Protein AF-A0A7R9MHI5-F1 (afdb_monomer_lite)

Radius of gyration: 33.24 Å; chains: 1; bounding box: 99×50×79 Å

InterPro domains:
  IPR001128 Cytochrome P450 [PF00067] (2-263)
  IPR001128 Cytochrome P450 [PF00067] (288-417)
  IPR001128 Cytochrome P450 [PR00385] (79-96)
  IPR001128 Cytochrome P450 [PR00385] (132-143)
  IPR001128 Cytochrome P450 [PR00385] (209-218)
  IPR001128 Cytochrome P450 [PR00385] (218-229)
  IPR002401 Cytochrome P450, E-class, group I [PR00463] (68-85)
  IPR002401 Cytochrome P450, E-class, group I [PR00463] (88-114)
  IPR002401 Cytochrome P450, E-class, group I [PR00463] (131-149)
  IPR002401 Cytochrome P450, E-class, group I [PR00463] (173-197)
  IPR002401 Cytochrome P450, E-class, group I [PR00463] (208-218)
  IPR002401 Cytochrome P450, E-class, group I [PR00463] (218-241)
  IPR017972 Cytochrome P450, conserved site [PS00086] (211-220)
  IPR036396 Cytochrome P450 superfamily [G3DSA:1.10.630.10] (1-273)
  IPR036396 Cytochrome P450 superfamily [G3DSA:1.10.630.10] (274-423)
  IPR036396 Cytochrome P450 superfamily [SSF48264] (4-272)
  IPR036396 Cytochrome P450 superfamily [SSF48264] (278-422)
  IPR050476 Insect Cytochrome P450 Detoxification [PTHR24292] (1-268)

Secondary structure (DSSP, 8-state):
-HHHHH------SHHHHHHHHHHHTTS------------TT-SS--HHHHHHHHHHHTTS-----HHHHHHHHHHHHHHHHHHHHHHHHHHHHHHHH-HHHHHHHHHHHHHHS-TT----HHHHTT-HHHHHHHHHHHHHS-SB-EEEEE-SS-EE-TTS--EEPTT-EEEEEHHHHHT-TTTSTTTTS--GGGGSTTTGGGSPTTS--TT--GGGS-TTHHHHHHHHHHHHHHHHHHEEEE--TT--SSPPB---SSB--BS----EEEE--GGGTTTTHHHHTT---PPPBTTTBTTTHHHHS-HHHHHHHHHHHH-SEEEEEETTEEEEEE--HHHHHIIIIITTTTS----------TTGGGSTTT--HHHHHHHHHHHGGGGSHHHHHHHHHHHHHHHHHHHHHHHHHHTT-S------

Sequence (424 aa):
MKERKNSHKKYNDFIELLMNAQKDSTNNNTKEDDNDVNEAHHVNEGKEEKEVEKKILSNVDKYITEEEILAQSWVFFVAGYETTATTLTFASYELALNQDSQQRLYEEILTSVDSNGEIDYDLLSKLPYLDAVISETLRLDAPAVVLIRQASEDYKLGNTGITLYKGQQLEMPITAIHHNEEFYENAYQFIPERFLPENRHKIKPYTYLPFGAGPRNCIGMRFGLMEAKLALAQVVRRYRFFQTPNTDVPLQLNISMAIHTPKRVIIGIEKRLYLTRNFNFWSQNGVKGPSPIPMFGNILSYFITPRPHLAMQWQKLYGKIYGIYNGNRPVLIVAEPELIKQICVKDFHIFTDRNTNRRMHPILSRHLVAESGDDWKRIRSIVTPTFSSSKMKKMYPMIRQCLDDFIVELDVYAKDKGDVNVKI

Organism: NCBI:txid334625

pLDDT: mean 86.06, std 12.77, range [35.59, 98.44]

Structure (mmCIF, N/CA/C/O backbone):
data_AF-A0A7R9MHI5-F1
#
_entry.id   AF-A0A7R9MHI5-F1
#
loop_
_atom_site.group_PDB
_atom_site.id
_atom_site.type_symbol
_atom_site.label_atom_id
_atom_site.label_alt_id
_atom_site.label_comp_id
_atom_site.label_asym_id
_atom_site.label_entity_id
_atom_site.label_seq_id
_atom_site.pdbx_PDB_ins_code
_atom_site.Cartn_x
_atom_site.Cartn_y
_atom_site.Cartn_z
_atom_site.occupancy
_atom_site.B_iso_or_equiv
_atom_site.auth_seq_id
_atom_site.auth_comp_id
_atom_site.auth_asym_id
_atom_site.auth_atom_id
_atom_site.pdbx_PDB_model_num
ATOM 1 N N . MET A 1 1 ? 14.642 1.441 29.197 1.00 69.75 1 MET A N 1
ATOM 2 C CA . MET A 1 1 ? 14.598 2.832 29.711 1.00 69.75 1 MET A CA 1
ATOM 3 C C . MET A 1 1 ? 15.887 3.274 30.411 1.00 69.75 1 MET A C 1
ATOM 5 O O . MET A 1 1 ? 16.426 4.290 29.995 1.00 69.75 1 MET A O 1
ATOM 9 N N . LYS A 1 2 ? 16.427 2.539 31.401 1.00 72.19 2 LYS A N 1
ATOM 10 C CA . LYS A 1 2 ? 17.685 2.910 32.101 1.00 72.19 2 LYS A CA 1
ATOM 11 C C . LYS A 1 2 ? 18.876 3.161 31.160 1.00 72.19 2 LYS A C 1
ATOM 13 O O . LYS A 1 2 ? 19.526 4.191 31.269 1.00 72.19 2 LYS A O 1
ATOM 18 N N . GLU A 1 3 ? 19.103 2.283 30.183 1.00 75.00 3 GLU A N 1
ATOM 19 C CA . GLU A 1 3 ? 20.157 2.483 29.172 1.00 75.00 3 GLU A CA 1
ATOM 20 C C . GLU A 1 3 ? 19.915 3.710 28.288 1.00 75.00 3 GLU A C 1
ATOM 22 O O . GLU A 1 3 ? 20.853 4.437 27.989 1.00 75.00 3 GLU A O 1
ATOM 27 N N . ARG A 1 4 ? 18.657 3.987 27.914 1.00 76.00 4 ARG A N 1
ATOM 28 C CA . ARG A 1 4 ? 18.303 5.151 27.085 1.00 76.00 4 ARG A CA 1
ATOM 29 C C . ARG A 1 4 ? 18.573 6.462 27.812 1.00 76.00 4 ARG A C 1
ATOM 31 O O . ARG A 1 4 ? 19.213 7.330 27.236 1.00 76.00 4 ARG A O 1
ATOM 38 N N . LYS A 1 5 ? 18.177 6.554 29.091 1.00 71.44 5 LYS A N 1
ATOM 39 C CA . LYS A 1 5 ? 18.455 7.714 29.961 1.00 71.44 5 LYS A CA 1
ATOM 40 C C . LYS A 1 5 ? 19.957 7.993 30.099 1.00 71.44 5 LYS A C 1
ATOM 42 O O . LYS A 1 5 ? 20.345 9.148 30.219 1.00 71.44 5 LYS A O 1
ATOM 47 N N . ASN A 1 6 ? 20.781 6.948 30.039 1.00 70.56 6 ASN A N 1
ATOM 48 C CA . ASN A 1 6 ? 22.233 7.044 30.182 1.00 70.56 6 ASN A CA 1
ATOM 49 C C . ASN A 1 6 ? 22.980 7.146 28.837 1.00 70.56 6 ASN A C 1
ATOM 51 O O . ASN A 1 6 ? 24.192 7.359 28.826 1.00 70.56 6 ASN A O 1
ATOM 55 N N . SER A 1 7 ? 22.295 6.996 27.697 1.00 70.31 7 SER A N 1
ATOM 56 C CA . SER A 1 7 ? 22.907 7.043 26.364 1.00 70.31 7 SER A CA 1
ATOM 57 C C . SER A 1 7 ? 22.713 8.409 25.705 1.00 70.31 7 SER A C 1
ATOM 59 O O . SER A 1 7 ? 21.656 9.014 25.827 1.00 70.31 7 SER A O 1
ATOM 61 N N . HIS A 1 8 ? 23.692 8.870 24.923 1.00 69.75 8 HIS A N 1
ATOM 62 C CA . HIS A 1 8 ? 23.553 10.066 24.070 1.00 69.75 8 HIS A CA 1
ATOM 63 C C . HIS A 1 8 ? 22.888 9.755 22.712 1.00 69.75 8 HIS A C 1
ATOM 65 O O . HIS A 1 8 ? 22.925 10.564 21.785 1.00 69.75 8 HIS A O 1
ATOM 71 N N . LYS A 1 9 ? 22.327 8.550 22.552 1.00 72.44 9 LYS A N 1
ATOM 72 C CA . LYS A 1 9 ? 21.743 8.084 21.296 1.00 72.44 9 LYS A CA 1
ATOM 73 C C . LYS A 1 9 ? 20.301 8.580 21.200 1.00 72.44 9 LYS A C 1
ATOM 75 O O . LYS A 1 9 ? 19.513 8.333 22.105 1.00 72.44 9 LYS A O 1
ATOM 80 N N . LYS A 1 10 ? 19.962 9.263 20.104 1.00 70.69 10 LYS A N 1
ATOM 81 C CA . LYS A 1 10 ? 18.574 9.635 19.795 1.00 70.69 10 LYS A CA 1
ATOM 82 C C . LYS A 1 10 ? 17.829 8.427 19.229 1.00 70.69 10 LYS A C 1
ATOM 84 O O . LYS A 1 10 ? 18.356 7.744 18.349 1.00 70.69 10 LYS A O 1
ATOM 89 N N . TYR A 1 11 ? 16.621 8.192 19.725 1.00 77.88 11 TYR A N 1
ATOM 90 C CA . TYR A 1 11 ? 15.698 7.175 19.227 1.00 77.88 11 TYR A CA 1
ATOM 91 C C . TYR A 1 11 ? 14.493 7.871 18.583 1.00 77.88 11 TYR A C 1
ATOM 93 O O . TYR A 1 11 ? 14.077 8.926 19.044 1.00 77.88 11 TYR A O 1
ATOM 101 N N . ASN A 1 12 ? 13.943 7.290 17.517 1.00 78.81 12 ASN A N 1
ATOM 102 C CA . ASN A 1 12 ? 12.749 7.799 16.831 1.00 78.81 12 ASN A CA 1
ATOM 103 C C . ASN A 1 12 ? 11.659 6.722 16.887 1.00 78.81 12 ASN A C 1
ATOM 105 O O . ASN A 1 12 ? 11.264 6.171 15.863 1.00 78.81 12 ASN A O 1
ATOM 109 N N . ASP A 1 13 ? 11.258 6.345 18.100 1.00 80.88 13 ASP A N 1
ATOM 110 C CA . ASP A 1 13 ? 10.259 5.307 18.351 1.00 80.88 13 ASP A CA 1
ATOM 111 C C . ASP A 1 13 ? 9.248 5.748 19.415 1.00 80.88 13 ASP A C 1
ATOM 113 O O . ASP A 1 13 ? 9.420 6.767 20.085 1.00 80.88 13 ASP A O 1
ATOM 117 N N . PHE A 1 14 ? 8.174 4.971 19.560 1.00 79.75 14 PHE A N 1
ATOM 118 C CA . PHE A 1 14 ? 7.059 5.290 20.450 1.00 79.75 14 PHE A CA 1
ATOM 119 C C . PHE A 1 14 ? 7.477 5.454 21.920 1.00 79.75 14 PHE A C 1
ATOM 121 O O . PHE A 1 14 ? 6.962 6.322 22.622 1.00 79.75 14 PHE A O 1
ATOM 128 N N . ILE A 1 15 ? 8.455 4.668 22.383 1.00 81.19 15 ILE A N 1
ATOM 129 C CA . ILE A 1 15 ? 8.961 4.763 23.757 1.00 81.19 15 ILE A CA 1
ATOM 130 C C . ILE A 1 15 ? 9.675 6.100 23.962 1.00 81.19 15 ILE A C 1
ATOM 132 O O . ILE A 1 15 ? 9.472 6.741 24.991 1.00 81.19 15 ILE A O 1
ATOM 136 N N . GLU A 1 16 ? 10.476 6.548 22.992 1.00 81.81 16 GLU A N 1
ATOM 137 C CA . GLU A 1 16 ? 11.112 7.865 23.072 1.00 81.81 16 GLU A CA 1
ATOM 138 C C . GLU A 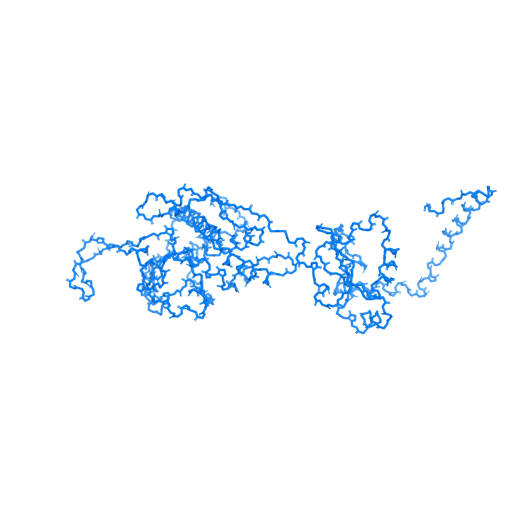1 16 ? 10.077 8.998 23.048 1.00 81.81 16 GLU A C 1
ATOM 140 O O . GLU A 1 16 ? 10.218 9.959 23.800 1.00 81.81 16 GLU A O 1
ATOM 145 N N . LEU A 1 17 ? 9.005 8.871 22.256 1.00 81.31 17 LEU A N 1
ATOM 146 C CA . LEU A 1 17 ? 7.910 9.848 22.238 1.00 81.31 17 LEU A CA 1
ATOM 147 C C . LEU A 1 17 ? 7.209 9.954 23.601 1.00 81.31 17 LEU A C 1
ATOM 149 O O . LEU A 1 17 ? 7.026 11.064 24.094 1.00 81.31 17 LEU A O 1
ATOM 153 N N . LEU A 1 18 ? 6.891 8.831 24.258 1.00 80.31 18 LEU A N 1
ATOM 154 C CA . LEU A 1 18 ? 6.306 8.838 25.609 1.00 80.31 18 LEU A CA 1
ATOM 155 C C . LEU A 1 18 ? 7.272 9.396 26.665 1.00 80.31 18 LEU A C 1
ATOM 157 O O . LEU A 1 18 ? 6.867 10.145 27.554 1.00 80.31 18 LEU A O 1
ATOM 161 N N . MET A 1 19 ? 8.561 9.062 26.562 1.00 77.31 19 MET A N 1
ATOM 162 C CA . MET A 1 19 ? 9.593 9.610 27.444 1.00 77.31 19 MET A CA 1
ATOM 163 C C . MET A 1 19 ? 9.784 11.121 27.246 1.00 77.31 19 MET A C 1
ATOM 165 O O . MET A 1 19 ? 10.088 11.823 28.210 1.00 77.31 19 MET A O 1
ATOM 169 N N . ASN A 1 20 ? 9.614 11.631 26.024 1.00 79.44 20 ASN A N 1
ATOM 170 C CA . ASN A 1 20 ? 9.630 13.065 25.744 1.00 79.44 20 ASN A CA 1
ATOM 171 C C . ASN A 1 20 ? 8.359 13.741 26.257 1.00 79.44 20 ASN A C 1
ATOM 173 O O . ASN A 1 20 ? 8.479 14.754 26.932 1.00 79.44 20 ASN A O 1
ATOM 177 N N . ALA A 1 21 ? 7.181 13.137 26.082 1.00 75.88 21 ALA A N 1
ATOM 178 C CA . ALA A 1 21 ? 5.934 13.646 26.654 1.00 75.88 21 ALA A CA 1
ATOM 179 C C . ALA A 1 21 ? 6.012 13.787 28.188 1.00 75.88 21 ALA A C 1
ATOM 181 O O . ALA A 1 21 ? 5.573 14.797 28.729 1.00 75.88 21 ALA A O 1
ATOM 182 N N . GLN A 1 22 ? 6.660 12.839 28.880 1.00 73.19 22 GLN A N 1
ATOM 183 C CA . GLN A 1 22 ? 6.945 12.921 30.322 1.00 73.19 22 GLN A CA 1
ATOM 184 C C . GLN A 1 22 ? 7.866 14.101 30.698 1.00 73.19 22 GLN A C 1
ATOM 186 O O . GLN A 1 22 ? 7.779 14.641 31.803 1.00 73.19 22 GLN A O 1
ATOM 191 N N . LYS A 1 23 ? 8.786 14.502 29.812 1.00 71.31 23 LYS A N 1
ATOM 192 C CA . LYS A 1 23 ? 9.651 15.676 30.021 1.00 71.31 23 LYS A CA 1
ATOM 193 C C . LYS A 1 23 ? 8.917 16.967 29.670 1.00 71.31 23 LYS A C 1
ATOM 195 O O . LYS A 1 23 ? 9.009 17.936 30.415 1.00 71.31 23 LYS A O 1
ATOM 200 N N . ASP A 1 24 ? 8.154 16.981 28.588 1.00 66.75 24 ASP A N 1
ATOM 201 C CA . ASP A 1 24 ? 7.406 18.151 28.130 1.00 66.75 24 ASP A CA 1
ATOM 202 C C . ASP A 1 24 ? 6.251 18.484 29.080 1.00 66.75 24 ASP A C 1
ATOM 204 O O . ASP A 1 24 ? 5.974 19.653 29.323 1.00 66.75 24 ASP A O 1
ATOM 208 N N . SER A 1 25 ? 5.668 17.496 29.766 1.00 57.06 25 SER A N 1
ATOM 209 C CA . SER A 1 25 ? 4.741 17.753 30.874 1.00 57.06 25 SER A CA 1
ATOM 210 C C . SER A 1 25 ? 5.349 18.526 32.047 1.00 57.06 25 SER A C 1
ATOM 212 O O . SER A 1 25 ? 4.614 19.054 32.877 1.00 57.06 25 SER A O 1
ATOM 214 N N . THR A 1 26 ? 6.682 18.605 32.129 1.00 52.53 26 THR A N 1
ATOM 215 C CA . THR A 1 26 ? 7.388 19.448 33.107 1.00 52.53 26 THR A CA 1
ATOM 216 C C . THR A 1 26 ? 7.766 20.831 32.556 1.00 52.53 26 THR A C 1
ATOM 218 O O . THR A 1 26 ? 8.113 21.713 33.337 1.00 52.53 26 THR A O 1
ATOM 221 N N . ASN A 1 27 ? 7.638 21.059 31.240 1.00 50.03 27 ASN A N 1
ATOM 222 C CA . ASN A 1 27 ? 7.950 22.313 30.548 1.00 50.03 27 ASN A CA 1
ATOM 223 C C . ASN A 1 27 ? 6.754 22.774 29.690 1.00 50.03 27 ASN A C 1
ATOM 225 O O . ASN A 1 27 ? 6.587 22.354 28.551 1.00 50.03 27 ASN A O 1
ATOM 229 N N . ASN A 1 28 ? 5.946 23.696 30.222 1.00 41.94 28 ASN A N 1
ATOM 230 C CA . ASN A 1 28 ? 4.753 24.269 29.576 1.00 41.94 28 ASN A CA 1
ATOM 231 C C . ASN A 1 28 ? 5.055 25.094 28.303 1.00 41.94 28 ASN A C 1
ATOM 233 O O . ASN A 1 28 ? 4.893 26.310 28.335 1.00 41.94 28 ASN A O 1
ATOM 237 N N . ASN A 1 29 ? 5.491 24.493 27.192 1.00 41.69 29 ASN A N 1
ATOM 238 C CA . ASN A 1 29 ? 5.536 25.161 25.884 1.00 41.69 29 ASN A CA 1
ATOM 239 C C . ASN A 1 29 ? 5.690 24.172 24.718 1.00 41.69 29 ASN A C 1
ATOM 241 O O . ASN A 1 29 ? 6.806 23.894 24.288 1.00 41.69 29 ASN A O 1
ATOM 245 N N . THR A 1 30 ? 4.580 23.756 24.112 1.00 40.47 30 THR A N 1
ATOM 246 C CA . THR A 1 30 ? 4.569 23.261 22.726 1.00 40.47 30 THR A CA 1
ATOM 247 C C . THR A 1 30 ? 3.288 23.705 22.020 1.00 40.47 30 THR A C 1
ATOM 249 O O . THR A 1 30 ? 2.190 23.616 22.564 1.00 40.47 30 THR A O 1
ATOM 252 N N . LYS A 1 31 ? 3.453 24.261 20.813 1.00 37.03 31 LYS A N 1
ATOM 253 C CA . LYS A 1 31 ? 2.376 24.511 19.848 1.00 37.03 31 LYS A CA 1
ATOM 254 C C . LYS A 1 31 ? 2.266 23.272 18.963 1.00 37.03 31 LYS A C 1
ATOM 256 O O . LYS A 1 31 ? 3.279 22.860 18.403 1.00 37.03 31 LYS A O 1
ATOM 261 N N . GLU A 1 32 ? 1.071 22.705 18.858 1.00 42.66 32 GLU A N 1
ATOM 262 C CA . GLU A 1 32 ? 0.756 21.627 17.918 1.00 42.66 32 GLU A CA 1
ATOM 263 C C . GLU A 1 32 ? 0.533 22.209 16.515 1.00 42.66 32 GLU A C 1
ATOM 265 O O . GLU A 1 32 ? -0.062 23.278 16.358 1.00 42.66 32 GLU A O 1
ATOM 270 N N . ASP A 1 33 ? 1.078 21.529 15.508 1.00 35.59 33 ASP A N 1
ATOM 271 C CA . ASP A 1 33 ? 0.978 21.901 14.097 1.00 35.59 33 ASP A CA 1
ATOM 272 C C . ASP A 1 33 ? -0.204 21.120 13.486 1.00 35.59 33 ASP A C 1
ATOM 274 O O . ASP A 1 33 ? -0.050 20.010 12.980 1.00 35.59 33 ASP A O 1
ATOM 278 N N . ASP A 1 34 ? -1.411 21.677 13.617 1.00 39.12 34 ASP A N 1
ATOM 279 C CA . ASP A 1 34 ? -2.699 21.080 13.211 1.00 39.12 34 ASP A CA 1
ATOM 280 C C . ASP A 1 34 ? -2.967 21.230 11.698 1.00 39.12 34 ASP A C 1
ATOM 282 O O . ASP A 1 34 ? -3.965 21.808 11.261 1.00 39.12 34 ASP A O 1
ATOM 286 N N . ASN A 1 35 ? -2.078 20.711 10.853 1.00 36.97 35 ASN A N 1
ATOM 287 C CA . ASN A 1 35 ? -2.389 20.548 9.429 1.00 36.97 35 ASN A CA 1
ATOM 288 C C . ASN A 1 35 ? -3.045 19.176 9.199 1.00 36.97 35 ASN A C 1
ATOM 290 O O . ASN A 1 35 ? -2.424 18.253 8.674 1.00 36.97 35 ASN A O 1
ATOM 294 N N . ASP A 1 36 ? -4.306 19.043 9.626 1.00 46.00 36 ASP A N 1
ATOM 295 C CA . ASP A 1 36 ? -5.110 17.826 9.462 1.00 46.00 36 ASP A CA 1
ATOM 296 C C . ASP A 1 36 ? -5.382 17.539 7.974 1.00 46.00 36 ASP A C 1
ATOM 298 O O . ASP A 1 36 ? -6.048 18.304 7.268 1.00 46.00 36 ASP A O 1
ATOM 302 N N . VAL A 1 37 ? -4.882 16.399 7.494 1.00 42.38 37 VAL A N 1
ATOM 303 C CA . VAL A 1 37 ? -5.249 15.839 6.190 1.00 42.38 37 VAL A CA 1
ATOM 304 C C . VAL A 1 37 ? -6.621 15.181 6.337 1.00 42.38 37 VAL A C 1
ATOM 306 O O . VAL A 1 37 ? -6.855 14.401 7.255 1.00 42.38 37 VAL A O 1
ATOM 309 N N . ASN A 1 38 ? -7.541 15.511 5.434 1.00 45.06 38 ASN A N 1
ATOM 310 C CA . ASN A 1 38 ? -8.922 15.030 5.426 1.00 45.06 38 ASN A CA 1
ATOM 311 C C . ASN A 1 38 ? -8.979 13.523 5.065 1.00 45.06 38 ASN A C 1
ATOM 313 O O . ASN A 1 38 ? -9.210 13.153 3.911 1.00 45.06 38 ASN A O 1
ATOM 317 N N . GLU A 1 39 ? -8.681 12.648 6.028 1.00 53.88 39 GLU A N 1
ATOM 318 C CA . GLU A 1 39 ? -8.628 11.193 5.842 1.00 53.88 39 GLU A CA 1
ATOM 319 C C . GLU A 1 39 ? -10.025 10.542 5.816 1.00 53.88 39 GLU A C 1
ATOM 321 O O . GLU A 1 39 ? -10.944 10.945 6.524 1.00 53.88 39 GLU A O 1
ATOM 326 N N . ALA A 1 40 ? -10.175 9.467 5.030 1.00 53.62 40 ALA A N 1
ATOM 327 C CA . ALA A 1 40 ? -11.424 8.703 4.854 1.00 53.62 40 ALA A CA 1
ATOM 328 C C . ALA A 1 40 ? -12.082 8.184 6.126 1.00 53.62 40 ALA A C 1
ATOM 330 O O . ALA A 1 40 ? -13.278 7.901 6.149 1.00 53.62 40 ALA A O 1
ATOM 331 N N . HIS A 1 41 ? -11.266 8.018 7.156 1.00 57.19 41 HIS A N 1
ATOM 332 C CA . HIS A 1 41 ? -11.587 7.249 8.343 1.00 57.19 41 HIS A CA 1
ATOM 333 C C . HIS A 1 41 ? -12.270 8.106 9.418 1.00 57.19 41 HIS A C 1
ATOM 335 O O . HIS A 1 41 ? -12.827 7.563 10.368 1.00 57.19 41 HIS A O 1
ATOM 341 N N . HIS A 1 42 ? -12.315 9.429 9.220 1.00 64.25 42 HIS A N 1
ATOM 342 C CA . HIS A 1 42 ? -13.001 10.396 10.074 1.00 64.25 42 HIS A CA 1
ATOM 343 C C . HIS A 1 42 ? -14.366 10.799 9.485 1.00 64.25 42 HIS A C 1
ATOM 345 O O . HIS A 1 42 ? -14.549 11.906 8.991 1.00 64.25 42 HIS A O 1
ATOM 351 N N . VAL A 1 43 ? -15.357 9.905 9.539 1.00 59.91 43 VAL A N 1
ATOM 352 C CA . VAL A 1 43 ? -16.747 10.217 9.116 1.00 59.91 43 VAL A CA 1
ATOM 353 C C . VAL A 1 43 ? -17.590 10.869 10.219 1.00 59.91 43 VAL A C 1
ATOM 355 O O . VAL A 1 43 ? -18.675 11.370 9.936 1.00 59.91 43 VAL A O 1
ATOM 358 N N . ASN A 1 44 ? -17.090 10.893 11.461 1.00 62.62 44 ASN A N 1
ATOM 359 C CA . ASN A 1 44 ? -17.822 11.399 12.629 1.00 62.62 44 ASN A CA 1
ATOM 360 C C . ASN A 1 44 ? -17.244 12.701 13.223 1.00 62.62 44 ASN A C 1
ATOM 362 O O . ASN A 1 44 ? -17.891 13.281 14.090 1.00 62.62 44 ASN A O 1
ATOM 366 N N . GLU A 1 45 ? -16.070 13.179 12.778 1.00 61.09 45 GLU A N 1
ATOM 367 C CA . GLU A 1 45 ? -15.414 14.344 13.400 1.00 61.09 45 GLU A CA 1
ATOM 368 C C . GLU A 1 45 ? -16.153 15.659 13.110 1.00 61.09 45 GLU A C 1
ATOM 370 O O . GLU A 1 45 ? -16.003 16.285 12.058 1.00 61.09 45 GLU A O 1
ATOM 375 N N . GLY A 1 46 ? -16.942 16.101 14.089 1.00 63.44 46 GLY A N 1
ATOM 376 C CA . GLY A 1 46 ? -17.573 17.418 14.127 1.00 63.44 46 GLY A CA 1
ATOM 377 C C . GLY A 1 46 ? -16.836 18.396 15.048 1.00 63.44 46 GLY A C 1
ATOM 378 O O . GLY A 1 46 ? -16.107 17.999 15.956 1.00 63.44 46 GLY A O 1
ATOM 379 N N . LYS A 1 47 ? -17.074 19.704 14.866 1.00 67.00 47 LYS A N 1
ATOM 380 C CA . LYS A 1 47 ? -16.531 20.763 15.749 1.00 67.00 47 LYS A CA 1
ATOM 381 C C . LYS A 1 47 ? -16.866 20.533 17.229 1.00 67.00 47 LYS A C 1
ATOM 383 O O . LYS A 1 47 ? -16.045 20.824 18.090 1.00 67.00 47 LYS A O 1
ATOM 388 N N . GLU A 1 48 ? -18.045 19.982 17.503 1.00 74.56 48 GLU A N 1
ATOM 389 C CA . GLU A 1 48 ? -18.530 19.700 18.855 1.00 74.56 48 GLU A CA 1
ATOM 390 C C . GLU A 1 48 ? -17.671 18.656 19.589 1.00 74.56 48 GLU A C 1
ATOM 392 O O . GLU A 1 48 ? -17.338 18.860 20.754 1.00 74.56 48 GLU A O 1
ATOM 397 N N . GLU A 1 49 ? -17.228 17.583 18.917 1.00 74.00 49 GLU A N 1
ATOM 398 C CA . GLU A 1 49 ? -16.361 16.569 19.542 1.00 74.00 49 GLU A CA 1
ATOM 399 C C . GLU A 1 49 ? -15.019 17.172 19.975 1.00 74.00 49 GLU A C 1
ATOM 401 O O . GLU A 1 49 ? -14.606 16.981 21.122 1.00 74.00 49 GLU A O 1
ATOM 406 N N . LYS A 1 50 ? -14.388 17.968 19.097 1.00 73.00 50 LYS A N 1
ATOM 407 C CA . LYS A 1 50 ? -13.108 18.636 19.389 1.00 73.00 50 LYS A CA 1
ATOM 408 C C . LYS A 1 50 ? -13.232 19.616 20.563 1.00 73.00 50 LYS A C 1
ATOM 410 O O . LYS A 1 50 ? -12.334 19.709 21.400 1.00 73.00 50 LYS A O 1
ATOM 415 N N . GLU A 1 51 ? -14.350 20.338 20.666 1.00 78.94 51 GLU A N 1
ATOM 416 C CA . GLU A 1 51 ? -14.609 21.247 21.790 1.00 78.94 51 GLU A CA 1
ATOM 417 C C . GLU A 1 51 ? -14.806 20.500 23.117 1.00 78.94 51 GLU A C 1
ATOM 419 O O . GLU A 1 51 ? -14.249 20.906 24.144 1.00 78.94 51 GLU A O 1
ATOM 424 N N . VAL A 1 52 ? -15.557 19.395 23.104 1.00 82.25 52 VAL A N 1
ATOM 425 C CA . VAL A 1 52 ? -15.786 18.557 24.290 1.00 82.25 52 VAL A CA 1
ATOM 426 C C . VAL A 1 52 ? -14.486 17.913 24.766 1.00 82.25 52 VAL A C 1
ATOM 428 O O . VAL A 1 52 ? -14.179 17.977 25.957 1.00 82.25 52 VAL A O 1
ATOM 431 N N . GLU A 1 53 ? -13.698 17.342 23.857 1.00 80.75 53 GLU A N 1
ATOM 432 C CA . GLU A 1 53 ? -12.401 16.741 24.175 1.00 80.75 53 GLU A CA 1
ATOM 433 C C . GLU A 1 53 ? -11.457 17.764 24.810 1.00 80.75 53 GLU A C 1
ATOM 435 O O . GLU A 1 53 ? -10.952 17.550 25.916 1.00 80.75 53 GLU A O 1
ATOM 440 N N . LYS A 1 54 ? -11.303 18.934 24.178 1.00 80.56 54 LYS A N 1
ATOM 441 C CA . LYS A 1 54 ? -10.469 20.016 24.706 1.00 80.56 54 LYS A CA 1
ATOM 442 C C . LYS A 1 54 ? -10.902 20.438 26.108 1.00 80.56 54 LYS A C 1
ATOM 444 O O . LYS A 1 54 ? -10.051 20.649 26.969 1.00 80.56 54 LYS A O 1
ATOM 449 N N . LYS A 1 55 ? -12.210 20.543 26.356 1.00 84.19 55 LYS A N 1
ATOM 450 C CA . LYS A 1 55 ? -12.758 20.917 27.667 1.00 84.19 55 LYS A CA 1
ATOM 451 C C . LYS A 1 55 ? -12.481 19.864 28.743 1.00 84.19 55 LYS A C 1
ATOM 453 O O . LYS A 1 55 ? -12.224 20.230 29.886 1.00 84.19 55 LYS A O 1
ATOM 458 N N . ILE A 1 56 ? -12.539 18.578 28.398 1.00 82.94 56 ILE A N 1
ATOM 459 C CA . ILE A 1 56 ? -12.252 17.479 29.333 1.00 82.94 56 ILE A CA 1
ATOM 460 C C . ILE A 1 56 ? -10.757 17.440 29.680 1.00 82.94 56 ILE A C 1
ATOM 462 O O . ILE A 1 56 ? -10.403 17.197 30.832 1.00 82.94 56 ILE A O 1
ATOM 466 N N . LEU A 1 57 ? -9.883 17.712 28.708 1.00 82.06 57 LEU A N 1
ATOM 467 C CA . LEU A 1 57 ? -8.432 17.565 28.856 1.00 82.06 57 LEU A CA 1
ATOM 468 C C . LEU A 1 57 ? -7.700 18.839 29.321 1.00 82.06 57 LEU A C 1
ATOM 470 O O . LEU A 1 57 ? -6.517 18.770 29.652 1.00 82.06 57 LEU A O 1
ATOM 474 N N . SER A 1 58 ? -8.345 20.012 29.354 1.00 75.56 58 SER A N 1
ATOM 475 C CA . SER A 1 58 ? -7.647 21.283 29.618 1.00 75.56 58 SER A CA 1
ATOM 476 C C . SER A 1 58 ? -7.205 21.493 31.071 1.00 75.56 58 SER A C 1
ATOM 478 O O . SER A 1 58 ? -6.315 22.306 31.304 1.00 75.56 58 SER A O 1
ATOM 480 N N . ASN A 1 59 ? -7.806 20.791 32.040 1.00 70.94 59 ASN A N 1
ATOM 481 C CA . ASN A 1 59 ? -7.646 21.062 33.478 1.00 70.94 59 ASN A CA 1
ATOM 482 C C . ASN A 1 59 ? -7.155 19.841 34.276 1.00 70.94 59 ASN A C 1
ATOM 484 O O . ASN A 1 59 ? -7.586 19.629 35.409 1.00 70.94 59 ASN A O 1
ATOM 488 N N . VAL A 1 60 ? -6.291 19.018 33.682 1.00 76.88 60 VAL A N 1
ATOM 489 C CA . VAL A 1 60 ? -5.713 17.836 34.341 1.00 76.88 60 VAL A CA 1
ATOM 490 C C . VAL A 1 60 ? -4.200 17.967 34.478 1.00 76.88 60 VAL A C 1
ATOM 492 O O . VAL A 1 60 ? -3.534 18.507 33.592 1.00 76.88 60 VAL A O 1
ATOM 495 N N . ASP A 1 61 ? -3.657 17.456 35.584 1.00 76.69 61 ASP A N 1
ATOM 496 C CA . ASP A 1 61 ? -2.211 17.353 35.774 1.00 76.69 61 ASP A CA 1
ATOM 497 C C . ASP A 1 61 ? -1.626 16.398 34.731 1.00 76.69 61 ASP A C 1
ATOM 499 O O . ASP A 1 61 ? -2.018 15.236 34.632 1.00 76.69 61 ASP A O 1
ATOM 503 N N . LYS A 1 62 ? -0.670 16.887 33.938 1.00 75.69 62 LYS A N 1
ATOM 504 C CA . LYS A 1 62 ? -0.098 16.141 32.807 1.00 75.69 62 LYS A CA 1
ATOM 505 C C . LYS A 1 62 ? 1.070 15.236 33.208 1.00 75.69 62 LYS A C 1
ATOM 507 O O . LYS A 1 62 ? 1.980 15.044 32.421 1.00 75.69 62 LYS A O 1
ATOM 512 N N . TYR A 1 63 ? 1.093 14.697 34.421 1.00 80.12 63 TYR A N 1
ATOM 513 C CA . TYR A 1 63 ? 2.208 13.871 34.893 1.00 80.12 63 TYR A CA 1
ATOM 514 C C . TYR A 1 63 ? 1.999 12.383 34.569 1.00 80.12 63 TYR A C 1
ATOM 516 O O . TYR A 1 63 ? 0.901 11.867 34.749 1.00 80.12 63 TYR A O 1
ATOM 524 N N . ILE A 1 64 ? 3.058 11.692 34.127 1.00 81.25 64 ILE A N 1
ATOM 525 C CA . ILE A 1 64 ? 3.062 10.238 33.894 1.00 81.25 64 ILE A CA 1
ATOM 526 C C . ILE A 1 64 ? 4.278 9.588 34.570 1.00 81.25 64 ILE A C 1
ATOM 528 O O . ILE A 1 64 ? 5.411 10.060 34.444 1.00 81.25 64 ILE A O 1
ATOM 532 N N . THR A 1 65 ? 4.060 8.503 35.303 1.00 86.12 65 THR A N 1
ATOM 533 C CA . THR A 1 65 ? 5.088 7.716 36.004 1.00 86.12 65 THR A CA 1
ATOM 534 C C . THR A 1 65 ? 5.798 6.727 35.072 1.00 86.12 65 THR A C 1
ATOM 536 O O . THR A 1 65 ? 5.337 6.430 33.971 1.00 86.12 65 THR A O 1
ATOM 539 N N . GLU A 1 66 ? 6.939 6.170 35.499 1.00 83.81 66 GLU A N 1
ATOM 540 C CA . GLU A 1 66 ? 7.613 5.108 34.727 1.00 83.81 66 GLU A CA 1
ATOM 541 C C . GLU A 1 66 ? 6.754 3.843 34.582 1.00 83.81 66 GLU A C 1
ATOM 543 O O . GLU A 1 66 ? 6.775 3.214 33.523 1.00 83.81 66 GLU A O 1
ATOM 548 N N . GLU A 1 67 ? 6.001 3.478 35.624 1.00 87.56 67 GLU A N 1
ATOM 549 C CA . GLU A 1 67 ? 5.083 2.334 35.596 1.00 87.56 67 GLU A CA 1
ATOM 550 C C . GLU A 1 67 ? 3.950 2.564 34.595 1.00 87.56 67 GLU A C 1
ATOM 552 O O . GLU A 1 67 ? 3.651 1.678 33.796 1.00 87.56 67 GLU A O 1
ATOM 557 N N . GLU A 1 68 ? 3.385 3.773 34.555 1.00 87.50 68 GLU A N 1
ATOM 558 C CA . GLU A 1 68 ? 2.372 4.139 33.565 1.00 87.50 68 GLU A CA 1
ATOM 559 C C . GLU A 1 68 ? 2.942 4.131 32.142 1.00 87.50 68 GLU A C 1
ATOM 561 O O . GLU A 1 68 ? 2.293 3.590 31.252 1.00 87.50 68 GLU A O 1
ATOM 566 N N . ILE A 1 69 ? 4.167 4.622 31.909 1.00 85.62 69 ILE A N 1
ATOM 567 C CA . ILE A 1 69 ? 4.826 4.523 30.591 1.00 85.62 69 ILE A CA 1
ATOM 568 C C . ILE A 1 69 ? 4.978 3.060 30.159 1.00 85.62 69 ILE A C 1
ATOM 570 O O . ILE A 1 69 ? 4.727 2.730 28.996 1.00 85.62 69 ILE A O 1
ATOM 574 N N . LEU A 1 70 ? 5.388 2.170 31.070 1.00 85.06 70 LEU A N 1
ATOM 575 C CA . LEU A 1 70 ? 5.500 0.737 30.781 1.00 85.06 70 LEU A CA 1
ATOM 576 C C . LEU A 1 70 ? 4.132 0.117 30.475 1.00 85.06 70 LEU A C 1
ATOM 578 O O . LEU A 1 70 ? 4.014 -0.630 29.503 1.00 85.06 70 LEU A O 1
ATOM 582 N N . ALA A 1 71 ? 3.105 0.459 31.256 1.00 87.81 71 ALA A N 1
ATOM 583 C CA . ALA A 1 71 ? 1.742 -0.010 31.040 1.00 87.81 71 ALA A CA 1
ATOM 584 C C . ALA A 1 71 ? 1.195 0.450 29.678 1.00 87.81 71 ALA A C 1
ATOM 586 O O . ALA A 1 71 ? 0.691 -0.377 28.917 1.00 87.81 71 ALA A O 1
ATOM 587 N N . GLN A 1 72 ? 1.370 1.730 29.322 1.00 87.50 72 GLN A N 1
ATOM 588 C CA . GLN A 1 72 ? 1.001 2.240 27.999 1.00 87.50 72 GLN A CA 1
ATOM 589 C C . GLN A 1 72 ? 1.776 1.510 26.898 1.00 87.50 72 GLN A C 1
ATOM 591 O O . GLN A 1 72 ? 1.177 1.025 25.946 1.00 87.50 72 GLN A O 1
ATOM 596 N N . SER A 1 73 ? 3.094 1.347 27.043 1.00 86.25 73 SER A N 1
ATOM 597 C CA . SER A 1 73 ? 3.919 0.650 26.044 1.00 86.25 73 SER A CA 1
ATOM 598 C C . SER A 1 73 ? 3.429 -0.779 25.778 1.00 86.25 73 SER A C 1
ATOM 600 O O . SER A 1 73 ? 3.388 -1.213 24.628 1.00 86.25 73 SER A O 1
ATOM 602 N N . TRP A 1 74 ? 3.026 -1.503 26.827 1.00 86.94 74 TRP A N 1
ATOM 603 C CA . TRP A 1 74 ? 2.477 -2.852 26.698 1.00 86.94 74 TRP A CA 1
ATOM 604 C C . TRP A 1 74 ? 1.117 -2.859 25.989 1.00 86.94 74 TRP A C 1
ATOM 606 O O . TRP A 1 74 ? 0.927 -3.628 25.046 1.00 86.94 74 TRP A O 1
ATOM 616 N N . VAL A 1 75 ? 0.194 -1.973 26.386 1.00 86.25 75 VAL A N 1
ATOM 617 C CA . VAL A 1 75 ? -1.134 -1.874 25.756 1.00 86.25 75 VAL A CA 1
ATOM 618 C C . VAL A 1 75 ? -1.018 -1.485 24.284 1.00 86.25 75 VAL A C 1
ATOM 620 O O . VAL A 1 75 ? -1.660 -2.117 23.453 1.00 86.25 75 VAL A O 1
ATOM 623 N N . PHE A 1 76 ? -0.181 -0.505 23.937 1.00 86.56 76 PHE A N 1
ATOM 624 C CA . PHE A 1 76 ? 0.020 -0.090 22.546 1.00 86.56 76 PHE A CA 1
ATOM 625 C C . PHE A 1 76 ? 0.611 -1.214 21.688 1.00 86.56 76 PHE A C 1
ATOM 627 O O . PHE A 1 76 ? 0.203 -1.372 20.540 1.00 86.56 76 PHE A O 1
ATOM 634 N N . PHE A 1 77 ? 1.515 -2.031 22.239 1.00 84.75 77 PHE A N 1
ATOM 635 C CA . PHE A 1 77 ? 2.053 -3.191 21.528 1.00 84.75 77 PHE A CA 1
ATOM 636 C C . PHE A 1 77 ? 0.968 -4.236 21.239 1.00 84.75 77 PHE A C 1
ATOM 638 O O . PHE A 1 77 ? 0.806 -4.649 20.094 1.00 84.75 77 PHE A O 1
ATOM 645 N N . VAL A 1 78 ? 0.201 -4.644 22.256 1.00 85.00 78 VAL A N 1
ATOM 646 C CA . VAL A 1 78 ? -0.835 -5.680 22.102 1.00 85.00 78 VAL A CA 1
ATOM 647 C C . VAL A 1 78 ? -1.988 -5.181 21.231 1.00 85.00 78 VAL A C 1
ATOM 649 O O . VAL A 1 78 ? -2.374 -5.852 20.276 1.00 85.00 78 VAL A O 1
ATOM 652 N N . ALA A 1 79 ? -2.516 -3.992 21.531 1.00 84.94 79 ALA A N 1
ATOM 653 C CA . ALA A 1 79 ? -3.632 -3.412 20.796 1.00 84.94 79 ALA A CA 1
ATOM 654 C C . ALA A 1 79 ? -3.246 -3.112 19.343 1.00 84.94 79 ALA A C 1
ATOM 656 O O . ALA A 1 79 ? -4.014 -3.432 18.438 1.00 84.94 79 ALA A O 1
ATOM 657 N N . GLY A 1 80 ? -2.054 -2.551 19.112 1.00 83.88 80 GLY A N 1
ATOM 658 C CA . GLY A 1 80 ? -1.556 -2.242 17.773 1.00 83.88 80 GLY A CA 1
ATOM 659 C C . GLY A 1 80 ? -1.285 -3.490 16.935 1.00 83.88 80 GLY A C 1
ATOM 660 O O . GLY A 1 80 ? -1.644 -3.515 15.760 1.00 83.88 80 GLY A O 1
ATOM 661 N N . TYR A 1 81 ? -0.721 -4.546 17.531 1.00 86.25 81 TYR A N 1
ATOM 662 C CA . TYR A 1 81 ? -0.409 -5.782 16.813 1.00 86.25 81 TYR A CA 1
ATOM 663 C C . TYR A 1 81 ? -1.667 -6.570 16.429 1.00 86.25 81 TYR A C 1
ATOM 665 O O . TYR A 1 81 ? -1.887 -6.842 15.248 1.00 86.25 81 TYR A O 1
ATOM 673 N N . GLU A 1 82 ? -2.507 -6.920 17.410 1.00 88.69 82 GLU A N 1
ATOM 674 C CA . GLU A 1 82 ? -3.619 -7.857 17.201 1.00 88.69 82 GLU A CA 1
ATOM 675 C C . GLU A 1 82 ? -4.690 -7.264 16.270 1.00 88.69 82 GLU A C 1
ATOM 677 O O . GLU A 1 82 ? -5.158 -7.932 15.344 1.00 88.69 82 GLU A O 1
ATOM 682 N N . THR A 1 83 ? -5.056 -5.990 16.469 1.00 92.12 83 THR A N 1
ATOM 683 C CA . THR A 1 83 ? -6.116 -5.335 15.678 1.00 92.12 83 THR A CA 1
ATOM 684 C C . THR A 1 83 ? -5.685 -5.078 14.236 1.00 92.12 83 THR A C 1
ATOM 686 O O . THR A 1 83 ? -6.455 -5.345 13.309 1.00 92.12 83 THR A O 1
ATOM 689 N N . THR A 1 84 ? -4.444 -4.636 14.019 1.00 93.25 84 THR A N 1
ATOM 690 C CA . THR A 1 84 ? -3.901 -4.387 12.677 1.00 93.25 84 THR A CA 1
ATOM 691 C C . THR A 1 84 ? -3.722 -5.693 11.908 1.00 93.25 84 THR A C 1
ATOM 693 O O . THR A 1 84 ? -4.156 -5.790 10.759 1.00 93.25 84 THR A O 1
ATOM 696 N N . ALA A 1 85 ? -3.156 -6.732 12.537 1.00 93.62 85 ALA A N 1
ATOM 697 C CA . ALA A 1 85 ? -3.002 -8.047 11.912 1.00 93.62 85 ALA A CA 1
ATOM 698 C C . ALA A 1 85 ? -4.358 -8.671 11.548 1.00 93.62 85 ALA A C 1
ATOM 700 O O . ALA A 1 85 ? -4.519 -9.218 10.454 1.00 93.62 85 ALA A O 1
ATOM 701 N N . THR A 1 86 ? -5.349 -8.537 12.432 1.00 95.00 86 THR A N 1
ATOM 702 C CA . THR A 1 86 ? -6.715 -9.013 12.191 1.00 95.00 86 THR A CA 1
ATOM 703 C C . THR A 1 86 ? -7.374 -8.260 11.035 1.00 95.00 86 THR A C 1
ATOM 705 O O . THR A 1 86 ? -7.887 -8.892 10.114 1.00 95.00 86 THR A O 1
ATOM 708 N N . THR A 1 87 ? -7.264 -6.929 11.002 1.00 96.38 87 THR A N 1
ATOM 709 C CA . THR A 1 87 ? -7.787 -6.100 9.900 1.00 96.38 87 THR A CA 1
ATOM 710 C C . THR A 1 87 ? -7.151 -6.474 8.561 1.00 96.38 87 THR A C 1
ATOM 712 O O . THR A 1 87 ? -7.848 -6.651 7.567 1.00 96.38 87 THR A O 1
ATOM 715 N N . LEU A 1 88 ? -5.826 -6.650 8.519 1.00 97.12 88 LEU A N 1
ATOM 716 C CA . LEU A 1 88 ? -5.118 -7.088 7.310 1.00 97.12 88 LEU A CA 1
ATOM 717 C C . LEU A 1 88 ? -5.537 -8.492 6.864 1.00 97.12 88 LEU A C 1
ATOM 719 O O . LEU A 1 88 ? -5.566 -8.779 5.665 1.00 97.12 88 LEU A O 1
ATOM 723 N N . THR A 1 89 ? -5.863 -9.364 7.817 1.00 96.75 89 THR A N 1
ATOM 724 C CA . THR A 1 89 ? -6.351 -10.715 7.541 1.00 96.75 89 THR A CA 1
ATOM 725 C C . THR A 1 89 ? -7.744 -10.675 6.914 1.00 96.75 89 THR A C 1
ATOM 727 O O . THR A 1 89 ? -7.943 -11.309 5.877 1.00 96.75 89 THR A O 1
ATOM 730 N N . PHE A 1 90 ? -8.670 -9.885 7.469 1.00 97.19 90 PHE A N 1
ATOM 731 C CA . PHE A 1 90 ? -9.989 -9.658 6.872 1.00 97.19 90 PHE A CA 1
ATOM 732 C C . PHE A 1 90 ? -9.879 -9.016 5.487 1.00 97.19 90 PHE A C 1
ATOM 734 O O . PHE A 1 90 ? -10.446 -9.539 4.534 1.00 97.19 90 PHE A O 1
ATOM 741 N N . ALA A 1 91 ? -9.048 -7.982 5.324 1.00 98.06 91 ALA A N 1
ATOM 742 C CA . ALA A 1 91 ? -8.824 -7.351 4.022 1.00 98.06 91 ALA A CA 1
ATOM 743 C C . ALA A 1 91 ? -8.299 -8.359 2.989 1.00 98.06 91 ALA A C 1
ATOM 745 O O . ALA A 1 91 ? -8.741 -8.378 1.844 1.00 98.06 91 ALA A O 1
ATOM 746 N N . SER A 1 92 ? -7.362 -9.227 3.382 1.00 98.06 92 SER A N 1
ATOM 747 C CA . SER A 1 92 ? -6.815 -10.253 2.486 1.00 98.06 92 SER A CA 1
ATOM 748 C C . SER A 1 92 ? -7.868 -11.293 2.092 1.00 98.06 92 SER A C 1
ATOM 750 O O . SER A 1 92 ? -7.892 -11.723 0.939 1.00 98.06 92 SER A O 1
ATOM 752 N N . TYR A 1 93 ? -8.736 -11.682 3.031 1.00 98.19 93 TYR A N 1
ATOM 753 C CA . TYR A 1 93 ? -9.861 -12.583 2.789 1.00 98.19 93 TYR A CA 1
ATOM 754 C C . TYR A 1 93 ? -10.887 -11.957 1.834 1.00 98.19 93 TYR A C 1
ATOM 756 O O . TYR A 1 93 ? -11.181 -12.545 0.792 1.00 98.19 93 TYR A O 1
ATOM 764 N N . GLU A 1 94 ? -11.336 -10.733 2.110 1.00 98.06 94 GLU A N 1
ATOM 765 C CA . GLU A 1 94 ? -12.302 -10.024 1.268 1.00 98.06 94 GLU A CA 1
ATOM 766 C C . GLU A 1 94 ? -11.759 -9.779 -0.140 1.00 98.06 94 GLU A C 1
ATOM 768 O O . GLU A 1 94 ? -12.432 -10.050 -1.133 1.00 98.06 94 GLU A O 1
ATOM 773 N N . LEU A 1 95 ? -10.497 -9.371 -0.272 1.00 98.38 95 LEU A N 1
ATOM 774 C CA . LEU A 1 95 ? -9.866 -9.215 -1.582 1.00 98.38 95 LEU A CA 1
ATOM 775 C C . LEU A 1 95 ? -9.708 -10.549 -2.326 1.00 98.38 95 LEU A C 1
ATOM 777 O O . LEU A 1 95 ? -9.710 -10.554 -3.558 1.00 98.38 95 LEU A O 1
ATOM 781 N N . ALA A 1 96 ? -9.554 -11.678 -1.625 1.00 98.12 96 ALA A N 1
ATOM 782 C CA . ALA A 1 96 ? -9.498 -12.996 -2.256 1.00 98.12 96 ALA A CA 1
ATOM 783 C C . ALA A 1 96 ? -10.847 -13.395 -2.874 1.00 98.12 96 ALA A C 1
ATOM 785 O O . ALA A 1 96 ? -10.855 -14.038 -3.928 1.00 98.12 96 ALA A O 1
ATOM 786 N N . LEU A 1 97 ? -11.958 -12.988 -2.253 1.00 97.56 97 LEU A N 1
ATOM 787 C CA . LEU A 1 97 ? -13.317 -13.209 -2.752 1.00 97.56 97 LEU A CA 1
ATOM 788 C C . LEU A 1 97 ? -13.747 -12.169 -3.802 1.00 97.56 97 LEU A C 1
ATOM 790 O O . LEU A 1 97 ? -14.508 -12.497 -4.708 1.00 97.56 97 LEU A O 1
ATOM 794 N N . ASN A 1 98 ? -13.199 -10.953 -3.746 1.00 97.81 98 ASN A N 1
ATOM 795 C CA . ASN A 1 98 ? -13.578 -9.825 -4.601 1.00 97.81 98 ASN A CA 1
ATOM 796 C C . ASN A 1 98 ? -12.428 -9.430 -5.549 1.00 97.81 98 ASN A C 1
ATOM 798 O O . ASN A 1 98 ? -11.710 -8.447 -5.337 1.00 97.81 98 ASN A O 1
ATOM 802 N N . GLN A 1 99 ? -12.237 -10.219 -6.617 1.00 95.94 99 GLN A N 1
ATOM 803 C CA . GLN A 1 99 ? -11.118 -10.046 -7.560 1.00 95.94 99 GLN A CA 1
ATOM 804 C C . GLN A 1 99 ? -11.141 -8.700 -8.296 1.00 95.94 99 GLN A C 1
ATOM 806 O O . GLN A 1 99 ? -10.072 -8.129 -8.518 1.00 95.94 99 GLN A O 1
ATOM 811 N N . ASP A 1 100 ? -12.322 -8.176 -8.630 1.00 93.81 100 ASP A N 1
ATOM 812 C CA . ASP A 1 100 ? -12.462 -6.882 -9.311 1.00 93.81 100 ASP A CA 1
ATOM 813 C C . ASP A 1 100 ? -11.974 -5.737 -8.417 1.00 93.81 100 ASP A C 1
ATOM 815 O O . ASP A 1 100 ? -11.159 -4.910 -8.838 1.00 93.81 100 ASP A O 1
ATOM 819 N N . SER A 1 101 ? -12.367 -5.748 -7.139 1.00 97.31 101 SER A N 1
ATOM 820 C CA . SER A 1 101 ? -11.879 -4.784 -6.153 1.00 97.31 101 SER A CA 1
ATOM 821 C C . SER A 1 101 ? -10.369 -4.900 -5.959 1.00 97.31 101 SER A C 1
ATOM 823 O O . SER A 1 101 ? -9.672 -3.887 -5.916 1.00 97.31 101 SER A O 1
ATOM 825 N N . GLN A 1 102 ? -9.830 -6.120 -5.901 1.00 97.44 102 GLN A N 1
ATOM 826 C CA . GLN A 1 102 ? -8.388 -6.327 -5.784 1.00 97.44 102 GLN A CA 1
ATOM 827 C C . GLN A 1 102 ? -7.617 -5.840 -7.014 1.00 97.44 102 GLN A C 1
ATOM 829 O O . GLN A 1 102 ? -6.524 -5.288 -6.877 1.00 97.44 102 GLN A O 1
ATOM 834 N N . GLN A 1 103 ? -8.165 -6.037 -8.213 1.00 88.19 103 GLN A N 1
ATOM 835 C CA . GLN A 1 103 ? -7.550 -5.581 -9.452 1.00 88.19 103 GLN A CA 1
ATOM 836 C C . GLN A 1 103 ? -7.554 -4.051 -9.542 1.00 88.19 103 GLN A C 1
ATOM 838 O O . GLN A 1 103 ? -6.515 -3.467 -9.844 1.00 88.19 103 GLN A O 1
ATOM 843 N N . ARG A 1 104 ? -8.661 -3.398 -9.173 1.00 92.44 104 ARG A N 1
ATOM 844 C CA . ARG A 1 104 ? -8.750 -1.933 -9.092 1.00 92.44 104 ARG A CA 1
ATOM 845 C C . ARG A 1 104 ? -7.764 -1.347 -8.078 1.00 92.44 104 ARG A C 1
ATOM 847 O O . ARG A 1 104 ? -7.062 -0.387 -8.389 1.00 92.44 104 ARG A O 1
ATOM 854 N N . LEU A 1 105 ? -7.651 -1.956 -6.894 1.00 95.56 105 LEU A N 1
ATOM 855 C CA . LEU A 1 105 ? -6.667 -1.557 -5.881 1.00 95.56 105 LEU A CA 1
ATOM 856 C C . LEU A 1 105 ? -5.233 -1.713 -6.395 1.00 95.56 105 LEU A C 1
ATOM 858 O O . LEU A 1 105 ? -4.397 -0.826 -6.226 1.00 95.56 105 LEU A O 1
ATOM 862 N N . TYR A 1 106 ? -4.945 -2.843 -7.039 1.00 91.69 106 TYR A N 1
ATOM 863 C CA . TYR A 1 106 ? -3.647 -3.090 -7.650 1.00 91.69 106 TYR A CA 1
ATOM 864 C C . TYR A 1 106 ? -3.295 -2.018 -8.688 1.00 91.69 106 TYR A C 1
ATOM 866 O O . TYR A 1 106 ? -2.173 -1.511 -8.673 1.00 91.69 106 TYR A O 1
ATOM 874 N N . GLU A 1 107 ? -4.236 -1.656 -9.558 1.00 85.38 107 GLU A N 1
ATOM 875 C CA . GLU A 1 107 ? -4.053 -0.624 -10.580 1.00 85.38 107 GLU A CA 1
ATOM 876 C C . GLU A 1 107 ? -3.776 0.751 -9.974 1.00 85.38 107 GLU A C 1
ATOM 878 O O . GLU A 1 107 ? -2.787 1.370 -10.365 1.00 85.38 107 GLU A O 1
ATOM 883 N N . GLU A 1 108 ? -4.553 1.178 -8.972 1.00 89.62 108 GLU A N 1
ATOM 884 C CA . GLU A 1 108 ? -4.324 2.443 -8.259 1.00 89.62 108 GLU A CA 1
ATOM 885 C C . GLU A 1 108 ? -2.907 2.508 -7.671 1.00 89.62 108 GLU A C 1
ATOM 887 O O . GLU A 1 108 ? -2.172 3.477 -7.885 1.00 89.62 108 GLU A O 1
ATOM 892 N N . ILE A 1 109 ? -2.476 1.456 -6.969 1.00 89.06 109 ILE A N 1
ATOM 893 C CA . ILE A 1 109 ? -1.127 1.397 -6.395 1.00 89.06 109 ILE A CA 1
ATOM 894 C C . ILE A 1 109 ? -0.081 1.438 -7.515 1.00 89.06 109 ILE A C 1
ATOM 896 O O . ILE A 1 109 ? 0.920 2.145 -7.415 1.00 89.06 109 ILE A O 1
ATOM 900 N N . LEU A 1 110 ? -0.282 0.683 -8.596 1.00 80.00 110 LEU A N 1
ATOM 901 C CA . LEU A 1 110 ? 0.680 0.608 -9.691 1.00 80.00 110 LEU A CA 1
ATOM 902 C C . LEU A 1 110 ? 0.886 1.926 -10.433 1.00 80.00 110 LEU A C 1
ATOM 904 O O . LEU A 1 110 ? 2.013 2.171 -10.869 1.00 80.00 110 LEU A O 1
ATOM 908 N N . THR A 1 111 ? -0.176 2.702 -10.649 1.00 77.94 111 THR A N 1
ATOM 909 C CA . THR A 1 111 ? -0.104 3.992 -11.352 1.00 77.94 111 THR A CA 1
ATOM 910 C C . THR A 1 111 ? 0.532 5.079 -10.501 1.00 77.94 111 THR A C 1
ATOM 912 O O . THR A 1 111 ? 1.035 6.059 -11.042 1.00 77.94 111 THR A O 1
ATOM 915 N N . SER A 1 112 ? 0.520 4.895 -9.183 1.00 77.31 112 SER A N 1
ATOM 916 C CA . SER A 1 112 ? 0.965 5.894 -8.212 1.00 77.31 112 SER A CA 1
ATOM 917 C C . SER A 1 112 ? 2.447 5.730 -7.845 1.00 77.31 112 SER A C 1
ATOM 919 O O . SER A 1 112 ? 3.118 6.694 -7.496 1.00 77.31 112 SER A O 1
ATOM 921 N N . VAL A 1 113 ? 2.988 4.515 -7.958 1.00 71.94 113 VAL A N 1
ATOM 922 C CA . VAL A 1 113 ? 4.388 4.216 -7.630 1.00 71.94 113 VAL A CA 1
ATOM 923 C C . VAL A 1 113 ? 5.337 4.687 -8.739 1.00 71.94 113 VAL A C 1
ATOM 925 O O . VAL A 1 113 ? 5.130 4.411 -9.922 1.00 71.94 113 VAL A O 1
ATOM 928 N N . ASP A 1 114 ? 6.426 5.342 -8.342 1.00 63.28 114 ASP A N 1
ATOM 929 C CA . ASP A 1 114 ? 7.456 5.859 -9.241 1.00 63.28 114 ASP A CA 1
ATOM 930 C C . ASP A 1 114 ? 8.329 4.758 -9.893 1.00 63.28 114 ASP A C 1
ATOM 932 O O . ASP A 1 114 ? 8.166 3.550 -9.693 1.00 63.28 114 ASP A O 1
ATOM 936 N N . SER A 1 115 ? 9.315 5.174 -10.695 1.00 55.25 115 SER A N 1
ATOM 937 C CA . SER A 1 115 ? 10.244 4.249 -11.362 1.00 55.25 115 SER A CA 1
ATOM 938 C C . SER A 1 115 ? 11.147 3.438 -10.413 1.00 55.25 115 SER A C 1
ATOM 940 O O . SER A 1 115 ? 11.724 2.432 -10.847 1.00 55.25 115 SER A O 1
ATOM 942 N N . ASN A 1 116 ? 11.263 3.853 -9.145 1.00 57.12 116 ASN A N 1
ATOM 943 C CA . ASN A 1 116 ? 12.063 3.191 -8.114 1.00 57.12 116 ASN A CA 1
ATOM 944 C C . ASN A 1 116 ? 11.262 2.140 -7.345 1.00 57.12 116 ASN A C 1
ATOM 946 O O . ASN A 1 116 ? 11.849 1.217 -6.780 1.00 57.12 116 ASN A O 1
ATOM 950 N N . GLY A 1 117 ? 9.931 2.204 -7.386 1.00 64.25 117 GLY A N 1
ATOM 951 C CA . GLY A 1 117 ? 9.108 1.196 -6.740 1.00 64.25 117 GLY A CA 1
ATOM 952 C C . GLY A 1 117 ? 8.911 1.442 -5.244 1.00 64.25 117 GLY A C 1
ATOM 953 O O . GLY A 1 117 ? 8.509 0.505 -4.545 1.00 64.25 117 GLY A O 1
ATOM 954 N N . GLU A 1 118 ? 9.204 2.635 -4.728 1.00 74.56 118 GLU A N 1
ATOM 955 C CA . GLU A 1 118 ? 9.022 2.962 -3.310 1.00 74.56 118 GLU A CA 1
ATOM 956 C C . GLU A 1 118 ? 7.613 3.516 -3.053 1.00 74.56 118 GLU A C 1
ATOM 958 O O . GLU A 1 118 ? 7.005 4.140 -3.917 1.00 74.56 118 GLU A O 1
ATOM 963 N N . ILE A 1 119 ? 7.051 3.182 -1.889 1.00 80.12 119 ILE A N 1
ATOM 964 C CA . ILE A 1 119 ? 5.789 3.751 -1.400 1.00 80.12 119 ILE A CA 1
ATOM 965 C C . ILE A 1 119 ? 6.174 4.522 -0.149 1.00 80.12 119 ILE A C 1
ATOM 967 O O . ILE A 1 119 ? 6.466 3.900 0.874 1.00 80.12 119 ILE A O 1
ATOM 971 N N . ASP A 1 120 ? 6.246 5.842 -0.265 1.00 81.44 120 ASP A N 1
ATOM 972 C CA . ASP A 1 120 ? 6.470 6.736 0.865 1.00 81.44 120 ASP A CA 1
ATOM 973 C C . ASP A 1 120 ? 5.139 7.159 1.512 1.00 81.44 120 ASP A C 1
ATOM 975 O O . ASP A 1 120 ? 4.050 6.766 1.081 1.00 81.44 120 ASP A O 1
ATOM 979 N N . TYR A 1 121 ? 5.234 7.924 2.599 1.00 80.44 121 TYR A N 1
ATOM 980 C CA . TYR A 1 121 ? 4.080 8.383 3.373 1.00 80.44 121 TYR A CA 1
ATOM 981 C C . TYR A 1 121 ? 3.163 9.324 2.569 1.00 80.44 121 TYR A C 1
ATOM 983 O O . TYR A 1 121 ? 1.935 9.196 2.607 1.00 80.44 121 TYR A O 1
ATOM 991 N N . ASP A 1 122 ? 3.752 10.235 1.793 1.00 81.38 122 ASP A N 1
ATOM 992 C CA . ASP A 1 122 ? 3.014 11.217 0.994 1.00 81.38 122 ASP A CA 1
ATOM 993 C C . ASP A 1 122 ? 2.224 10.555 -0.134 1.00 81.38 122 ASP A C 1
ATOM 995 O O . ASP A 1 122 ? 1.130 11.009 -0.471 1.00 81.38 122 ASP A O 1
ATOM 999 N N . LEU A 1 123 ? 2.756 9.481 -0.717 1.00 83.44 123 LEU A N 1
ATOM 1000 C CA . LEU A 1 123 ? 2.032 8.669 -1.679 1.00 83.44 123 LEU A CA 1
ATOM 1001 C C . LEU A 1 123 ? 0.895 7.905 -1.005 1.00 83.44 123 LEU A C 1
ATOM 1003 O O . LEU A 1 123 ? -0.227 7.911 -1.505 1.00 83.44 123 LEU A O 1
ATOM 1007 N N . LEU A 1 124 ? 1.178 7.264 0.133 1.00 85.25 124 LEU A N 1
ATOM 1008 C CA . LEU A 1 124 ? 0.225 6.416 0.848 1.00 85.25 124 LEU A CA 1
ATOM 1009 C C . LEU A 1 124 ? -1.038 7.178 1.276 1.00 85.25 124 LEU A C 1
ATOM 1011 O O . LEU A 1 124 ? -2.137 6.632 1.209 1.00 85.25 124 LEU A O 1
ATOM 1015 N N . SER A 1 125 ? -0.887 8.445 1.669 1.00 83.06 125 SER A N 1
ATOM 1016 C CA . SER A 1 125 ? -1.994 9.338 2.046 1.00 83.06 125 SER A CA 1
ATOM 1017 C C . SER A 1 125 ? -2.876 9.795 0.871 1.00 83.06 125 SER A C 1
ATOM 1019 O O . SER A 1 125 ? -3.926 10.392 1.096 1.00 83.06 125 SER A O 1
ATOM 1021 N N . LYS A 1 126 ? -2.488 9.508 -0.380 1.00 86.56 126 LYS A N 1
ATOM 1022 C CA . LYS A 1 126 ? -3.177 9.957 -1.606 1.00 86.56 126 LYS A CA 1
ATOM 1023 C C . LYS A 1 126 ? -3.821 8.816 -2.403 1.00 86.56 126 LYS A C 1
ATOM 1025 O O . LYS A 1 126 ? -4.125 9.005 -3.578 1.00 86.56 126 LYS A O 1
ATOM 1030 N N . LEU A 1 127 ? -4.024 7.648 -1.789 1.00 91.38 127 LEU A N 1
ATOM 1031 C CA . LEU A 1 127 ? -4.619 6.461 -2.420 1.00 91.38 127 LEU A CA 1
ATOM 1032 C C . LEU A 1 127 ? -6.082 6.278 -1.958 1.00 91.38 127 LEU A C 1
ATOM 1034 O O . LEU A 1 127 ? -6.332 5.568 -0.978 1.00 91.38 127 LEU A O 1
ATOM 1038 N N . PRO A 1 128 ? -7.063 6.942 -2.602 1.00 94.75 128 PRO A N 1
ATOM 1039 C CA . PRO A 1 128 ? -8.449 6.960 -2.133 1.00 94.75 128 PRO A CA 1
ATOM 1040 C C . PRO A 1 128 ? -9.135 5.591 -2.167 1.00 94.75 128 PRO A C 1
ATOM 1042 O O . PRO A 1 128 ? -10.018 5.343 -1.347 1.00 94.75 128 PRO A O 1
ATOM 1045 N N . TYR A 1 129 ? -8.768 4.703 -3.090 1.00 96.50 129 TYR A N 1
ATOM 1046 C CA . TYR A 1 129 ? -9.355 3.372 -3.175 1.00 96.50 129 TYR A CA 1
ATOM 1047 C C . TYR A 1 129 ? -8.716 2.399 -2.176 1.00 96.50 129 TYR A C 1
ATOM 1049 O O . TYR A 1 129 ? -9.429 1.587 -1.593 1.00 96.50 129 TYR A O 1
ATOM 1057 N N . LEU A 1 130 ? -7.415 2.520 -1.886 1.00 97.12 130 LEU A N 1
ATOM 1058 C CA . LEU A 1 130 ? -6.788 1.849 -0.737 1.00 97.12 130 LEU A CA 1
ATOM 1059 C C . LEU A 1 130 ? -7.475 2.222 0.581 1.00 97.12 130 LEU A C 1
ATOM 1061 O O . LEU A 1 130 ? -7.794 1.337 1.376 1.00 97.12 130 LEU A O 1
ATOM 1065 N N . ASP A 1 131 ? -7.729 3.516 0.791 1.00 95.88 131 ASP A N 1
ATOM 1066 C CA . ASP A 1 131 ? -8.515 4.000 1.927 1.00 95.88 131 ASP A CA 1
ATOM 1067 C C . ASP A 1 131 ? -9.880 3.319 1.982 1.00 95.88 131 ASP A C 1
ATOM 1069 O O . ASP A 1 131 ? -10.262 2.772 3.013 1.00 95.88 131 ASP A O 1
ATOM 1073 N N . ALA A 1 132 ? -10.581 3.312 0.852 1.00 97.50 132 ALA A N 1
ATOM 1074 C CA . ALA A 1 132 ? -11.921 2.774 0.744 1.00 97.50 132 ALA A CA 1
ATOM 1075 C C . ALA A 1 132 ? -11.988 1.256 1.001 1.00 97.50 132 ALA A C 1
ATOM 1077 O O . ALA A 1 132 ? -12.896 0.788 1.684 1.00 97.50 132 ALA A O 1
ATOM 1078 N N . VAL A 1 133 ? -11.000 0.493 0.519 1.00 98.44 133 VAL A N 1
ATOM 1079 C CA . VAL A 1 133 ? -10.864 -0.952 0.775 1.00 98.44 133 VAL A CA 1
ATOM 1080 C C . VAL A 1 133 ? -10.678 -1.229 2.263 1.00 98.44 133 VAL A C 1
ATOM 1082 O O . VAL A 1 133 ? -11.325 -2.126 2.803 1.00 98.44 133 VAL A O 1
ATOM 1085 N N . ILE A 1 134 ? -9.819 -0.466 2.942 1.00 97.81 134 ILE A N 1
ATOM 1086 C CA . ILE A 1 134 ? -9.600 -0.632 4.384 1.00 97.81 134 ILE A CA 1
ATOM 1087 C C . ILE A 1 134 ? -10.849 -0.230 5.163 1.00 97.81 134 ILE A C 1
ATOM 1089 O O . ILE A 1 134 ? -11.237 -0.946 6.083 1.00 97.81 134 ILE A O 1
ATOM 1093 N N . SER A 1 135 ? -11.508 0.869 4.787 1.00 97.31 135 SER A N 1
ATOM 1094 C CA . SER A 1 135 ? -12.725 1.301 5.470 1.00 97.31 135 SER A CA 1
ATOM 1095 C C . SER A 1 135 ? -13.869 0.299 5.315 1.00 97.31 135 SER A C 1
ATOM 1097 O O . SER A 1 135 ? -14.531 -0.025 6.295 1.00 97.31 135 SER A O 1
ATOM 1099 N N . GLU A 1 136 ? -14.076 -0.252 4.118 1.00 98.12 136 GLU A N 1
ATOM 1100 C CA . GLU A 1 136 ? -15.109 -1.271 3.909 1.00 98.12 136 GLU A CA 1
ATOM 1101 C C . GLU A 1 136 ? -14.760 -2.591 4.605 1.00 98.12 136 GLU A C 1
ATOM 1103 O O . GLU A 1 136 ? -15.647 -3.225 5.173 1.00 98.12 136 GLU A O 1
ATOM 1108 N N . THR A 1 137 ? -13.473 -2.959 4.663 1.00 97.88 137 THR A N 1
ATOM 1109 C CA . THR A 1 137 ? -13.013 -4.093 5.487 1.00 97.88 137 THR A CA 1
ATOM 1110 C C . THR A 1 137 ? -13.394 -3.879 6.951 1.00 97.88 137 THR A C 1
ATOM 1112 O O . THR A 1 137 ? -13.968 -4.761 7.574 1.00 97.88 137 THR A O 1
ATOM 1115 N N . LEU A 1 138 ? -13.112 -2.695 7.499 1.00 97.06 138 LEU A N 1
ATOM 1116 C CA . LEU A 1 138 ? -13.433 -2.347 8.884 1.00 97.06 138 LEU A CA 1
ATOM 1117 C C . LEU A 1 138 ? -14.938 -2.192 9.140 1.00 97.06 138 LEU A C 1
ATOM 1119 O O . LEU A 1 138 ? -15.355 -2.284 10.290 1.00 97.06 138 LEU A O 1
ATOM 1123 N N . ARG A 1 139 ? -15.751 -1.926 8.111 1.00 97.31 139 ARG A N 1
ATOM 1124 C CA . ARG A 1 139 ? -17.214 -1.922 8.226 1.00 97.31 13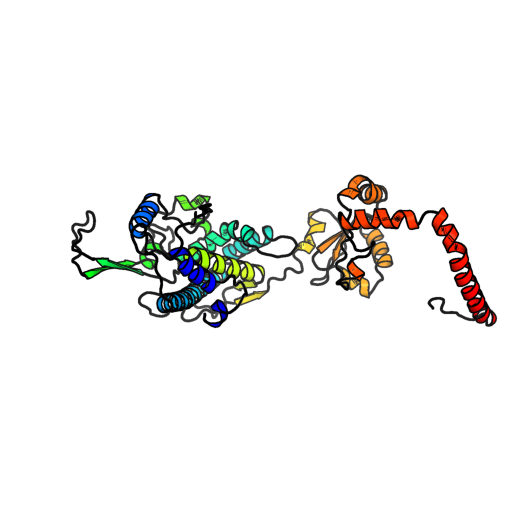9 ARG A CA 1
ATOM 1125 C C . ARG A 1 139 ? -17.757 -3.350 8.297 1.00 97.31 139 ARG A C 1
ATOM 1127 O O . ARG A 1 139 ? -18.601 -3.631 9.135 1.00 97.31 139 ARG A O 1
ATOM 1134 N N . LEU A 1 140 ? -17.303 -4.239 7.416 1.00 95.50 140 LEU A N 1
ATOM 1135 C CA . LEU A 1 140 ? -17.774 -5.626 7.397 1.00 95.50 140 LEU A CA 1
ATOM 1136 C C . LEU A 1 140 ? -17.244 -6.427 8.585 1.00 95.50 140 LEU A C 1
ATOM 1138 O O . LEU A 1 140 ? -18.016 -7.062 9.291 1.00 95.50 140 LEU A O 1
ATOM 1142 N N . ASP A 1 141 ? -15.951 -6.332 8.871 1.00 92.50 141 ASP A N 1
ATOM 1143 C CA . ASP A 1 141 ? -15.303 -7.115 9.919 1.00 92.50 141 ASP A CA 1
ATOM 1144 C C . ASP A 1 141 ? -14.398 -6.225 10.781 1.00 92.50 141 ASP A C 1
ATOM 1146 O O . ASP A 1 141 ? -13.166 -6.267 10.729 1.00 92.50 141 ASP A O 1
ATOM 1150 N N . ALA A 1 142 ? -15.022 -5.389 11.615 1.00 90.62 142 ALA A N 1
ATOM 1151 C CA . ALA A 1 142 ? -14.312 -4.628 12.638 1.00 90.62 142 ALA A CA 1
ATOM 1152 C C . ALA A 1 142 ? -13.716 -5.576 13.701 1.00 90.62 142 ALA A C 1
ATOM 1154 O O . ALA A 1 142 ? -14.461 -6.373 14.280 1.00 90.62 142 ALA A O 1
ATOM 1155 N N . PRO A 1 143 ? -12.419 -5.457 14.058 1.00 92.06 143 PRO A N 1
ATOM 1156 C CA . PRO A 1 143 ? -11.869 -6.214 15.178 1.00 92.06 143 PRO A CA 1
ATOM 1157 C C . PRO A 1 143 ? -12.615 -5.931 16.486 1.00 92.06 143 PRO A C 1
ATOM 1159 O O . PRO A 1 143 ? -12.931 -6.863 17.214 1.00 92.06 143 PRO A O 1
ATOM 1162 N N . ALA A 1 144 ? -12.935 -4.665 16.779 1.00 91.38 144 ALA A N 1
ATOM 1163 C CA . ALA A 1 144 ? -13.761 -4.283 17.923 1.00 91.38 144 ALA A CA 1
ATOM 1164 C C . ALA A 1 144 ? -15.247 -4.271 17.530 1.00 91.38 144 ALA A C 1
ATOM 1166 O O . ALA A 1 144 ? -15.637 -3.537 16.624 1.00 91.38 144 ALA A O 1
ATOM 1167 N N . VAL A 1 145 ? -16.077 -5.052 18.227 1.00 92.06 145 VAL A N 1
ATOM 1168 C CA . VAL A 1 145 ? -17.471 -5.317 17.802 1.00 92.06 145 VAL A CA 1
ATOM 1169 C C . VAL A 1 145 ? -18.545 -4.613 18.622 1.00 92.06 145 VAL A C 1
ATOM 1171 O O . VAL A 1 145 ? -19.708 -4.551 18.220 1.00 92.06 145 VAL A O 1
ATOM 1174 N N . VAL A 1 146 ? -18.169 -4.049 19.766 1.00 93.31 146 VAL A N 1
ATOM 1175 C CA . VAL A 1 146 ? -19.081 -3.355 20.675 1.00 93.31 146 VAL A CA 1
ATOM 1176 C C . VAL A 1 146 ? -18.361 -2.200 21.362 1.00 93.31 146 VAL A C 1
ATOM 1178 O O . VAL A 1 146 ? -17.197 -2.313 21.747 1.00 93.31 146 VAL A O 1
ATOM 1181 N N . LEU A 1 147 ? -19.056 -1.076 21.535 1.00 93.38 147 LEU A N 1
ATOM 1182 C CA . LEU A 1 147 ? -18.617 -0.005 22.429 1.00 93.38 147 LEU A CA 1
ATOM 1183 C C . LEU A 1 147 ? -19.384 -0.115 23.742 1.00 93.38 147 LEU A C 1
ATOM 1185 O O . LEU A 1 147 ? -20.610 -0.096 23.736 1.00 93.38 147 LEU A O 1
ATOM 1189 N N . ILE A 1 148 ? -18.668 -0.155 24.862 1.00 93.50 148 ILE A N 1
ATOM 1190 C CA . ILE A 1 148 ? -19.260 -0.261 26.200 1.00 93.50 148 ILE A CA 1
ATOM 1191 C C . ILE A 1 148 ? -19.028 1.050 26.958 1.00 93.50 148 ILE A C 1
ATOM 1193 O O . ILE A 1 148 ? -17.931 1.624 26.918 1.00 93.50 148 ILE A O 1
ATOM 1197 N N . ARG A 1 149 ? -20.057 1.550 27.646 1.00 94.69 149 ARG A N 1
ATOM 1198 C CA . ARG A 1 149 ? -19.975 2.677 28.591 1.00 94.69 149 ARG A CA 1
ATOM 1199 C C . ARG A 1 149 ? -20.725 2.330 29.874 1.00 94.69 149 ARG A C 1
ATOM 1201 O O . ARG A 1 149 ? -21.596 1.471 29.870 1.00 94.69 149 ARG A O 1
ATOM 1208 N N . GLN A 1 150 ? -20.391 3.009 30.967 1.00 96.06 150 GLN A N 1
ATOM 1209 C CA . GLN A 1 150 ? -21.060 2.858 32.258 1.00 96.06 150 GLN A CA 1
ATOM 1210 C C . GLN A 1 150 ? -21.538 4.224 32.746 1.00 96.06 150 GLN A C 1
ATOM 1212 O O . GLN A 1 150 ? -20.775 5.190 32.719 1.00 96.06 150 GLN A O 1
ATOM 1217 N N . ALA A 1 151 ? -22.789 4.298 33.194 1.00 96.62 151 ALA A N 1
ATOM 1218 C CA . ALA A 1 151 ? -23.368 5.517 33.735 1.00 96.62 151 ALA A CA 1
ATOM 1219 C C . ALA A 1 151 ? -22.695 5.885 35.070 1.00 96.62 151 ALA A C 1
ATOM 1221 O O . ALA A 1 151 ? -22.674 5.087 36.013 1.00 96.62 151 ALA A O 1
ATOM 1222 N N . SER A 1 152 ? -22.137 7.093 35.165 1.00 95.62 152 SER A N 1
ATOM 1223 C CA . SER A 1 152 ? -21.527 7.623 36.397 1.00 95.62 152 SER A CA 1
ATOM 1224 C C . SER A 1 152 ? -22.556 8.167 37.394 1.00 95.62 152 SER A C 1
ATOM 1226 O O . SER A 1 152 ? -22.264 8.291 38.586 1.00 95.62 152 SER A O 1
ATOM 1228 N N . GLU A 1 153 ? -23.760 8.456 36.909 1.00 96.81 153 GLU A N 1
ATOM 1229 C CA . GLU A 1 153 ? -24.916 8.974 37.637 1.00 96.81 153 GLU A CA 1
ATOM 1230 C C . GLU A 1 153 ? -26.211 8.539 36.938 1.00 96.81 153 GLU A C 1
ATOM 1232 O O . GLU A 1 153 ? -26.163 7.991 35.835 1.00 96.81 153 GLU A O 1
ATOM 1237 N N . ASP A 1 154 ? -27.356 8.767 37.580 1.00 97.44 154 ASP A N 1
ATOM 1238 C CA . ASP A 1 154 ? -28.655 8.488 36.972 1.00 97.44 154 ASP A CA 1
ATOM 1239 C C . ASP A 1 154 ? -28.889 9.420 35.771 1.00 97.44 154 ASP A C 1
ATOM 1241 O O . ASP A 1 154 ? -28.806 10.643 35.888 1.00 97.44 154 ASP A O 1
ATOM 1245 N N . TYR A 1 155 ? -29.201 8.848 34.610 1.00 96.38 155 TYR A N 1
ATOM 1246 C CA . TYR A 1 155 ? -29.249 9.555 33.334 1.00 96.38 155 TYR A CA 1
ATOM 1247 C C . TYR A 1 155 ? -30.494 9.187 32.524 1.00 96.38 155 TYR A C 1
ATOM 1249 O O . TYR A 1 155 ? -30.779 8.013 32.292 1.00 96.38 155 TYR A O 1
ATOM 1257 N N . LYS A 1 156 ? -31.229 10.193 32.037 1.00 96.19 156 LYS A N 1
ATOM 1258 C CA . LYS A 1 156 ? -32.351 9.988 31.108 1.00 96.19 156 LYS A CA 1
ATOM 1259 C C . LYS A 1 156 ? -31.838 9.941 29.672 1.00 96.19 156 LYS A C 1
ATOM 1261 O O . LYS A 1 156 ? -31.290 10.924 29.178 1.00 96.19 156 LYS A O 1
ATOM 1266 N N . LEU A 1 157 ? -32.041 8.811 28.999 1.00 94.25 157 LEU A N 1
ATOM 1267 C CA . LEU A 1 157 ? -31.511 8.560 27.663 1.00 94.25 157 LEU A CA 1
ATOM 1268 C C . LEU A 1 157 ? -32.341 9.269 26.584 1.00 94.25 157 LEU A C 1
ATOM 1270 O O . LEU A 1 157 ? -33.300 8.713 26.040 1.00 94.25 157 LEU A O 1
ATOM 1274 N N . GLY A 1 158 ? -31.957 10.506 26.267 1.00 91.19 158 GLY A N 1
ATOM 1275 C CA . GLY A 1 158 ? -32.607 11.323 25.240 1.00 91.19 158 GLY A CA 1
ATOM 1276 C C . GLY A 1 158 ? -34.129 11.383 25.417 1.00 91.19 158 GLY A C 1
ATOM 1277 O O . GLY A 1 158 ? -34.637 11.524 26.528 1.00 91.19 158 GLY A O 1
ATOM 1278 N N . ASN A 1 159 ? -34.863 11.214 24.315 1.00 93.25 159 ASN A N 1
ATOM 1279 C CA . ASN A 1 159 ? -36.331 11.243 24.302 1.00 93.25 159 ASN A CA 1
ATOM 1280 C C . ASN A 1 159 ? -36.973 9.848 24.434 1.00 93.25 159 ASN A C 1
ATOM 1282 O O . ASN A 1 159 ? -38.164 9.696 24.179 1.00 93.25 159 ASN A O 1
ATOM 1286 N N . THR A 1 160 ? -36.205 8.819 24.805 1.00 95.12 160 THR A N 1
ATOM 1287 C CA . THR A 1 160 ? -36.695 7.425 24.847 1.00 95.12 160 THR A CA 1
ATOM 1288 C C . THR A 1 160 ? -37.579 7.123 26.059 1.00 95.12 160 THR A C 1
ATOM 1290 O O . THR A 1 160 ? -38.269 6.109 26.084 1.00 95.12 160 THR A O 1
ATOM 1293 N N . GLY A 1 161 ? -37.535 7.975 27.089 1.00 94.56 161 GLY A N 1
ATOM 1294 C CA . GLY A 1 161 ? -38.172 7.720 28.384 1.00 94.56 161 GLY A CA 1
ATOM 1295 C C . GLY A 1 161 ? -37.419 6.720 29.275 1.00 94.56 161 GLY A C 1
ATOM 1296 O O . GLY A 1 161 ? -37.857 6.473 30.397 1.00 94.56 161 GLY A O 1
ATOM 1297 N N . ILE A 1 162 ? -36.287 6.174 28.816 1.00 96.75 162 ILE A N 1
ATOM 1298 C CA . ILE A 1 162 ? -35.457 5.229 29.574 1.00 96.75 162 ILE A CA 1
ATOM 1299 C C . ILE A 1 162 ? -34.547 5.996 30.542 1.00 96.75 162 ILE A C 1
ATOM 1301 O O . ILE A 1 162 ? -33.885 6.960 30.152 1.00 96.75 162 ILE A O 1
ATOM 1305 N N . THR A 1 163 ? -34.478 5.538 31.794 1.00 96.69 163 THR A N 1
ATOM 1306 C CA . THR A 1 163 ? -33.503 6.008 32.789 1.00 96.69 163 THR A CA 1
ATOM 1307 C C . THR A 1 163 ? -32.439 4.934 32.990 1.00 96.69 163 THR A C 1
ATOM 1309 O O . THR A 1 163 ? -32.767 3.807 33.352 1.00 96.69 163 THR A O 1
ATOM 1312 N N . LEU A 1 164 ? -31.178 5.293 32.762 1.00 96.81 164 LEU A N 1
ATOM 1313 C CA . LEU A 1 164 ? -30.011 4.511 33.148 1.00 96.81 164 LEU A CA 1
ATOM 1314 C C . LEU A 1 164 ? -29.625 4.905 34.568 1.00 96.81 164 LEU A C 1
ATOM 1316 O O . LEU A 1 164 ? -29.373 6.075 34.832 1.00 96.81 164 LEU A O 1
ATOM 1320 N N . TYR A 1 165 ? -29.581 3.945 35.479 1.00 97.56 165 TYR A N 1
ATOM 1321 C CA . TYR A 1 165 ? -29.155 4.182 36.852 1.00 97.56 165 TYR A CA 1
ATOM 1322 C C . TYR A 1 165 ? -27.635 4.141 36.968 1.00 97.56 165 TYR A C 1
ATOM 1324 O O . TYR A 1 165 ? -26.954 3.427 36.225 1.00 97.56 165 TYR A O 1
ATOM 1332 N N . LYS A 1 166 ? -27.096 4.872 37.942 1.00 97.44 166 LYS A N 1
ATOM 1333 C CA . LYS A 1 166 ? -25.669 4.870 38.260 1.00 97.44 166 LYS A CA 1
ATOM 1334 C C . LYS A 1 166 ? -25.123 3.443 38.355 1.00 97.44 166 LYS A C 1
ATOM 1336 O O . LYS A 1 166 ? -25.636 2.605 39.093 1.00 97.44 166 LYS A O 1
ATOM 1341 N N . GLY A 1 167 ? -24.035 3.187 37.635 1.00 95.75 167 GLY A N 1
ATOM 1342 C CA . GLY A 1 167 ? -23.378 1.885 37.578 1.00 95.75 167 GLY A CA 1
ATOM 1343 C C . GLY A 1 167 ? -23.895 0.950 36.484 1.00 95.75 167 GLY A C 1
ATOM 1344 O O . GLY A 1 167 ? -23.215 -0.030 36.189 1.00 95.75 167 GLY A O 1
ATOM 1345 N N . GLN A 1 168 ? -25.030 1.246 35.844 1.00 97.19 168 GLN A N 1
ATOM 1346 C CA . GLN A 1 168 ? -25.511 0.453 34.712 1.00 97.19 168 GLN A CA 1
ATOM 1347 C C . GLN A 1 168 ? -24.635 0.659 33.473 1.00 97.19 168 GLN A C 1
ATOM 1349 O O . GLN A 1 168 ? -24.174 1.770 33.193 1.00 97.19 168 GLN A O 1
ATOM 1354 N N . GLN A 1 169 ? -24.414 -0.428 32.733 1.00 94.75 169 GLN A N 1
ATOM 1355 C CA . GLN A 1 169 ? -23.713 -0.408 31.455 1.00 94.75 169 GLN A CA 1
ATOM 1356 C C . GLN A 1 169 ? -24.684 -0.178 30.298 1.00 94.75 169 GLN A C 1
ATOM 1358 O O . GLN A 1 169 ? -25.843 -0.588 30.345 1.00 94.75 169 GLN A O 1
ATOM 1363 N N . LEU A 1 170 ? -24.180 0.467 29.254 1.00 94.00 170 LEU A N 1
ATOM 1364 C CA . LEU A 1 170 ? -24.821 0.569 27.954 1.00 94.00 170 LEU A CA 1
ATOM 1365 C C . LEU A 1 170 ? -23.830 0.106 26.890 1.00 94.00 170 LEU A C 1
ATOM 1367 O O . LEU A 1 170 ? -22.632 0.398 26.966 1.00 94.00 170 LEU A O 1
ATOM 1371 N N . GLU A 1 171 ? -24.351 -0.594 25.895 1.00 94.12 171 GLU A N 1
ATOM 1372 C CA . GLU A 1 171 ? -23.575 -1.141 24.793 1.00 94.12 171 GLU A CA 1
ATOM 1373 C C . GLU A 1 171 ? -24.104 -0.605 23.468 1.00 94.12 171 GLU A C 1
ATOM 1375 O O . GLU A 1 171 ? -25.313 -0.492 23.261 1.00 94.12 171 GLU A O 1
ATOM 1380 N N . MET A 1 172 ? -23.191 -0.273 22.562 1.00 95.00 172 MET A N 1
ATOM 1381 C CA . MET A 1 172 ? -23.502 0.093 21.185 1.00 95.00 172 MET A CA 1
ATOM 1382 C C . MET A 1 172 ? -22.901 -0.987 20.277 1.00 95.00 172 MET A C 1
ATOM 1384 O O . MET A 1 172 ? -21.671 -1.049 20.155 1.00 95.00 172 MET A O 1
ATOM 1388 N N . PRO A 1 173 ? -23.727 -1.868 19.685 1.00 94.44 173 PRO A N 1
ATOM 1389 C CA . PRO A 1 173 ? -23.243 -3.002 18.906 1.00 94.44 173 PRO A CA 1
ATOM 1390 C C . PRO A 1 173 ? -22.746 -2.535 17.533 1.00 94.44 173 PRO A C 1
ATOM 1392 O O . PRO A 1 173 ? -23.542 -2.334 16.615 1.00 94.44 173 PRO A O 1
ATOM 1395 N N . ILE A 1 174 ? -21.427 -2.379 17.384 1.00 94.94 174 ILE A N 1
ATOM 1396 C CA . ILE A 1 174 ? -20.783 -1.897 16.152 1.00 94.94 174 ILE A CA 1
ATOM 1397 C C . ILE A 1 174 ? -21.168 -2.802 14.981 1.00 94.94 174 ILE A C 1
ATOM 1399 O O . ILE A 1 174 ? -21.686 -2.311 13.983 1.00 94.94 174 ILE A O 1
ATOM 1403 N N . THR A 1 175 ? -21.016 -4.122 15.135 1.00 92.62 175 THR A N 1
ATOM 1404 C CA . THR A 1 175 ? -21.327 -5.088 14.070 1.00 92.62 175 THR A CA 1
ATOM 1405 C C . THR A 1 175 ? -22.785 -5.000 13.618 1.00 92.62 175 THR A C 1
ATOM 1407 O O . THR A 1 175 ? -23.050 -5.057 12.422 1.00 92.62 175 THR A O 1
ATOM 1410 N N . ALA A 1 176 ? -23.737 -4.817 14.539 1.00 95.56 176 ALA A N 1
ATOM 1411 C CA . ALA A 1 176 ? -25.149 -4.700 14.175 1.00 95.56 176 ALA A CA 1
ATOM 1412 C C . ALA A 1 176 ? -25.448 -3.382 13.443 1.00 95.56 176 ALA A C 1
ATOM 1414 O O . ALA A 1 176 ? -26.211 -3.379 12.483 1.00 95.56 176 ALA A O 1
ATOM 1415 N N . ILE A 1 177 ? -24.829 -2.273 13.863 1.00 97.19 177 ILE A N 1
ATOM 1416 C CA . ILE A 1 177 ? -24.971 -0.971 13.196 1.00 97.19 177 ILE A CA 1
ATOM 1417 C C . ILE A 1 177 ? -24.356 -1.022 11.790 1.00 97.19 177 ILE A C 1
ATOM 1419 O O . ILE A 1 177 ? -24.978 -0.574 10.829 1.00 97.19 177 ILE A O 1
ATOM 1423 N N . HIS A 1 178 ? -23.163 -1.606 11.656 1.00 97.00 178 HIS A N 1
ATOM 1424 C CA . HIS A 1 178 ? -22.449 -1.738 10.388 1.00 97.00 178 HIS A CA 1
ATOM 1425 C C . HIS A 1 178 ? -23.158 -2.630 9.367 1.00 97.00 178 HIS A C 1
ATOM 1427 O O . HIS A 1 178 ? -23.018 -2.382 8.172 1.00 97.00 178 HIS A O 1
ATOM 1433 N N . HIS A 1 179 ? -23.929 -3.625 9.814 1.00 96.62 179 HIS A N 1
ATOM 1434 C CA . HIS A 1 179 ? -24.705 -4.525 8.949 1.00 96.62 179 HIS A CA 1
ATOM 1435 C C . HIS A 1 179 ? -26.185 -4.138 8.816 1.00 96.62 179 HIS A C 1
ATOM 1437 O O . HIS A 1 179 ? -26.973 -4.893 8.249 1.00 96.62 179 HIS A O 1
ATOM 1443 N N . ASN A 1 180 ? -26.591 -2.978 9.336 1.00 97.56 180 ASN A N 1
ATOM 1444 C CA . ASN A 1 180 ? -27.971 -2.528 9.220 1.00 97.56 180 ASN A CA 1
ATOM 1445 C C . ASN A 1 180 ? -28.241 -1.974 7.810 1.00 97.56 180 ASN A C 1
ATOM 1447 O O . ASN A 1 180 ? -27.667 -0.955 7.418 1.00 97.56 180 ASN A O 1
ATOM 1451 N N . GLU A 1 181 ? -29.153 -2.611 7.072 1.00 97.19 181 GLU A N 1
ATOM 1452 C CA . GLU A 1 181 ? -29.538 -2.202 5.714 1.00 97.19 181 GLU A CA 1
ATOM 1453 C C . GLU A 1 181 ? -30.218 -0.825 5.642 1.00 97.19 181 GLU A C 1
ATOM 1455 O O . GLU A 1 181 ? -30.213 -0.205 4.582 1.00 97.19 181 GLU A O 1
ATOM 1460 N N . GLU A 1 182 ? -30.731 -0.295 6.760 1.00 96.56 182 GLU A N 1
ATOM 1461 C CA . GLU A 1 182 ? -31.207 1.094 6.839 1.00 96.56 182 GLU A CA 1
ATOM 1462 C C . GLU A 1 182 ? -30.063 2.102 6.630 1.00 96.56 182 GLU A C 1
ATOM 1464 O O . GLU A 1 182 ? -30.274 3.197 6.107 1.00 96.56 182 GLU A O 1
ATOM 1469 N N . PHE A 1 183 ? -28.841 1.747 7.041 1.00 95.88 183 PHE A N 1
ATOM 1470 C CA . PHE A 1 183 ? -27.665 2.617 6.947 1.00 95.88 183 PHE A CA 1
ATOM 1471 C C . PHE A 1 183 ? -26.750 2.241 5.779 1.00 95.88 183 PHE A C 1
ATOM 1473 O O . PHE A 1 183 ? -26.107 3.118 5.201 1.00 95.88 183 PHE A O 1
ATOM 1480 N N . TYR A 1 184 ? -26.708 0.958 5.413 1.00 96.56 184 TYR A N 1
ATOM 1481 C CA . TYR A 1 184 ? -25.844 0.427 4.364 1.00 96.56 184 TYR A CA 1
ATOM 1482 C C . TYR A 1 184 ? -26.633 -0.493 3.423 1.00 96.56 184 TYR A C 1
ATOM 1484 O O . TYR A 1 184 ? -26.801 -1.674 3.694 1.00 96.56 184 TYR A O 1
ATOM 1492 N N . GLU A 1 185 ? -27.083 0.017 2.277 1.00 95.56 185 GLU A N 1
ATOM 1493 C CA . GLU A 1 185 ? -27.750 -0.801 1.247 1.00 95.56 185 GLU A CA 1
ATOM 1494 C C . GLU A 1 185 ? -26.863 -1.984 0.823 1.00 95.56 185 GLU A C 1
ATOM 1496 O O . GLU A 1 185 ? -25.719 -1.742 0.458 1.00 95.56 185 GLU A O 1
ATOM 1501 N N . ASN A 1 186 ? -27.349 -3.233 0.824 1.00 97.00 186 ASN A N 1
ATOM 1502 C CA . ASN A 1 186 ? -26.528 -4.447 0.641 1.00 97.00 186 ASN A CA 1
ATOM 1503 C C . ASN A 1 186 ? -25.418 -4.578 1.706 1.00 97.00 186 ASN A C 1
ATOM 1505 O O . ASN A 1 186 ? -24.243 -4.760 1.380 1.00 97.00 186 ASN A O 1
ATOM 1509 N N . ALA A 1 187 ? -25.779 -4.453 2.987 1.00 97.12 187 ALA A N 1
ATOM 1510 C CA . ALA A 1 187 ? -24.837 -4.304 4.100 1.00 97.12 187 ALA A CA 1
ATOM 1511 C C . ALA A 1 187 ? -23.836 -5.465 4.265 1.00 97.12 187 ALA A C 1
ATOM 1513 O O . ALA A 1 187 ? -22.777 -5.279 4.856 1.00 97.12 187 ALA A O 1
ATOM 1514 N N . TYR A 1 188 ? -24.143 -6.651 3.742 1.00 96.44 188 TYR A N 1
ATOM 1515 C CA . TYR A 1 188 ? -23.281 -7.838 3.821 1.00 96.44 188 TYR A CA 1
ATOM 1516 C C . TYR A 1 188 ? -22.330 -8.001 2.625 1.00 96.44 188 TYR A C 1
ATOM 1518 O O . TYR A 1 188 ? -21.560 -8.954 2.583 1.00 96.44 188 TYR A O 1
ATOM 1526 N N . GLN A 1 189 ? -22.390 -7.108 1.632 1.00 97.12 189 GLN A N 1
ATOM 1527 C CA . GLN A 1 189 ? -21.500 -7.141 0.471 1.00 97.12 189 GLN A CA 1
ATOM 1528 C C . GLN A 1 189 ? -20.300 -6.216 0.673 1.00 97.12 189 GLN A C 1
ATOM 1530 O O . GLN A 1 189 ? -20.448 -5.115 1.205 1.00 97.12 189 GLN A O 1
ATOM 1535 N N . PHE A 1 190 ? -19.134 -6.650 0.190 1.00 98.19 190 PHE A N 1
ATOM 1536 C CA . PHE A 1 190 ? -17.900 -5.868 0.185 1.00 98.19 190 PHE A CA 1
ATOM 1537 C C . PHE A 1 190 ? -17.927 -4.834 -0.943 1.00 98.19 190 PHE A C 1
ATOM 1539 O O . PHE A 1 190 ? -17.654 -5.151 -2.099 1.00 98.19 190 PHE A O 1
ATOM 1546 N N . ILE A 1 191 ? -18.285 -3.591 -0.606 1.00 98.06 191 ILE A N 1
ATOM 1547 C CA . ILE A 1 191 ? -18.421 -2.480 -1.560 1.00 98.06 191 ILE A CA 1
ATOM 1548 C C . ILE A 1 191 ? -17.529 -1.302 -1.118 1.00 98.06 191 ILE A C 1
ATOM 1550 O O . ILE A 1 191 ? -18.008 -0.370 -0.461 1.00 98.06 191 ILE A O 1
ATOM 1554 N N . PRO A 1 192 ? -16.225 -1.304 -1.475 1.00 98.19 192 PRO A N 1
ATOM 1555 C CA . PRO A 1 192 ? -15.306 -0.206 -1.168 1.00 98.19 192 PRO A CA 1
ATOM 1556 C C . PRO A 1 192 ? -15.823 1.159 -1.620 1.00 98.19 192 PRO A C 1
ATOM 1558 O O . PRO A 1 192 ? -15.625 2.162 -0.941 1.00 98.19 192 PRO A O 1
ATOM 1561 N N . GLU A 1 193 ? -16.550 1.220 -2.737 1.00 97.12 193 GLU A N 1
ATOM 1562 C CA . GLU A 1 193 ? -17.052 2.450 -3.349 1.00 97.12 193 GLU A CA 1
ATOM 1563 C C . GLU A 1 193 ? -17.846 3.351 -2.390 1.00 97.12 193 GLU A C 1
ATOM 1565 O O . GLU A 1 193 ? -17.886 4.564 -2.612 1.00 97.12 193 GLU A O 1
ATOM 1570 N N . ARG A 1 194 ? -18.425 2.815 -1.303 1.00 96.31 194 ARG A N 1
ATOM 1571 C CA . ARG A 1 194 ? -19.090 3.608 -0.249 1.00 96.31 194 ARG A CA 1
ATOM 1572 C C . ARG A 1 194 ? -18.179 4.671 0.362 1.00 96.31 194 ARG A C 1
ATOM 1574 O O . ARG A 1 194 ? -18.638 5.766 0.678 1.00 96.31 194 ARG A O 1
ATOM 1581 N N . PHE A 1 195 ? -16.898 4.346 0.514 1.00 96.12 195 PHE A N 1
ATOM 1582 C CA . PHE A 1 195 ? -15.905 5.160 1.214 1.00 96.12 195 PHE A CA 1
ATOM 1583 C C . PHE A 1 195 ? -15.030 6.001 0.276 1.00 96.12 195 PHE A C 1
ATOM 1585 O O . PHE A 1 195 ? -14.108 6.689 0.729 1.00 96.12 195 PHE A O 1
ATOM 1592 N N . LEU A 1 196 ? -15.331 6.010 -1.026 1.00 94.81 196 LEU A N 1
ATOM 1593 C CA . LEU A 1 196 ? -14.710 6.944 -1.962 1.00 94.81 196 LEU A CA 1
ATOM 1594 C C . LEU A 1 196 ? -15.115 8.395 -1.645 1.00 94.81 196 LEU A C 1
ATOM 1596 O O . LEU A 1 196 ? -16.249 8.617 -1.207 1.00 94.81 196 LEU A O 1
ATOM 1600 N N . PRO A 1 197 ? -14.230 9.392 -1.852 1.00 91.19 197 PRO A N 1
ATOM 1601 C CA . PRO A 1 197 ? -14.487 10.792 -1.496 1.00 91.19 197 PRO A CA 1
ATOM 1602 C C . PRO A 1 197 ? -15.849 11.330 -1.966 1.00 91.19 197 PRO A C 1
ATOM 1604 O O . PRO A 1 197 ? -16.547 12.008 -1.215 1.00 91.19 197 PRO A O 1
ATOM 1607 N N . GLU A 1 198 ? -16.263 10.969 -3.177 1.00 92.31 198 GLU A N 1
ATOM 1608 C CA . GLU A 1 198 ? -17.536 11.344 -3.788 1.00 92.31 198 GLU A CA 1
ATOM 1609 C C . GLU A 1 198 ? -18.771 10.698 -3.139 1.00 92.31 198 GLU A C 1
ATOM 1611 O O . GLU A 1 198 ? -19.875 11.196 -3.332 1.00 92.31 198 GLU A O 1
ATOM 1616 N N . ASN A 1 199 ? -18.621 9.626 -2.357 1.00 93.38 199 ASN A N 1
ATOM 1617 C CA . ASN A 1 199 ? -19.723 8.914 -1.701 1.00 93.38 199 ASN A CA 1
ATOM 1618 C C . ASN A 1 199 ? -19.744 9.083 -0.176 1.00 93.38 199 ASN A C 1
ATOM 1620 O O . ASN A 1 199 ? -20.799 8.885 0.422 1.00 93.38 199 ASN A O 1
ATOM 1624 N N . ARG A 1 200 ? -18.641 9.516 0.454 1.00 86.38 200 ARG A N 1
ATOM 1625 C CA . ARG A 1 200 ? -18.526 9.631 1.925 1.00 86.38 200 ARG A CA 1
ATOM 1626 C C . ARG A 1 200 ? -19.638 10.447 2.578 1.00 86.38 200 ARG A C 1
ATOM 1628 O O . ARG A 1 200 ? -20.118 10.076 3.640 1.00 86.38 200 ARG A O 1
ATOM 1635 N N . HIS A 1 201 ? -20.089 11.520 1.929 1.00 88.19 201 HIS A N 1
ATOM 1636 C CA . HIS A 1 201 ? -21.166 12.376 2.440 1.00 88.19 201 HIS A CA 1
ATOM 1637 C C . HIS A 1 201 ? -22.526 11.661 2.574 1.00 88.19 201 HIS A C 1
ATOM 1639 O O . HIS A 1 201 ? -23.433 12.194 3.207 1.00 88.19 201 HIS A O 1
ATOM 1645 N N . LYS A 1 202 ? -22.685 10.478 1.966 1.00 90.94 202 LYS A N 1
ATOM 1646 C CA . LYS A 1 202 ? -23.886 9.637 2.073 1.00 90.94 202 LYS A CA 1
ATOM 1647 C C . LYS A 1 202 ? -23.868 8.749 3.318 1.00 90.94 202 LYS A C 1
ATOM 1649 O O . LYS A 1 202 ? -24.911 8.220 3.692 1.00 90.94 202 LYS A O 1
ATOM 1654 N N . ILE A 1 203 ? -22.707 8.565 3.952 1.00 92.56 203 ILE A N 1
ATOM 1655 C CA . ILE A 1 203 ? -22.582 7.769 5.173 1.00 92.56 203 ILE A CA 1
ATOM 1656 C C . ILE A 1 203 ? -23.166 8.583 6.322 1.00 92.56 203 ILE A C 1
ATOM 1658 O O . ILE A 1 203 ? -22.699 9.679 6.633 1.00 92.56 203 ILE A O 1
ATOM 1662 N N . LYS A 1 204 ? -24.201 8.040 6.962 1.00 93.50 204 LYS A N 1
ATOM 1663 C CA . LYS A 1 204 ? -24.849 8.691 8.098 1.00 93.50 204 LYS A CA 1
ATOM 1664 C C . LYS A 1 204 ? -23.858 8.781 9.271 1.00 93.50 204 LYS A C 1
ATOM 1666 O O . LYS A 1 204 ? -23.309 7.747 9.663 1.00 93.50 204 LYS A O 1
ATOM 1671 N N . PRO A 1 205 ? -23.635 9.964 9.867 1.00 91.12 205 PRO A N 1
ATOM 1672 C CA . PRO A 1 205 ? -22.778 10.090 11.042 1.00 91.12 205 PRO A CA 1
ATOM 1673 C C . PRO A 1 205 ? -23.187 9.123 12.156 1.00 91.12 205 PRO A C 1
ATOM 1675 O O . PRO A 1 205 ? -24.370 8.816 12.323 1.00 91.12 205 PRO A O 1
ATOM 1678 N N . TYR A 1 206 ? -22.200 8.639 12.906 1.00 91.56 206 TYR A N 1
ATOM 1679 C CA . TYR A 1 206 ? -22.339 7.662 13.991 1.00 91.56 206 TYR A CA 1
ATOM 1680 C C . TYR A 1 206 ? -22.849 6.276 13.571 1.00 91.56 206 TYR A C 1
ATOM 1682 O O . TYR A 1 206 ? -23.220 5.476 14.427 1.00 91.56 206 TYR A O 1
ATOM 1690 N N . THR A 1 207 ? -22.827 5.959 12.272 1.00 95.00 207 THR A N 1
ATOM 1691 C CA . THR A 1 207 ? -23.080 4.590 11.786 1.00 95.00 207 THR A CA 1
ATOM 1692 C C . THR A 1 207 ? -21.800 3.830 11.454 1.00 95.00 207 THR A C 1
ATOM 1694 O O . THR A 1 207 ? -21.785 2.611 11.550 1.00 95.00 207 THR A O 1
ATOM 1697 N N . TYR A 1 208 ? -20.690 4.523 11.178 1.00 95.56 208 TYR A N 1
ATOM 1698 C CA . TYR A 1 208 ? -19.374 3.910 10.993 1.00 95.56 208 TYR A CA 1
ATOM 1699 C C . TYR A 1 208 ? -18.497 4.125 12.234 1.00 95.56 208 TYR A C 1
ATOM 1701 O O . TYR A 1 208 ? -17.997 5.227 12.458 1.00 95.56 208 TYR A O 1
ATOM 1709 N N . LEU A 1 209 ? -18.327 3.084 13.060 1.00 94.69 209 LEU A N 1
ATOM 1710 C CA . LEU A 1 209 ? -17.659 3.165 14.368 1.00 94.69 209 LEU A CA 1
ATOM 1711 C C . LEU A 1 209 ? -16.499 2.162 14.603 1.00 94.69 209 LEU A C 1
ATOM 1713 O O . LEU A 1 209 ? -16.315 1.753 15.750 1.00 94.69 209 LEU A O 1
ATOM 1717 N N . PRO A 1 210 ? -15.670 1.767 13.613 1.00 94.25 210 PRO A N 1
ATOM 1718 C CA . PRO A 1 210 ? -14.612 0.770 13.857 1.00 94.25 210 PRO A CA 1
ATOM 1719 C C . PRO A 1 210 ? -13.523 1.250 14.829 1.00 94.25 210 PRO A C 1
ATOM 1721 O O . PRO A 1 210 ? -12.854 0.443 15.467 1.00 94.25 210 PRO A O 1
ATOM 1724 N N . PHE A 1 211 ? -13.369 2.568 14.974 1.00 93.38 211 PHE A N 1
ATOM 1725 C CA . PHE A 1 211 ? -12.464 3.208 15.930 1.00 93.38 211 PHE A CA 1
ATOM 1726 C C . PHE A 1 211 ? -13.215 3.904 17.079 1.00 93.38 211 PHE A C 1
ATOM 1728 O O . PHE A 1 211 ? -12.609 4.627 17.868 1.00 93.38 211 PHE A O 1
ATOM 1735 N N . GLY A 1 212 ? -14.530 3.695 17.200 1.00 91.62 212 GLY A N 1
ATOM 1736 C CA . GLY A 1 212 ? -15.387 4.419 18.138 1.00 91.62 212 GLY A CA 1
ATOM 1737 C C . GLY A 1 212 ? -15.629 5.886 17.756 1.00 91.62 212 GLY A C 1
ATOM 1738 O O . GLY A 1 212 ? -15.412 6.292 16.617 1.00 91.62 212 GLY A O 1
ATOM 1739 N N . ALA A 1 213 ? -16.121 6.668 18.718 1.00 89.12 213 ALA A N 1
ATOM 1740 C CA . ALA A 1 213 ? -16.413 8.097 18.574 1.00 89.12 213 ALA A CA 1
ATOM 1741 C C . ALA A 1 213 ? -16.223 8.844 19.909 1.00 89.12 213 ALA A C 1
ATOM 1743 O O . ALA A 1 213 ? -16.212 8.222 20.984 1.00 89.12 213 ALA A O 1
ATOM 1744 N N . GLY A 1 214 ? -16.089 10.172 19.829 1.00 87.12 214 GLY A N 1
ATOM 1745 C CA . GLY A 1 214 ? -15.851 11.064 20.964 1.00 87.12 214 GLY A CA 1
ATOM 1746 C C . GLY A 1 214 ? -14.498 10.870 21.679 1.00 87.12 214 GLY A C 1
ATOM 1747 O O . GLY A 1 214 ? -13.644 10.124 21.203 1.00 87.12 214 GLY A O 1
ATOM 1748 N N . PRO A 1 215 ? -14.314 11.455 22.883 1.00 85.31 215 PRO A N 1
ATOM 1749 C CA . PRO A 1 215 ? -13.029 11.495 23.614 1.00 85.31 215 PRO A CA 1
ATOM 1750 C C . PRO A 1 215 ? -12.459 10.140 24.081 1.00 85.31 215 PRO A C 1
ATOM 1752 O O . PRO A 1 215 ? -11.443 10.072 24.767 1.00 85.31 215 PRO A O 1
ATOM 1755 N N . ARG A 1 216 ? -13.166 9.042 23.804 1.00 88.62 216 ARG A N 1
ATOM 1756 C CA . ARG A 1 216 ? -12.762 7.656 24.099 1.00 88.62 216 ARG A CA 1
ATOM 1757 C C . ARG A 1 216 ? -12.712 6.818 22.816 1.00 88.62 216 ARG A C 1
ATOM 1759 O O . ARG A 1 216 ? -12.900 5.601 22.879 1.00 88.62 216 ARG A O 1
ATOM 1766 N N . ASN A 1 217 ? -12.537 7.464 21.665 1.00 90.31 217 ASN A N 1
ATOM 1767 C CA . ASN A 1 217 ? -12.216 6.800 20.408 1.00 90.31 217 ASN A CA 1
ATOM 1768 C C . ASN A 1 217 ? -10.794 6.201 20.457 1.00 90.31 217 ASN A C 1
ATOM 1770 O O . ASN A 1 217 ? -10.058 6.321 21.440 1.00 90.31 217 ASN A O 1
ATOM 1774 N N . CYS A 1 218 ? -10.426 5.473 19.408 1.00 91.25 218 CYS A N 1
ATOM 1775 C CA . CYS A 1 218 ? -9.128 4.827 19.312 1.00 91.25 218 CYS A CA 1
ATOM 1776 C C . CYS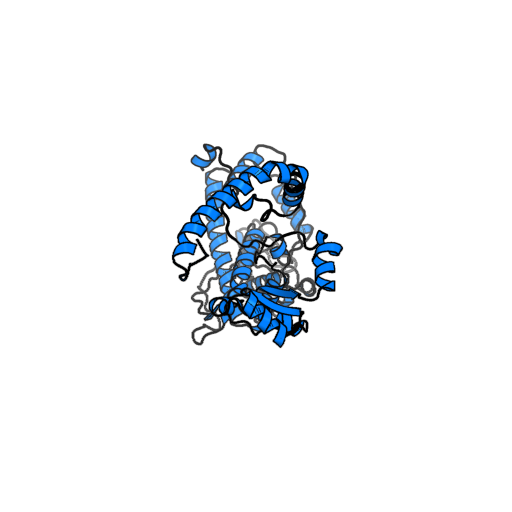 A 1 218 ? -8.005 5.858 19.127 1.00 91.25 218 CYS A C 1
ATOM 1778 O O . CYS A 1 218 ? -7.828 6.408 18.041 1.00 91.25 218 CYS A O 1
ATOM 1780 N N . ILE A 1 219 ? -7.171 6.023 20.155 1.00 89.25 219 ILE A N 1
ATOM 1781 C CA . ILE A 1 219 ? -5.966 6.868 20.102 1.00 89.25 219 ILE A CA 1
ATOM 1782 C C . ILE A 1 219 ? -4.950 6.400 19.042 1.00 89.25 219 ILE A C 1
ATOM 1784 O O . ILE A 1 219 ? -4.179 7.192 18.509 1.00 89.25 219 ILE A O 1
ATOM 1788 N N . GLY A 1 220 ? -4.948 5.101 18.721 1.00 87.81 220 GLY A N 1
ATOM 1789 C CA . GLY A 1 220 ? -4.029 4.482 17.766 1.00 87.81 220 GLY A CA 1
ATOM 1790 C C . GLY A 1 220 ? -4.498 4.519 16.311 1.00 87.81 220 GLY A C 1
ATOM 1791 O O . GLY A 1 220 ? -3.813 3.957 15.462 1.00 87.81 220 GLY A O 1
ATOM 1792 N N . MET A 1 221 ? -5.641 5.145 16.004 1.00 89.62 221 MET A N 1
ATOM 1793 C CA . MET A 1 221 ? -6.275 5.058 14.683 1.00 89.62 221 MET A CA 1
ATOM 1794 C C . MET A 1 221 ? -5.331 5.447 13.536 1.00 89.62 221 MET A C 1
ATOM 1796 O O . MET A 1 221 ? -5.141 4.659 12.615 1.00 89.62 221 MET A O 1
ATOM 1800 N N . ARG A 1 222 ? -4.689 6.622 13.605 1.00 87.06 222 ARG A N 1
ATOM 1801 C CA . ARG A 1 222 ? -3.778 7.100 12.544 1.00 87.06 222 ARG A CA 1
ATOM 1802 C C . ARG A 1 222 ? -2.589 6.162 12.340 1.00 87.06 222 ARG A C 1
ATOM 1804 O O . ARG A 1 222 ? -2.228 5.843 11.211 1.00 87.06 222 ARG A O 1
ATOM 1811 N N . PHE A 1 223 ? -2.014 5.677 13.440 1.00 87.62 223 PHE A N 1
ATOM 1812 C CA . PHE A 1 223 ? -0.896 4.740 13.405 1.00 87.62 223 PHE A CA 1
ATOM 1813 C C . PHE A 1 223 ? -1.303 3.395 12.786 1.00 87.62 223 PHE A C 1
ATOM 1815 O O . PHE A 1 223 ? -0.667 2.943 11.836 1.00 87.62 223 PHE A O 1
ATOM 1822 N N . GLY A 1 224 ? -2.402 2.797 13.257 1.00 90.38 224 GLY A N 1
ATOM 1823 C CA . GLY A 1 224 ? -2.900 1.517 12.745 1.00 90.38 224 GLY A CA 1
ATOM 1824 C C . GLY A 1 224 ? -3.307 1.590 11.272 1.00 90.38 224 GLY A C 1
ATOM 1825 O O . GLY A 1 224 ? -2.997 0.691 10.494 1.00 90.38 224 GLY A O 1
ATOM 1826 N N . LEU A 1 225 ? -3.929 2.694 10.850 1.00 92.06 225 LEU A N 1
ATOM 1827 C CA . LEU A 1 225 ? -4.262 2.929 9.446 1.00 92.06 225 LEU A CA 1
ATOM 1828 C C . LEU A 1 225 ? -3.014 3.088 8.578 1.00 92.06 225 LEU A C 1
ATOM 1830 O O . LEU A 1 225 ? -2.972 2.526 7.487 1.00 92.06 225 LEU A O 1
ATOM 1834 N N . MET A 1 226 ? -1.990 3.808 9.041 1.00 91.38 226 MET A N 1
ATOM 1835 C CA . MET A 1 226 ? -0.718 3.925 8.323 1.00 91.38 226 MET A CA 1
ATOM 1836 C C . MET A 1 226 ? -0.063 2.550 8.127 1.00 91.38 226 MET A C 1
ATOM 1838 O O . MET A 1 226 ? 0.332 2.215 7.007 1.00 91.38 226 MET A O 1
ATOM 1842 N N . GLU A 1 227 ? 0.016 1.735 9.184 1.00 92.19 227 GLU A N 1
ATOM 1843 C CA . GLU A 1 227 ? 0.576 0.382 9.106 1.00 92.19 227 GLU A CA 1
ATOM 1844 C C . GLU A 1 227 ? -0.237 -0.522 8.171 1.00 92.19 227 GLU A C 1
ATOM 1846 O O . GLU A 1 227 ? 0.335 -1.160 7.281 1.00 92.19 227 GLU A O 1
ATOM 1851 N N . ALA A 1 228 ? -1.567 -0.536 8.314 1.00 94.88 228 ALA A N 1
ATOM 1852 C CA . ALA A 1 228 ? -2.457 -1.342 7.483 1.00 94.88 228 ALA A CA 1
ATOM 1853 C C . ALA A 1 228 ? -2.376 -0.943 6.001 1.00 94.88 228 ALA A C 1
ATOM 1855 O O . ALA A 1 228 ? -2.213 -1.808 5.137 1.00 94.88 228 ALA A O 1
ATOM 1856 N N . LYS A 1 229 ? -2.415 0.362 5.696 1.00 95.12 229 LYS A N 1
ATOM 1857 C CA . LYS A 1 229 ? -2.264 0.891 4.332 1.00 95.12 229 LYS A CA 1
ATOM 1858 C C . LYS A 1 229 ? -0.935 0.462 3.727 1.00 95.12 229 LYS A C 1
ATOM 1860 O O . LYS A 1 229 ? -0.916 -0.079 2.621 1.00 95.12 229 LYS A O 1
ATOM 1865 N N . LEU A 1 230 ? 0.173 0.671 4.441 1.00 94.44 230 LEU A N 1
ATOM 1866 C CA . LEU A 1 230 ? 1.503 0.343 3.934 1.00 94.44 230 LEU A CA 1
ATOM 1867 C C . LEU A 1 230 ? 1.639 -1.161 3.676 1.00 94.44 230 LEU A C 1
ATOM 1869 O O . LEU A 1 230 ? 2.090 -1.565 2.601 1.00 94.44 230 LEU A O 1
ATOM 1873 N N . ALA A 1 231 ? 1.231 -1.991 4.638 1.00 95.56 231 ALA A N 1
ATOM 1874 C CA . ALA A 1 231 ? 1.308 -3.440 4.522 1.00 95.56 231 ALA A CA 1
ATOM 1875 C C . ALA A 1 231 ? 0.455 -3.951 3.353 1.00 95.56 231 ALA A C 1
ATOM 1877 O O . ALA A 1 231 ? 0.973 -4.642 2.469 1.00 95.56 231 ALA A O 1
ATOM 1878 N N . LEU A 1 232 ? -0.822 -3.561 3.295 1.00 96.88 232 LEU A N 1
ATOM 1879 C CA . LEU A 1 232 ? -1.740 -4.002 2.250 1.00 96.88 232 LEU A CA 1
ATOM 1880 C C . LEU A 1 232 ? -1.264 -3.551 0.866 1.00 96.88 232 LEU A C 1
ATOM 1882 O O . LEU A 1 232 ? -1.198 -4.370 -0.053 1.00 96.88 232 LEU A O 1
ATOM 1886 N N . ALA A 1 233 ? -0.836 -2.291 0.727 1.00 94.12 233 ALA A N 1
ATOM 1887 C CA . ALA A 1 233 ? -0.329 -1.769 -0.534 1.00 94.12 233 ALA A CA 1
ATOM 1888 C C . ALA A 1 233 ? 0.909 -2.541 -1.013 1.00 94.12 233 ALA A C 1
ATOM 1890 O O . ALA A 1 233 ? 0.979 -2.951 -2.172 1.00 94.12 233 ALA A O 1
ATOM 1891 N N . GLN A 1 234 ? 1.881 -2.807 -0.133 1.00 91.75 234 GLN A N 1
ATOM 1892 C CA . GLN A 1 234 ? 3.093 -3.551 -0.494 1.00 91.75 234 GLN A CA 1
ATOM 1893 C C . GLN A 1 234 ? 2.790 -5.004 -0.894 1.00 91.75 234 GLN A C 1
ATOM 1895 O O . GLN A 1 234 ? 3.439 -5.534 -1.810 1.00 91.75 234 GLN A O 1
ATOM 1900 N N . VAL A 1 235 ? 1.827 -5.644 -0.227 1.00 94.31 235 VAL A N 1
ATOM 1901 C CA . VAL A 1 235 ? 1.448 -7.035 -0.489 1.00 94.31 235 VAL A CA 1
ATOM 1902 C C . VAL A 1 235 ? 0.630 -7.154 -1.775 1.00 94.31 235 VAL A C 1
ATOM 1904 O O . VAL A 1 235 ? 1.062 -7.882 -2.667 1.00 94.31 235 VAL A O 1
ATOM 1907 N N . VAL A 1 236 ? -0.458 -6.390 -1.939 1.00 93.81 236 VAL A N 1
ATOM 1908 C CA . VAL A 1 236 ? -1.320 -6.411 -3.144 1.00 93.81 236 VAL A CA 1
ATOM 1909 C C . VAL A 1 236 ? -0.544 -6.034 -4.400 1.00 93.81 236 VAL A C 1
ATOM 1911 O O . VAL A 1 236 ? -0.774 -6.581 -5.479 1.00 93.81 236 VAL A O 1
ATOM 1914 N N . ARG A 1 237 ? 0.455 -5.150 -4.277 1.00 87.62 237 ARG A N 1
ATOM 1915 C CA . ARG A 1 237 ? 1.353 -4.863 -5.396 1.00 87.62 237 ARG A CA 1
ATOM 1916 C C . ARG A 1 237 ? 2.021 -6.149 -5.884 1.00 87.62 237 ARG A C 1
ATOM 1918 O O . ARG A 1 237 ? 2.110 -6.360 -7.089 1.00 87.62 237 ARG A O 1
ATOM 1925 N N . ARG A 1 238 ? 2.560 -6.969 -4.979 1.00 86.94 238 ARG A N 1
ATOM 1926 C CA . ARG A 1 238 ? 3.442 -8.107 -5.310 1.00 86.94 238 ARG A CA 1
ATOM 1927 C C . ARG A 1 238 ? 2.704 -9.421 -5.483 1.00 86.94 238 ARG A C 1
ATOM 1929 O O . ARG A 1 238 ? 3.241 -10.321 -6.128 1.00 86.94 238 ARG A O 1
ATOM 1936 N N . TYR A 1 239 ? 1.519 -9.538 -4.908 1.00 93.75 239 TYR A N 1
ATOM 1937 C CA . TYR A 1 239 ? 0.776 -10.778 -4.826 1.00 93.75 239 TYR A CA 1
ATOM 1938 C C . TYR A 1 239 ? -0.685 -10.559 -5.204 1.00 93.75 239 TYR A C 1
ATOM 1940 O O . TYR A 1 239 ? -1.244 -9.478 -5.035 1.00 93.75 239 TYR A O 1
ATOM 1948 N N . ARG A 1 240 ? -1.289 -11.600 -5.763 1.00 95.06 240 ARG A N 1
ATOM 1949 C CA . ARG A 1 240 ? -2.718 -11.715 -5.988 1.00 95.06 240 ARG A CA 1
ATOM 1950 C C . ARG A 1 240 ? -3.270 -12.730 -5.002 1.00 95.06 240 ARG A C 1
ATOM 1952 O O . ARG A 1 240 ? -2.745 -13.839 -4.923 1.00 95.06 240 ARG A O 1
ATOM 1959 N N . PHE A 1 241 ? -4.309 -12.353 -4.273 1.00 97.81 241 PHE A N 1
ATOM 1960 C CA . PHE A 1 241 ? -5.065 -13.271 -3.425 1.00 97.81 241 PHE A CA 1
ATOM 1961 C C . PHE A 1 241 ? -6.232 -13.861 -4.204 1.00 97.81 241 PHE A C 1
ATOM 1963 O O . PHE A 1 241 ? -6.812 -13.153 -5.023 1.00 97.81 241 PHE A O 1
ATOM 1970 N N . PHE A 1 242 ? -6.595 -15.118 -3.971 1.00 97.19 242 PHE A N 1
ATOM 1971 C CA . PHE A 1 242 ? -7.746 -15.743 -4.627 1.00 97.19 242 PHE A CA 1
ATOM 1972 C C . PHE A 1 242 ? -8.376 -16.836 -3.762 1.00 97.19 242 PHE A C 1
ATOM 1974 O O . PHE A 1 242 ? -7.705 -17.466 -2.944 1.00 97.19 242 PHE A O 1
ATOM 1981 N N . GLN A 1 243 ? -9.673 -17.071 -3.950 1.00 97.19 243 GLN A N 1
ATOM 1982 C CA . GLN A 1 243 ? -10.393 -18.158 -3.291 1.00 97.19 243 GLN A CA 1
ATOM 1983 C C . GLN A 1 243 ? -9.879 -19.532 -3.750 1.00 97.19 243 GLN A C 1
ATOM 1985 O O . GLN A 1 243 ? -9.643 -19.763 -4.935 1.00 97.19 243 GLN A O 1
ATOM 1990 N N . THR A 1 244 ? -9.745 -20.470 -2.814 1.00 96.56 244 THR A N 1
ATOM 1991 C CA . THR A 1 244 ? -9.432 -21.882 -3.094 1.00 96.56 244 THR A CA 1
ATOM 1992 C C . THR A 1 244 ? -10.590 -22.777 -2.646 1.00 96.56 244 THR A C 1
ATOM 1994 O O . THR A 1 244 ? -11.415 -22.328 -1.851 1.00 96.56 244 THR A O 1
ATOM 1997 N N . PRO A 1 245 ? -10.641 -24.062 -3.048 1.00 96.75 245 PRO A N 1
ATOM 1998 C CA . PRO A 1 245 ? -11.646 -24.998 -2.532 1.00 96.75 245 PRO A CA 1
ATOM 1999 C C . PRO A 1 245 ? -11.639 -25.177 -1.002 1.00 96.75 245 PRO A C 1
ATOM 2001 O O . PRO A 1 245 ? -12.616 -25.663 -0.447 1.00 96.75 245 PRO A O 1
ATOM 2004 N N . ASN A 1 246 ? -10.549 -24.791 -0.327 1.00 96.19 246 ASN A N 1
ATOM 2005 C CA . ASN A 1 246 ? -10.392 -24.883 1.128 1.00 96.19 246 ASN A CA 1
ATOM 2006 C C . ASN A 1 246 ? -10.676 -23.555 1.852 1.00 96.19 246 ASN A C 1
ATOM 2008 O O . ASN A 1 246 ? -10.468 -23.468 3.061 1.00 96.19 246 ASN A O 1
ATOM 2012 N N . THR A 1 247 ? -11.070 -22.508 1.125 1.00 97.00 247 THR A N 1
ATOM 2013 C CA . THR A 1 247 ? -11.421 -21.214 1.714 1.00 97.00 247 THR A CA 1
ATOM 2014 C C . THR A 1 247 ? -12.796 -21.321 2.367 1.00 97.00 247 THR A C 1
ATOM 2016 O O . THR A 1 247 ? -13.780 -21.601 1.686 1.00 97.00 247 THR A O 1
ATOM 2019 N N . ASP A 1 248 ? -12.855 -21.103 3.681 1.00 96.19 248 ASP A N 1
ATOM 2020 C CA . ASP A 1 248 ? -14.104 -21.104 4.444 1.00 96.19 248 ASP A CA 1
ATOM 2021 C C . ASP A 1 248 ? -14.964 -19.896 4.017 1.00 96.19 248 ASP A C 1
ATOM 2023 O O . ASP A 1 248 ? -14.527 -18.760 4.168 1.00 96.19 248 ASP A O 1
ATOM 2027 N N . VAL A 1 249 ? -16.162 -20.138 3.468 1.00 94.00 249 VAL A N 1
ATOM 2028 C CA . VAL A 1 249 ? -17.135 -19.097 3.085 1.00 94.00 249 VAL A CA 1
ATOM 2029 C C . VAL A 1 249 ? -18.516 -19.495 3.634 1.00 94.00 249 VAL A C 1
ATOM 2031 O O . VAL A 1 249 ? -19.074 -20.489 3.162 1.00 94.00 249 VAL A O 1
ATOM 2034 N N . PRO A 1 250 ? -19.086 -18.772 4.621 1.00 91.69 250 PRO A N 1
ATOM 2035 C CA . PRO A 1 250 ? -18.557 -17.562 5.260 1.00 91.69 250 PRO A CA 1
ATOM 2036 C C . PRO A 1 250 ? -17.368 -17.837 6.197 1.00 91.69 250 PRO A C 1
ATOM 2038 O O . PRO A 1 250 ? -17.146 -18.968 6.640 1.00 91.69 250 PRO A O 1
ATOM 2041 N N . LEU A 1 251 ? -16.627 -16.775 6.522 1.00 92.12 251 LEU A N 1
ATOM 2042 C CA . LEU A 1 251 ? -15.486 -16.827 7.429 1.00 92.12 251 LEU A CA 1
ATOM 2043 C C . LEU A 1 251 ? -15.914 -17.237 8.846 1.00 92.12 251 LEU A C 1
ATOM 2045 O O . LEU A 1 251 ? -16.911 -16.754 9.381 1.00 92.12 251 LEU A O 1
ATOM 2049 N N . GLN A 1 252 ? -15.140 -18.117 9.482 1.00 91.81 252 GLN A N 1
ATOM 2050 C CA . GLN A 1 252 ? -15.381 -18.534 10.865 1.00 91.81 252 GLN A CA 1
ATOM 2051 C C . GLN A 1 252 ? -14.584 -17.667 11.844 1.00 91.81 252 GLN A C 1
ATOM 2053 O O . GLN A 1 252 ? -13.366 -17.534 11.709 1.00 91.81 252 GLN A O 1
ATOM 2058 N N . LEU A 1 253 ? -15.252 -17.144 12.874 1.00 90.38 253 LEU A N 1
ATOM 2059 C CA . LEU A 1 253 ? -14.658 -16.283 13.901 1.00 90.38 253 LEU A CA 1
ATOM 2060 C C . LEU A 1 253 ? -14.460 -17.027 15.232 1.00 90.38 253 LEU A C 1
ATOM 2062 O O . LEU A 1 253 ? -15.164 -17.994 15.537 1.00 90.38 253 LEU A O 1
ATOM 2066 N N . ASN A 1 254 ? -13.499 -16.572 16.034 1.00 87.56 254 ASN A N 1
ATOM 2067 C CA . ASN A 1 254 ? -13.362 -16.981 17.430 1.00 87.56 254 ASN A CA 1
ATOM 2068 C C . ASN A 1 254 ? -14.426 -16.292 18.294 1.00 87.56 254 ASN A C 1
ATOM 2070 O O . ASN A 1 254 ? -14.722 -15.113 18.111 1.00 87.56 254 ASN A O 1
ATOM 2074 N N . ILE A 1 255 ? -14.975 -17.024 19.267 1.00 79.44 255 ILE A N 1
ATOM 2075 C CA . ILE A 1 255 ? -15.972 -16.488 20.200 1.00 79.44 255 ILE A CA 1
ATOM 2076 C C . ILE A 1 255 ? -15.265 -15.577 21.207 1.00 79.44 255 ILE A C 1
ATOM 2078 O O . ILE A 1 255 ? -14.373 -16.020 21.930 1.00 79.44 255 ILE A O 1
ATOM 2082 N N . SER A 1 256 ? -15.679 -14.315 21.264 1.00 81.62 256 SER A N 1
ATOM 2083 C CA . SER A 1 256 ? -15.139 -13.298 22.166 1.00 81.62 256 SER A CA 1
ATOM 2084 C C . SER A 1 256 ? -16.189 -12.220 22.418 1.00 81.62 256 SER A C 1
ATOM 2086 O O . SER A 1 256 ? -17.056 -11.988 21.584 1.00 81.62 256 SER A O 1
ATOM 2088 N N . MET A 1 257 ? -16.126 -11.574 23.583 1.00 72.94 257 MET A N 1
ATOM 2089 C CA . MET A 1 257 ? -17.116 -10.576 24.004 1.00 72.94 257 MET A CA 1
ATOM 2090 C C . MET A 1 257 ? -16.887 -9.194 23.372 1.00 72.94 257 MET A C 1
ATOM 2092 O O . MET A 1 257 ? -17.830 -8.426 23.238 1.00 72.94 257 MET A O 1
ATOM 2096 N N . ALA A 1 258 ? -15.645 -8.861 23.004 1.00 77.50 258 ALA A N 1
ATOM 2097 C CA . ALA A 1 258 ? -15.289 -7.499 22.585 1.00 77.50 258 ALA A CA 1
ATOM 2098 C C . ALA A 1 258 ? -14.419 -7.424 21.326 1.00 77.50 258 ALA A C 1
ATOM 2100 O O . ALA A 1 258 ? -14.513 -6.442 20.589 1.00 77.50 258 ALA A O 1
ATOM 2101 N N . ILE A 1 259 ? -13.581 -8.438 21.081 1.00 84.06 259 ILE A N 1
ATOM 2102 C CA . ILE A 1 259 ? -12.656 -8.466 19.942 1.00 84.06 259 ILE A CA 1
ATOM 2103 C C . ILE A 1 259 ? -12.878 -9.735 19.132 1.00 84.06 259 ILE A C 1
ATOM 2105 O O . ILE A 1 259 ? -12.638 -10.823 19.652 1.00 84.06 259 ILE A O 1
ATOM 2109 N N . HIS A 1 260 ? -13.294 -9.611 17.876 1.00 86.19 260 HIS A N 1
ATOM 2110 C CA . HIS A 1 260 ? -13.380 -10.740 16.956 1.00 86.19 260 HIS A CA 1
ATOM 2111 C C . HIS A 1 260 ? -12.054 -10.947 16.230 1.00 86.19 260 HIS A C 1
ATOM 2113 O O . HIS A 1 260 ? -11.441 -10.004 15.737 1.00 86.19 260 HIS A O 1
ATOM 2119 N N . THR A 1 261 ? -11.640 -12.208 16.135 1.00 89.56 261 THR A N 1
ATOM 2120 C CA . THR A 1 261 ? -10.512 -12.638 15.307 1.00 89.56 261 THR A CA 1
ATOM 2121 C C . THR A 1 261 ? -10.934 -13.835 14.464 1.00 89.56 261 THR A C 1
ATOM 2123 O O . THR A 1 261 ? -11.776 -14.632 14.900 1.00 89.56 261 THR A O 1
ATOM 2126 N N . PRO A 1 262 ? -10.386 -13.999 13.252 1.00 90.25 262 PRO A N 1
ATOM 2127 C CA . PRO A 1 262 ? -10.678 -15.166 12.440 1.00 90.25 262 PRO A CA 1
ATOM 2128 C C . PRO A 1 262 ? -10.121 -16.428 13.103 1.00 90.25 262 PRO A C 1
ATOM 2130 O O . PRO A 1 262 ? -8.981 -16.465 13.563 1.00 90.25 262 PRO A O 1
ATOM 2133 N N . LYS A 1 263 ? -10.914 -17.501 13.112 1.00 90.81 263 LYS A N 1
ATOM 2134 C CA . LYS A 1 263 ? -10.487 -18.811 13.619 1.00 90.81 263 LYS A CA 1
ATOM 2135 C C . LYS A 1 263 ? -9.428 -19.436 12.713 1.00 90.81 263 LYS A C 1
ATOM 2137 O O . LYS A 1 263 ? -8.464 -20.032 13.189 1.00 90.81 263 LYS A O 1
ATOM 2142 N N . ARG A 1 264 ? -9.635 -19.328 11.399 1.00 91.75 264 ARG A N 1
ATOM 2143 C CA . ARG A 1 264 ? -8.734 -19.827 10.357 1.00 91.75 264 ARG A CA 1
ATOM 2144 C C . ARG A 1 264 ? -9.031 -19.111 9.043 1.00 91.75 264 ARG A C 1
ATOM 2146 O O . ARG A 1 264 ? -10.185 -19.055 8.638 1.00 91.75 264 ARG A O 1
ATOM 2153 N N . VAL A 1 265 ? -7.993 -18.628 8.359 1.00 94.25 265 VAL A N 1
ATOM 2154 C CA . VAL A 1 265 ? -8.107 -18.038 7.015 1.00 94.25 265 VAL A CA 1
ATOM 2155 C C . VAL A 1 265 ? -7.222 -18.811 6.051 1.00 94.25 265 VAL A C 1
ATOM 2157 O O . VAL A 1 265 ? -6.004 -18.845 6.211 1.00 94.25 265 VAL A O 1
ATOM 2160 N N . ILE A 1 266 ? -7.837 -19.445 5.053 1.00 96.50 266 ILE A N 1
ATOM 2161 C CA . ILE A 1 266 ? -7.135 -20.134 3.967 1.00 96.50 266 ILE A CA 1
ATOM 2162 C C . ILE A 1 266 ? -7.482 -19.420 2.667 1.00 96.50 266 ILE A C 1
ATOM 2164 O O . ILE A 1 266 ? -8.624 -19.461 2.220 1.00 96.50 266 ILE A O 1
ATOM 2168 N N . ILE A 1 267 ? -6.490 -18.792 2.044 1.00 97.81 267 ILE A N 1
ATOM 2169 C CA . ILE A 1 267 ? -6.604 -18.152 0.730 1.00 97.81 267 ILE A CA 1
ATOM 2170 C C . ILE A 1 267 ? -5.415 -18.558 -0.142 1.00 97.81 267 ILE A C 1
ATOM 2172 O O . ILE A 1 267 ? -4.338 -18.888 0.356 1.00 97.81 267 ILE A O 1
ATOM 2176 N N . GLY A 1 268 ? -5.615 -18.545 -1.454 1.00 97.25 268 GLY A N 1
ATOM 2177 C CA . GLY A 1 268 ? -4.562 -18.744 -2.438 1.00 97.25 268 GLY A CA 1
ATOM 2178 C C . GLY A 1 268 ? -3.755 -17.465 -2.621 1.00 97.25 268 GLY A C 1
ATOM 2179 O O . GLY A 1 268 ? -4.309 -16.367 -2.584 1.00 97.25 268 GLY A O 1
ATOM 2180 N N . ILE A 1 269 ? -2.444 -17.603 -2.830 1.00 96.50 269 ILE A N 1
ATOM 2181 C CA . ILE A 1 269 ? -1.536 -16.480 -3.078 1.00 96.50 269 ILE A CA 1
ATOM 2182 C C . ILE A 1 269 ? -0.726 -16.772 -4.339 1.00 96.50 269 ILE A C 1
ATOM 2184 O O . ILE A 1 269 ? -0.042 -17.789 -4.435 1.00 96.50 269 ILE A O 1
ATOM 2188 N N . GLU A 1 270 ? -0.776 -15.859 -5.302 1.00 91.31 270 GLU A N 1
ATOM 2189 C CA . GLU A 1 270 ? -0.004 -15.909 -6.540 1.00 91.31 270 GLU A CA 1
ATOM 2190 C C . GLU A 1 270 ? 0.918 -14.692 -6.623 1.00 91.31 270 GLU A C 1
ATOM 2192 O O . GLU A 1 270 ? 0.501 -13.564 -6.385 1.00 91.31 270 GLU A O 1
ATOM 2197 N N . LYS A 1 271 ? 2.190 -14.880 -6.980 1.00 89.00 271 LYS A N 1
ATOM 2198 C CA . LYS A 1 271 ? 3.105 -13.751 -7.184 1.00 89.00 271 LYS A CA 1
ATOM 2199 C C . LYS A 1 271 ? 2.770 -13.036 -8.494 1.00 89.00 271 LYS A C 1
ATOM 2201 O O . LYS A 1 271 ? 2.853 -13.635 -9.563 1.00 89.00 271 LYS A O 1
ATOM 2206 N N . ARG A 1 272 ? 2.488 -11.732 -8.433 1.00 82.31 272 ARG A N 1
ATOM 2207 C CA . ARG A 1 272 ? 2.296 -10.898 -9.627 1.00 82.31 272 ARG A CA 1
ATOM 2208 C C . ARG A 1 272 ? 3.637 -10.740 -10.351 1.00 82.31 272 ARG A C 1
ATOM 2210 O O . ARG A 1 272 ? 4.600 -10.176 -9.825 1.00 82.31 272 ARG A O 1
ATOM 2217 N N . LEU A 1 273 ? 3.722 -11.270 -11.570 1.00 66.94 273 LEU A N 1
ATOM 2218 C CA . LEU A 1 273 ? 4.904 -11.157 -12.424 1.00 66.94 273 LEU A CA 1
ATOM 2219 C C . LEU A 1 273 ? 4.933 -9.776 -13.094 1.00 66.94 273 LEU A C 1
ATOM 2221 O O . LEU A 1 273 ? 4.409 -9.584 -14.182 1.00 66.94 273 LEU A O 1
ATOM 2225 N N . TYR A 1 274 ? 5.622 -8.811 -12.483 1.00 63.62 274 TYR A N 1
ATOM 2226 C CA . TYR A 1 274 ? 5.855 -7.485 -13.088 1.00 63.62 274 TYR A CA 1
ATOM 2227 C C . TYR A 1 274 ? 6.728 -7.510 -14.345 1.00 63.62 274 TYR A C 1
ATOM 2229 O O . TYR A 1 274 ? 6.888 -6.487 -15.008 1.00 63.62 274 TYR A O 1
ATOM 2237 N N . LEU A 1 275 ? 7.356 -8.651 -14.632 1.00 58.91 275 LEU A N 1
ATOM 2238 C CA . LEU A 1 275 ? 8.471 -8.773 -15.566 1.00 58.91 275 LEU A CA 1
ATOM 2239 C C . LEU A 1 275 ? 8.097 -8.480 -17.019 1.00 58.91 275 LEU A C 1
ATOM 2241 O O . LEU A 1 275 ? 9.004 -8.243 -17.807 1.00 58.91 275 LEU A O 1
ATOM 2245 N N . THR A 1 276 ? 6.806 -8.492 -17.356 1.00 61.88 276 THR A N 1
ATOM 2246 C CA . THR A 1 276 ? 6.300 -8.226 -18.708 1.00 61.88 276 THR A CA 1
ATOM 2247 C C . THR A 1 276 ? 5.424 -6.974 -18.795 1.00 61.88 276 THR A C 1
ATOM 2249 O O . THR A 1 276 ? 4.981 -6.636 -19.889 1.00 61.88 276 THR A O 1
ATOM 2252 N N . ARG A 1 277 ? 5.189 -6.249 -17.683 1.00 67.69 277 ARG A N 1
ATOM 2253 C CA . ARG A 1 277 ? 4.234 -5.117 -17.626 1.00 67.69 277 ARG A CA 1
ATOM 2254 C C . ARG A 1 277 ? 4.503 -4.070 -18.701 1.00 67.69 277 ARG A C 1
ATOM 2256 O O . ARG A 1 277 ? 3.575 -3.561 -19.316 1.00 67.69 277 ARG A O 1
ATOM 2263 N N . ASN A 1 278 ? 5.776 -3.759 -18.933 1.00 73.06 278 ASN A N 1
ATOM 2264 C CA . ASN A 1 278 ? 6.147 -2.726 -19.889 1.00 73.06 278 ASN A CA 1
ATOM 2265 C C . ASN A 1 278 ? 6.421 -3.296 -21.285 1.00 73.06 278 ASN A C 1
ATOM 2267 O O . ASN A 1 278 ? 6.737 -2.523 -22.175 1.00 73.06 278 ASN A O 1
ATOM 2271 N N . PHE A 1 279 ? 6.309 -4.607 -21.523 1.00 80.38 279 PHE A N 1
ATOM 2272 C CA . PHE A 1 279 ? 6.705 -5.222 -22.800 1.00 80.38 279 PHE A CA 1
ATOM 2273 C C . PHE A 1 279 ? 5.839 -4.798 -23.991 1.00 80.38 279 PHE A C 1
ATOM 2275 O O . PHE A 1 279 ? 6.287 -4.895 -25.136 1.00 80.38 279 PHE A O 1
ATOM 2282 N N . ASN A 1 280 ? 4.664 -4.228 -23.718 1.00 80.81 280 ASN A N 1
ATOM 2283 C CA . ASN A 1 280 ? 3.787 -3.644 -24.728 1.00 80.81 280 ASN A CA 1
ATOM 2284 C C . ASN A 1 280 ? 3.986 -2.128 -24.899 1.00 80.81 280 ASN A C 1
ATOM 2286 O O . ASN A 1 280 ? 3.357 -1.542 -25.777 1.00 80.81 280 ASN A O 1
ATOM 2290 N N . PHE A 1 281 ? 4.853 -1.487 -24.104 1.00 85.62 281 PHE A N 1
ATOM 2291 C CA . PHE A 1 281 ? 5.049 -0.033 -24.102 1.00 85.62 281 PHE A CA 1
ATOM 2292 C C . PHE A 1 281 ? 5.398 0.489 -25.497 1.00 85.62 281 PHE A C 1
ATOM 2294 O O . PHE A 1 281 ? 4.735 1.389 -26.006 1.00 85.62 281 PHE A O 1
ATOM 2301 N N . TRP A 1 282 ? 6.396 -0.104 -26.158 1.00 90.88 282 TRP A N 1
ATOM 2302 C CA . TRP A 1 282 ? 6.805 0.355 -27.486 1.00 90.88 282 TRP A CA 1
ATOM 2303 C C . TRP A 1 282 ? 5.739 0.115 -28.551 1.00 90.88 282 TRP A C 1
ATOM 2305 O O . TRP A 1 282 ? 5.428 1.038 -29.299 1.00 90.88 282 TRP A O 1
ATOM 2315 N N . SER A 1 283 ? 5.115 -1.065 -28.573 1.00 87.25 283 SER A N 1
ATOM 2316 C CA . SER A 1 283 ? 4.045 -1.366 -29.531 1.00 87.25 283 SER A CA 1
ATOM 2317 C C . SER A 1 283 ? 2.821 -0.465 -29.350 1.00 87.25 283 SER A C 1
ATOM 2319 O O . SER A 1 283 ? 2.252 -0.024 -30.344 1.00 87.25 283 SER A O 1
ATOM 2321 N N . GLN A 1 284 ? 2.446 -0.139 -28.107 1.00 85.06 284 GLN A N 1
ATOM 2322 C CA . GLN A 1 284 ? 1.351 0.795 -27.805 1.00 85.06 284 GLN A CA 1
ATOM 2323 C C . GLN A 1 284 ? 1.672 2.226 -28.253 1.00 85.06 284 GLN A C 1
ATOM 2325 O O . GLN A 1 284 ? 0.774 2.957 -28.653 1.00 85.06 284 GLN A O 1
ATOM 2330 N N . ASN A 1 285 ? 2.951 2.607 -28.241 1.00 90.00 285 ASN A N 1
ATOM 2331 C CA . ASN A 1 285 ? 3.428 3.912 -28.704 1.00 90.00 285 ASN A CA 1
ATOM 2332 C C . ASN A 1 285 ? 3.880 3.903 -30.179 1.00 90.00 285 ASN A C 1
ATOM 2334 O O . ASN A 1 285 ? 4.576 4.814 -30.620 1.00 90.00 285 ASN A O 1
ATOM 2338 N N . GLY A 1 286 ? 3.524 2.870 -30.953 1.00 91.50 286 GLY A N 1
ATOM 2339 C CA . GLY A 1 286 ? 3.825 2.793 -32.388 1.00 91.50 286 GLY A CA 1
ATOM 2340 C C . GLY A 1 286 ? 5.304 2.575 -32.740 1.00 91.50 286 GLY A C 1
ATOM 2341 O O . GLY A 1 286 ? 5.689 2.717 -33.901 1.00 91.50 286 GLY A O 1
ATOM 2342 N N . VAL A 1 287 ? 6.145 2.211 -31.771 1.00 95.31 287 VAL A N 1
ATOM 2343 C CA . VAL A 1 287 ? 7.576 1.952 -31.964 1.00 95.31 287 VAL A CA 1
ATOM 2344 C C . VAL A 1 287 ? 7.810 0.454 -32.162 1.00 95.31 287 VAL A C 1
ATOM 2346 O O . VAL A 1 287 ? 7.456 -0.374 -31.322 1.00 95.31 287 VAL A O 1
ATOM 2349 N N . LYS A 1 288 ? 8.440 0.092 -33.282 1.00 95.50 288 LYS A N 1
ATOM 2350 C CA . LYS A 1 288 ? 8.804 -1.298 -33.598 1.00 95.50 288 LYS A CA 1
ATOM 2351 C C . LYS A 1 288 ? 10.016 -1.744 -32.780 1.00 95.50 288 LYS A C 1
ATOM 2353 O O . LYS A 1 288 ? 10.837 -0.920 -32.386 1.00 95.50 288 LYS A O 1
ATOM 2358 N N . GLY A 1 289 ? 10.161 -3.046 -32.563 1.00 93.50 289 GLY A N 1
ATOM 2359 C CA . GLY A 1 289 ? 11.301 -3.598 -31.841 1.00 93.50 289 GLY A CA 1
ATOM 2360 C C . GLY A 1 289 ? 11.234 -5.116 -31.681 1.00 93.50 289 GLY A C 1
ATOM 2361 O O . GLY A 1 289 ? 10.188 -5.713 -31.941 1.00 93.50 289 GLY A O 1
ATOM 2362 N N . PRO A 1 290 ? 12.339 -5.754 -31.261 1.00 92.25 290 PRO A N 1
ATOM 2363 C CA . PRO A 1 290 ? 12.365 -7.179 -30.964 1.00 92.25 290 PRO A CA 1
ATOM 2364 C C . PRO A 1 290 ? 11.514 -7.515 -29.735 1.00 92.25 290 PRO A C 1
ATOM 2366 O O . PRO A 1 290 ? 11.571 -6.822 -28.717 1.00 92.25 290 PRO A O 1
ATOM 2369 N N . SER A 1 291 ? 10.797 -8.638 -29.791 1.00 86.62 291 SER A N 1
ATOM 2370 C CA . SER A 1 291 ? 10.039 -9.140 -28.645 1.00 86.62 291 SER A CA 1
ATOM 2371 C C . SER A 1 291 ? 10.965 -9.428 -27.451 1.00 86.62 291 SER A C 1
ATOM 2373 O O . SER A 1 291 ? 11.986 -10.105 -27.612 1.00 86.62 291 SER A O 1
ATOM 2375 N N . PRO A 1 292 ? 10.655 -8.906 -26.255 1.00 84.56 292 PRO A N 1
ATOM 2376 C CA . PRO A 1 292 ? 11.430 -9.170 -25.047 1.00 84.56 292 PRO A CA 1
ATOM 2377 C C . PRO A 1 292 ? 11.135 -10.549 -24.443 1.00 84.56 292 PRO A C 1
ATOM 2379 O O . PRO A 1 292 ? 10.019 -11.058 -24.522 1.00 84.56 292 PRO A O 1
ATOM 2382 N N . ILE A 1 293 ? 12.135 -11.128 -23.778 1.00 79.94 293 ILE A N 1
ATOM 2383 C CA . ILE A 1 293 ? 12.003 -12.363 -22.997 1.00 79.94 293 ILE A CA 1
ATOM 2384 C C . ILE A 1 293 ? 11.655 -11.988 -21.546 1.00 79.94 293 ILE A C 1
ATOM 2386 O O . ILE A 1 293 ? 12.310 -11.099 -20.985 1.00 79.94 293 ILE A O 1
ATOM 2390 N N . PRO A 1 294 ? 10.667 -12.646 -20.901 1.00 74.19 294 PRO A N 1
ATOM 2391 C CA . PRO A 1 294 ? 10.368 -12.432 -19.486 1.00 74.19 294 PRO A CA 1
ATOM 2392 C C . PRO A 1 294 ? 11.633 -12.487 -18.622 1.00 74.19 294 PRO A C 1
ATOM 2394 O O . PRO A 1 294 ? 12.531 -13.283 -18.875 1.00 74.19 294 PRO A O 1
ATOM 2397 N N . MET A 1 295 ? 11.709 -11.622 -17.608 1.00 63.16 295 MET A N 1
ATOM 2398 C CA . MET A 1 295 ? 12.863 -11.428 -16.710 1.00 63.16 295 MET A CA 1
ATOM 2399 C C . MET A 1 295 ? 14.054 -10.666 -17.303 1.00 63.16 295 MET A C 1
ATOM 2401 O O . MET A 1 295 ? 14.636 -9.834 -16.608 1.00 63.16 295 MET A O 1
ATOM 2405 N N . PHE A 1 296 ? 14.399 -10.887 -18.570 1.00 72.81 296 PHE A N 1
ATOM 2406 C CA . PHE A 1 296 ? 15.665 -10.397 -19.128 1.00 72.81 296 PHE A CA 1
ATOM 2407 C C . PHE A 1 296 ? 15.517 -9.310 -20.200 1.00 72.81 296 PHE A C 1
ATOM 2409 O O . PHE A 1 296 ? 16.508 -8.679 -20.582 1.00 72.81 296 PHE A O 1
ATOM 2416 N N . GLY A 1 297 ? 14.302 -9.056 -20.684 1.00 83.50 297 GLY A N 1
ATOM 2417 C CA . GLY A 1 297 ? 14.086 -8.159 -21.814 1.00 83.50 297 GLY A CA 1
ATOM 2418 C C . GLY A 1 297 ? 14.803 -8.695 -23.053 1.00 83.50 297 GLY A C 1
ATOM 2419 O O . GLY A 1 297 ? 14.707 -9.877 -23.373 1.00 83.50 297 GLY A O 1
ATOM 2420 N N . ASN A 1 298 ? 15.578 -7.849 -23.726 1.00 87.12 298 ASN A N 1
ATOM 2421 C CA . ASN A 1 298 ? 16.426 -8.245 -24.851 1.00 87.12 298 ASN A CA 1
ATOM 2422 C C . ASN A 1 298 ? 17.898 -8.484 -24.452 1.00 87.12 298 ASN A C 1
ATOM 2424 O O . ASN A 1 298 ? 18.739 -8.677 -25.328 1.00 87.12 298 ASN A O 1
ATOM 2428 N N . ILE A 1 299 ? 18.239 -8.476 -23.153 1.00 80.88 299 ILE A N 1
ATOM 2429 C CA . ILE A 1 299 ? 19.636 -8.600 -22.693 1.00 80.88 299 ILE A CA 1
ATOM 2430 C C . ILE A 1 299 ? 20.233 -9.968 -23.037 1.00 80.88 299 ILE A C 1
ATOM 2432 O O . ILE A 1 299 ? 21.412 -10.036 -23.380 1.00 80.88 299 ILE A O 1
ATOM 2436 N N . LEU A 1 300 ? 19.442 -11.049 -22.992 1.00 82.44 300 LEU A N 1
ATOM 2437 C CA . LEU A 1 300 ? 19.954 -12.395 -23.284 1.00 82.44 300 LEU A CA 1
ATOM 2438 C C . LEU A 1 300 ? 20.543 -12.515 -24.691 1.00 82.44 300 LEU A C 1
ATOM 2440 O O . LEU A 1 300 ? 21.533 -13.218 -24.888 1.00 82.44 300 LEU A O 1
ATOM 2444 N N . SER A 1 301 ? 19.999 -11.768 -25.651 1.00 84.88 301 SER A N 1
ATOM 2445 C CA . SER A 1 301 ? 20.502 -11.740 -27.021 1.00 84.88 301 SER A CA 1
ATOM 2446 C C . SER A 1 301 ? 21.958 -11.256 -27.105 1.00 84.88 301 SER A C 1
ATOM 2448 O O . SER A 1 301 ? 22.676 -11.653 -28.022 1.00 84.88 301 SER A O 1
ATOM 2450 N N . TYR A 1 302 ? 22.427 -10.462 -26.130 1.00 82.75 302 TYR A N 1
ATOM 2451 C CA . TYR A 1 302 ? 23.811 -9.980 -26.072 1.00 82.75 302 TYR A CA 1
ATOM 2452 C C . TYR A 1 302 ? 24.834 -11.042 -25.648 1.00 82.75 302 TYR A C 1
ATOM 2454 O O . TYR A 1 302 ? 26.020 -10.853 -25.910 1.00 82.75 302 TYR A O 1
ATOM 2462 N N . PHE A 1 303 ? 24.412 -12.144 -25.016 1.00 85.56 303 PHE A N 1
ATOM 2463 C CA . PHE A 1 303 ? 25.314 -13.264 -24.709 1.00 85.56 303 PHE A CA 1
ATOM 2464 C C . PHE A 1 303 ? 25.613 -14.125 -25.938 1.00 85.56 303 PHE A C 1
ATOM 2466 O O . PHE A 1 303 ? 26.644 -14.787 -25.982 1.00 85.56 303 PHE A O 1
ATOM 2473 N N . ILE A 1 304 ? 24.725 -14.101 -26.935 1.00 88.00 304 ILE A N 1
ATOM 2474 C CA . ILE A 1 304 ? 24.877 -14.856 -28.183 1.00 88.00 304 ILE A CA 1
ATOM 2475 C C . ILE A 1 304 ? 25.555 -13.990 -29.245 1.00 88.00 304 ILE A C 1
ATOM 2477 O O . ILE A 1 304 ? 26.471 -14.432 -29.928 1.00 88.00 304 ILE A O 1
ATOM 2481 N N . THR A 1 305 ? 25.093 -12.748 -29.406 1.00 88.75 305 THR A N 1
ATOM 2482 C CA . THR A 1 305 ? 25.589 -11.827 -30.434 1.00 88.75 305 THR A CA 1
ATOM 2483 C C . THR A 1 305 ? 26.072 -10.532 -29.786 1.00 88.75 305 THR A C 1
ATOM 2485 O O . THR A 1 305 ? 25.293 -9.880 -29.086 1.00 88.75 305 THR A O 1
ATOM 2488 N N . PRO A 1 306 ? 27.319 -10.087 -30.038 1.00 90.94 306 PRO A N 1
ATOM 2489 C CA . PRO A 1 306 ? 27.815 -8.833 -29.486 1.00 90.94 306 PRO A CA 1
ATOM 2490 C C . PRO A 1 306 ? 26.901 -7.654 -29.832 1.00 90.94 306 PRO A C 1
ATOM 2492 O O . PRO A 1 306 ? 26.451 -7.512 -30.972 1.00 90.94 306 PRO A O 1
ATOM 2495 N N . ARG A 1 307 ? 26.677 -6.766 -28.856 1.00 86.62 307 ARG A N 1
ATOM 2496 C CA . ARG A 1 307 ? 25.731 -5.642 -28.964 1.00 86.62 307 ARG A CA 1
ATOM 2497 C C . ARG A 1 307 ? 25.841 -4.821 -30.264 1.00 86.62 307 ARG A C 1
ATOM 2499 O O . ARG A 1 307 ? 24.784 -4.529 -30.816 1.00 86.62 307 ARG A O 1
ATOM 2506 N N . PRO A 1 308 ? 27.033 -4.468 -30.793 1.00 91.62 308 PRO A N 1
ATOM 2507 C CA . PRO A 1 308 ? 27.127 -3.728 -32.055 1.00 91.62 308 PRO A CA 1
ATOM 2508 C C . PRO A 1 308 ? 26.549 -4.493 -33.254 1.00 91.62 308 PRO A C 1
ATOM 2510 O O . PRO A 1 308 ? 25.768 -3.935 -34.019 1.00 91.62 308 PRO A O 1
ATOM 2513 N N . HIS A 1 309 ? 26.865 -5.785 -33.382 1.00 93.12 309 HIS A N 1
ATOM 2514 C CA . HIS A 1 309 ? 26.358 -6.630 -34.467 1.00 93.12 309 HIS A CA 1
ATOM 2515 C C . HIS A 1 309 ? 24.843 -6.812 -34.370 1.00 93.12 309 HIS A C 1
ATOM 2517 O O . HIS A 1 309 ? 24.137 -6.720 -35.374 1.00 93.12 309 HIS A O 1
ATOM 2523 N N . LEU A 1 310 ? 24.331 -7.005 -33.154 1.00 91.56 310 LEU A N 1
ATOM 2524 C CA . LEU A 1 310 ? 22.897 -7.132 -32.922 1.00 91.56 310 LEU A CA 1
ATOM 2525 C C . LEU A 1 310 ? 22.153 -5.823 -33.228 1.00 91.56 310 LEU A C 1
ATOM 2527 O O . LEU A 1 310 ? 21.092 -5.848 -33.846 1.00 91.56 310 LEU A O 1
ATOM 2531 N N . ALA A 1 311 ? 22.741 -4.674 -32.880 1.00 91.81 311 ALA A N 1
ATOM 2532 C CA . ALA A 1 311 ? 22.187 -3.370 -33.226 1.00 91.81 311 ALA A CA 1
ATOM 2533 C C . ALA A 1 311 ? 22.105 -3.168 -34.747 1.00 91.81 311 ALA A C 1
ATOM 2535 O O . ALA A 1 311 ? 21.092 -2.670 -35.231 1.00 91.81 311 ALA A O 1
ATOM 2536 N N . MET A 1 312 ? 23.115 -3.613 -35.507 1.00 93.75 312 MET A N 1
ATOM 2537 C CA . MET A 1 312 ? 23.074 -3.590 -36.976 1.00 93.75 312 MET A CA 1
ATOM 2538 C C . MET A 1 312 ? 21.955 -4.479 -37.536 1.00 93.75 312 MET A C 1
ATOM 2540 O O . MET A 1 312 ? 21.272 -4.083 -38.480 1.00 93.75 312 MET A O 1
ATOM 2544 N N . GLN A 1 313 ? 21.750 -5.671 -36.968 1.00 94.31 313 GLN A N 1
ATOM 2545 C CA . GLN A 1 313 ? 20.672 -6.577 -37.380 1.00 94.31 313 GLN A CA 1
ATOM 2546 C C . GLN A 1 313 ? 19.291 -5.978 -37.087 1.00 94.31 313 GLN A C 1
ATOM 2548 O O . GLN A 1 313 ? 18.445 -5.908 -37.975 1.00 94.31 313 GLN A O 1
ATOM 2553 N N . TRP A 1 314 ? 19.068 -5.487 -35.868 1.00 95.31 314 TRP A N 1
ATOM 2554 C CA . TRP A 1 314 ? 17.806 -4.859 -35.482 1.00 95.31 314 TRP A CA 1
ATOM 2555 C C . TRP A 1 314 ? 17.526 -3.576 -36.252 1.00 95.31 314 TRP A C 1
ATOM 2557 O O . TRP A 1 314 ? 16.385 -3.352 -36.638 1.00 95.31 314 TRP A O 1
ATOM 2567 N N . GLN A 1 315 ? 18.546 -2.780 -36.564 1.00 95.50 315 GLN A N 1
ATOM 2568 C CA . GLN A 1 315 ? 18.372 -1.598 -37.399 1.00 95.50 315 GLN A CA 1
ATOM 2569 C C . GLN A 1 315 ? 17.914 -1.957 -38.821 1.00 95.50 315 GLN A C 1
ATOM 2571 O O . GLN A 1 315 ? 17.077 -1.254 -39.385 1.00 95.50 315 GLN A O 1
ATOM 2576 N N . LYS A 1 316 ? 18.408 -3.064 -39.396 1.00 95.50 316 LYS A N 1
ATOM 2577 C CA . LYS A 1 316 ? 17.922 -3.570 -40.693 1.00 95.50 316 LYS A CA 1
ATOM 2578 C C . LYS A 1 316 ? 16.462 -4.036 -40.631 1.00 95.50 316 LYS A C 1
ATOM 2580 O O . LYS A 1 316 ? 15.747 -3.877 -41.612 1.00 95.50 316 LYS A O 1
ATOM 2585 N N . LEU A 1 317 ? 16.030 -4.602 -39.503 1.00 95.88 317 LEU A N 1
ATOM 2586 C CA . LEU A 1 317 ? 14.685 -5.168 -39.329 1.00 95.88 317 LEU A CA 1
ATOM 2587 C C . LEU A 1 317 ? 13.625 -4.128 -38.936 1.00 95.88 317 LEU A C 1
ATOM 2589 O O . LEU A 1 317 ? 12.501 -4.169 -39.430 1.00 95.88 317 LEU A O 1
ATOM 2593 N N . TYR A 1 318 ? 13.969 -3.205 -38.039 1.00 96.44 318 TYR A N 1
ATOM 2594 C CA . TYR A 1 318 ? 13.024 -2.280 -37.404 1.00 96.44 318 TYR A CA 1
ATOM 2595 C C . TYR A 1 318 ? 13.235 -0.820 -37.817 1.00 96.44 318 TYR A C 1
ATOM 2597 O O . TYR A 1 318 ? 12.385 0.021 -37.533 1.00 96.44 318 TYR A O 1
ATOM 2605 N N . GLY A 1 319 ? 14.324 -0.523 -38.529 1.00 95.75 319 GLY A N 1
ATOM 2606 C CA . GLY A 1 319 ? 14.691 0.820 -38.963 1.00 95.75 319 GLY A CA 1
ATOM 2607 C C . GLY A 1 319 ? 15.645 1.525 -37.998 1.00 95.75 319 GLY A C 1
ATOM 2608 O O . GLY A 1 319 ? 16.162 0.950 -37.043 1.00 95.75 319 GLY A O 1
ATOM 2609 N N . LYS A 1 320 ? 15.906 2.809 -38.263 1.00 96.25 320 LYS A N 1
ATOM 2610 C CA . LYS A 1 320 ? 16.854 3.629 -37.485 1.00 96.25 320 LYS A CA 1
ATOM 2611 C C . LYS A 1 320 ? 16.342 4.022 -36.096 1.00 96.25 320 LYS A C 1
ATOM 2613 O O . LYS A 1 320 ? 17.133 4.489 -35.282 1.00 96.25 320 LYS A O 1
ATOM 2618 N N . ILE A 1 321 ? 15.046 3.869 -35.839 1.00 96.75 321 ILE A N 1
ATOM 2619 C CA . ILE A 1 321 ? 14.420 4.144 -34.547 1.00 96.75 321 ILE A CA 1
ATOM 2620 C C . ILE A 1 321 ? 13.632 2.904 -34.153 1.00 96.75 321 ILE A C 1
ATOM 2622 O O . ILE A 1 321 ? 12.721 2.501 -34.873 1.00 96.75 321 ILE A O 1
ATOM 2626 N N . TYR A 1 322 ? 14.000 2.292 -33.034 1.00 96.69 322 TYR A N 1
ATOM 2627 C CA . TYR A 1 322 ? 13.331 1.096 -32.536 1.00 96.69 322 TYR A CA 1
ATOM 2628 C C . TYR A 1 322 ? 13.461 0.985 -31.021 1.00 96.69 322 TYR A C 1
ATOM 2630 O O . TYR A 1 322 ? 14.379 1.532 -30.411 1.00 96.69 322 TYR A O 1
ATOM 2638 N N . GLY A 1 323 ? 12.522 0.280 -30.408 1.00 95.25 323 GLY A N 1
ATOM 2639 C CA . GLY A 1 323 ? 12.469 0.063 -28.972 1.00 95.25 323 GLY A CA 1
ATOM 2640 C C . GLY A 1 323 ? 13.075 -1.279 -28.587 1.00 95.25 323 GLY A C 1
ATOM 2641 O O . GLY A 1 323 ? 12.853 -2.279 -29.259 1.00 95.25 323 GLY A O 1
ATOM 2642 N N . ILE A 1 324 ? 13.819 -1.317 -27.489 1.00 93.44 324 ILE A N 1
ATOM 2643 C CA . ILE A 1 324 ? 14.247 -2.550 -26.821 1.00 93.44 324 ILE A CA 1
ATOM 2644 C C . ILE A 1 324 ? 13.869 -2.488 -25.340 1.00 93.44 324 ILE A C 1
ATOM 2646 O O . ILE A 1 324 ? 13.397 -1.464 -24.840 1.00 93.44 324 ILE A O 1
ATOM 2650 N N . TYR A 1 325 ? 14.138 -3.570 -24.622 1.00 87.62 325 TYR A N 1
ATOM 2651 C CA . TYR A 1 325 ? 13.951 -3.687 -23.187 1.00 87.62 325 TYR A CA 1
ATOM 2652 C C . TYR A 1 325 ? 15.245 -4.145 -22.515 1.00 87.62 325 TYR A C 1
ATOM 2654 O O . TYR A 1 325 ? 15.786 -5.203 -22.834 1.00 87.62 325 TYR A O 1
ATOM 2662 N N . ASN A 1 326 ? 15.730 -3.371 -21.546 1.00 81.38 326 ASN A N 1
ATOM 2663 C CA . ASN A 1 326 ? 16.765 -3.822 -20.616 1.00 81.38 326 ASN A CA 1
ATOM 2664 C C . ASN A 1 326 ? 16.072 -4.314 -19.339 1.00 81.38 326 ASN A C 1
ATOM 2666 O O . ASN A 1 326 ? 15.618 -3.502 -18.528 1.00 81.38 326 ASN A O 1
ATOM 2670 N N . GLY A 1 327 ? 15.932 -5.634 -19.171 1.00 79.19 327 GLY A N 1
ATOM 2671 C CA . GLY A 1 327 ? 14.995 -6.179 -18.183 1.00 79.19 327 GLY A CA 1
ATOM 2672 C C . GLY A 1 327 ? 13.566 -5.748 -18.531 1.00 79.19 327 GLY A C 1
ATOM 2673 O O . GLY A 1 327 ? 13.135 -5.946 -19.660 1.00 79.19 327 GLY A O 1
ATOM 2674 N N . ASN A 1 328 ? 12.861 -5.097 -17.601 1.00 73.00 328 ASN A N 1
ATOM 2675 C CA . ASN A 1 328 ? 11.525 -4.515 -17.825 1.00 73.00 328 ASN A CA 1
ATOM 2676 C C . ASN A 1 328 ? 11.555 -3.005 -18.162 1.00 73.00 328 ASN A C 1
ATOM 2678 O O . ASN A 1 328 ? 10.513 -2.352 -18.183 1.00 73.00 328 ASN A O 1
ATOM 2682 N N . ARG A 1 329 ? 12.736 -2.403 -18.378 1.00 80.25 329 ARG A N 1
ATOM 2683 C CA . ARG A 1 329 ? 12.852 -0.971 -18.705 1.00 80.25 329 ARG A CA 1
ATOM 2684 C C . ARG A 1 329 ? 12.833 -0.763 -20.225 1.00 80.25 329 ARG A C 1
ATOM 2686 O O . ARG A 1 329 ? 13.737 -1.288 -20.882 1.00 80.25 329 ARG A O 1
ATOM 2693 N N . PRO A 1 330 ? 11.865 -0.013 -20.785 1.00 88.06 330 PRO A N 1
ATOM 2694 C CA . PRO A 1 330 ? 11.882 0.349 -22.198 1.00 88.06 330 PRO A CA 1
ATOM 2695 C C . PRO A 1 330 ? 13.072 1.273 -22.492 1.00 88.06 330 PRO A C 1
ATOM 2697 O O . PRO A 1 330 ? 13.335 2.224 -21.760 1.00 88.06 330 PRO A O 1
ATOM 2700 N N . VAL A 1 331 ? 13.812 0.984 -23.560 1.00 90.44 331 VAL A N 1
ATOM 2701 C CA . VAL A 1 331 ? 14.951 1.776 -24.042 1.00 90.44 331 VAL A CA 1
ATOM 2702 C C . VAL A 1 331 ? 14.765 2.051 -25.527 1.00 90.44 331 VAL A C 1
ATOM 2704 O O . VAL A 1 331 ? 14.612 1.119 -26.313 1.00 90.44 331 VAL A O 1
ATOM 2707 N N . LEU A 1 332 ? 14.793 3.325 -25.908 1.00 94.69 332 LEU A N 1
ATOM 2708 C CA . LEU A 1 332 ? 14.722 3.725 -27.307 1.00 94.69 332 LEU A CA 1
ATOM 2709 C C . LEU A 1 332 ? 16.123 3.724 -27.915 1.00 94.69 332 LEU A C 1
ATOM 2711 O O . LEU A 1 332 ? 17.066 4.262 -27.333 1.00 94.69 332 LEU A O 1
ATOM 2715 N N . ILE A 1 333 ? 16.252 3.138 -29.097 1.00 95.31 333 ILE A N 1
ATOM 2716 C CA . ILE A 1 333 ? 17.452 3.215 -29.919 1.00 95.31 333 ILE A CA 1
ATOM 2717 C C . ILE A 1 333 ? 17.212 4.240 -31.020 1.00 95.31 333 ILE A C 1
ATOM 2719 O O . ILE A 1 333 ? 16.203 4.177 -31.720 1.00 95.31 333 ILE A O 1
ATOM 2723 N N . VAL A 1 334 ? 18.151 5.174 -31.171 1.00 96.19 334 VAL A N 1
ATOM 2724 C CA . VAL A 1 334 ? 18.101 6.253 -32.162 1.00 96.19 334 VAL A CA 1
ATOM 2725 C C . VAL A 1 334 ? 19.390 6.233 -32.979 1.00 96.19 334 VAL A C 1
ATOM 2727 O O . VAL A 1 334 ? 20.478 6.418 -32.441 1.00 96.19 334 VAL A O 1
ATOM 2730 N N . ALA A 1 335 ? 19.255 6.008 -34.283 1.00 95.62 335 ALA A N 1
ATOM 2731 C CA . ALA A 1 335 ? 20.340 5.984 -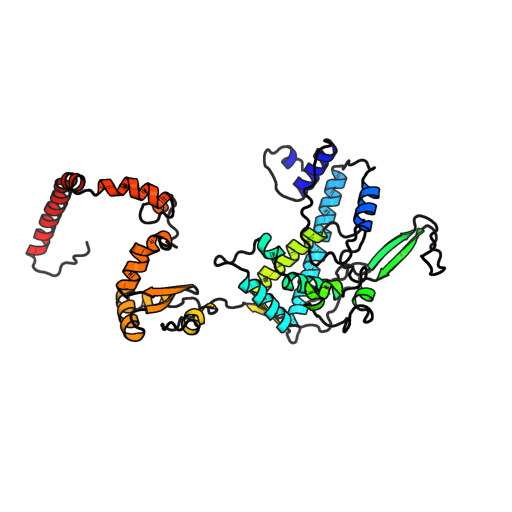35.263 1.00 95.62 335 ALA A CA 1
ATOM 2732 C C . ALA A 1 335 ? 20.101 6.976 -36.424 1.00 95.62 335 ALA A C 1
ATOM 2734 O O . ALA A 1 335 ? 20.651 6.809 -37.511 1.00 95.62 335 ALA A O 1
ATOM 2735 N N . GLU A 1 336 ? 19.251 7.989 -36.217 1.00 96.50 336 GLU A N 1
ATOM 2736 C CA . GLU A 1 336 ? 18.977 9.059 -37.187 1.00 96.50 336 GLU A CA 1
ATOM 2737 C C . GLU A 1 336 ? 19.835 10.301 -36.867 1.00 96.50 336 GLU A C 1
ATOM 2739 O O . GLU A 1 336 ? 19.654 10.881 -35.792 1.00 96.50 336 GLU A O 1
ATOM 2744 N N . PRO A 1 337 ? 20.767 10.721 -37.752 1.00 96.75 337 PRO A N 1
ATOM 2745 C CA . PRO A 1 337 ? 21.702 11.819 -37.490 1.00 96.75 337 PRO A CA 1
ATOM 2746 C C . PRO A 1 337 ? 21.077 13.122 -36.985 1.00 96.75 337 PRO A C 1
ATOM 2748 O O . PRO A 1 337 ? 21.602 13.713 -36.040 1.00 96.75 337 PRO A O 1
ATOM 2751 N N . GLU A 1 338 ? 19.951 13.556 -37.555 1.00 97.19 338 GLU A N 1
ATOM 2752 C CA . GLU A 1 338 ? 19.308 14.809 -37.136 1.00 97.19 338 GLU A CA 1
ATOM 2753 C C . GLU A 1 338 ? 18.759 14.728 -35.705 1.00 97.19 338 GLU A C 1
ATOM 2755 O O . GLU A 1 338 ? 18.931 15.666 -34.923 1.00 97.19 338 GLU A O 1
ATOM 2760 N N . LEU A 1 339 ? 18.194 13.579 -35.317 1.00 97.06 339 LEU A N 1
ATOM 2761 C CA . LEU A 1 339 ? 17.738 13.345 -33.944 1.00 97.06 339 LEU A CA 1
ATOM 2762 C C . LEU A 1 339 ? 18.912 13.214 -32.973 1.00 97.06 339 LEU A C 1
ATOM 2764 O O . LEU A 1 339 ? 18.850 13.739 -31.866 1.00 97.06 339 LEU A O 1
ATOM 2768 N N . ILE A 1 340 ? 20.007 12.568 -33.386 1.00 96.94 340 ILE A N 1
ATOM 2769 C CA . ILE A 1 340 ? 21.229 12.488 -32.572 1.00 96.94 340 ILE A CA 1
ATOM 2770 C C . ILE A 1 340 ? 21.773 13.895 -32.307 1.00 96.94 340 ILE A C 1
ATOM 2772 O O . ILE A 1 340 ? 22.091 14.227 -31.167 1.00 96.94 340 ILE A O 1
ATOM 2776 N N . LYS A 1 341 ? 21.839 14.754 -33.331 1.00 97.25 341 LYS A N 1
ATOM 2777 C CA . LYS A 1 341 ? 22.260 16.152 -33.175 1.00 97.25 341 LYS A CA 1
ATOM 2778 C C . LYS A 1 341 ? 21.308 16.928 -32.268 1.00 97.25 341 LYS A C 1
ATOM 2780 O O . LYS A 1 341 ? 21.766 17.714 -31.441 1.00 97.25 341 LYS A O 1
ATOM 2785 N N . GLN A 1 342 ? 20.003 16.721 -32.412 1.00 97.00 342 GLN A N 1
ATOM 2786 C CA . GLN A 1 342 ? 19.015 17.340 -31.538 1.00 97.00 342 GLN A CA 1
ATOM 2787 C C . GLN A 1 342 ? 19.247 16.941 -30.072 1.00 97.00 342 GLN A C 1
ATOM 2789 O O . GLN A 1 342 ? 19.478 17.821 -29.250 1.00 97.00 342 GLN A O 1
ATOM 2794 N N . ILE A 1 343 ? 19.305 15.644 -29.769 1.00 95.69 343 ILE A N 1
ATOM 2795 C CA . ILE A 1 343 ? 19.473 15.106 -28.409 1.00 95.69 343 ILE A CA 1
ATOM 2796 C C . ILE A 1 343 ? 20.821 15.515 -27.799 1.00 95.69 343 ILE A C 1
ATOM 2798 O O . ILE A 1 343 ? 20.880 15.990 -26.668 1.00 95.69 343 ILE A O 1
ATOM 2802 N N . CYS A 1 344 ? 21.920 15.340 -28.536 1.00 95.00 344 CYS A N 1
ATOM 2803 C CA . CYS A 1 344 ? 23.267 15.537 -27.997 1.00 95.00 344 CYS A CA 1
ATOM 2804 C C . CYS A 1 344 ? 23.726 17.000 -27.969 1.00 95.00 344 CYS A C 1
ATOM 2806 O O . CYS A 1 344 ? 24.719 17.290 -27.304 1.00 95.00 344 CYS A O 1
ATOM 2808 N N . VAL A 1 345 ? 23.068 17.905 -28.705 1.00 95.44 345 VAL A N 1
ATOM 2809 C CA . VAL A 1 345 ? 23.491 19.313 -28.817 1.00 95.44 345 VAL A CA 1
ATOM 2810 C C . VAL A 1 345 ? 22.383 20.273 -28.408 1.00 95.44 345 VAL A C 1
ATOM 2812 O O . VAL A 1 345 ? 22.574 21.036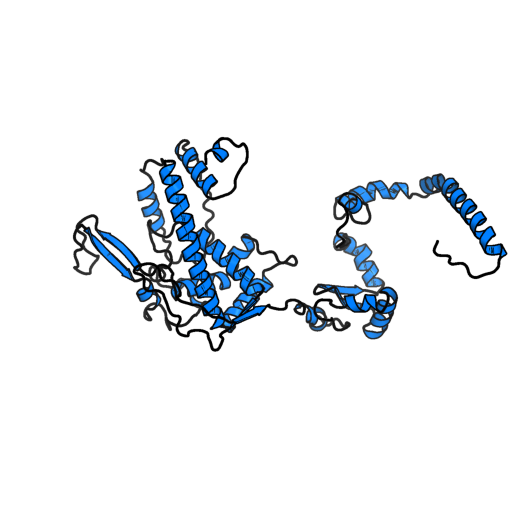 -27.467 1.00 95.44 345 VAL A O 1
ATOM 2815 N N . LYS A 1 346 ? 21.240 20.262 -29.105 1.00 95.81 346 LYS A N 1
ATOM 2816 C CA . LYS A 1 346 ? 20.161 21.242 -28.872 1.00 95.81 346 LYS A CA 1
ATOM 2817 C C . LYS A 1 346 ? 19.492 21.019 -27.513 1.00 95.81 346 LYS A C 1
ATOM 2819 O O . LYS A 1 346 ? 19.372 21.945 -26.716 1.00 95.81 346 LYS A O 1
ATOM 2824 N N . ASP A 1 347 ? 19.174 19.763 -27.223 1.00 96.31 347 ASP A N 1
ATOM 2825 C CA . ASP A 1 347 ? 18.423 19.340 -26.042 1.00 96.31 347 ASP A CA 1
ATOM 2826 C C . ASP A 1 347 ? 19.348 18.743 -24.966 1.00 96.31 347 ASP A C 1
ATOM 2828 O O . ASP A 1 347 ? 18.905 18.039 -24.063 1.00 96.31 347 ASP A O 1
ATOM 2832 N N . PHE A 1 348 ? 20.653 19.042 -25.026 1.00 92.12 348 PHE A N 1
ATOM 2833 C CA . PHE A 1 348 ? 21.655 18.478 -24.114 1.00 92.12 348 PHE A CA 1
ATOM 2834 C C . PHE A 1 348 ? 21.327 18.713 -22.632 1.00 92.12 348 PHE A C 1
ATOM 2836 O O . PHE A 1 348 ? 21.603 17.858 -21.799 1.00 92.12 348 PHE A O 1
ATOM 2843 N N . HIS A 1 349 ? 20.704 19.848 -22.307 1.00 89.94 349 HIS A N 1
ATOM 2844 C CA . HIS A 1 349 ? 20.275 20.188 -20.947 1.00 89.94 349 HIS A CA 1
ATOM 2845 C C . HIS A 1 349 ? 19.235 19.213 -20.361 1.00 89.94 349 HIS A C 1
ATOM 2847 O O . HIS A 1 349 ? 19.067 19.176 -19.147 1.00 89.94 349 HIS A O 1
ATOM 2853 N N . ILE A 1 350 ? 18.556 18.432 -21.209 1.00 90.62 350 ILE A N 1
ATOM 2854 C CA . ILE A 1 350 ? 17.620 17.367 -20.823 1.00 90.62 350 ILE A CA 1
ATOM 2855 C C . ILE A 1 350 ? 18.356 16.018 -20.716 1.00 90.62 350 ILE A C 1
ATOM 2857 O O . ILE A 1 350 ? 18.052 15.209 -19.843 1.00 90.62 350 ILE A O 1
ATOM 2861 N N . PHE A 1 351 ? 19.344 15.771 -21.585 1.00 90.06 351 PHE A N 1
ATOM 2862 C CA . PHE A 1 351 ? 20.057 14.490 -21.725 1.00 90.06 351 PHE A CA 1
ATOM 2863 C C . PHE A 1 351 ? 21.513 14.542 -21.227 1.00 90.06 351 PHE A C 1
ATOM 2865 O O . PHE A 1 351 ? 22.416 13.967 -21.839 1.00 90.06 351 PHE A O 1
ATOM 2872 N N . THR A 1 352 ? 21.752 15.248 -20.122 1.00 84.75 352 THR A N 1
ATOM 2873 C CA . THR A 1 352 ? 23.097 15.517 -19.585 1.00 84.75 352 THR A CA 1
ATOM 2874 C C . THR A 1 352 ? 23.793 14.270 -19.040 1.00 84.75 352 THR A C 1
ATOM 2876 O O . THR A 1 352 ? 24.998 14.089 -19.233 1.00 84.75 352 THR A O 1
ATOM 2879 N N . ASP A 1 353 ? 23.040 13.402 -18.363 1.00 85.38 353 ASP A N 1
ATOM 2880 C CA . ASP A 1 353 ? 23.609 12.357 -17.517 1.00 85.38 353 ASP A CA 1
ATOM 2881 C C . ASP A 1 353 ? 23.708 11.002 -18.219 1.00 85.38 353 ASP A C 1
ATOM 2883 O O . ASP A 1 353 ? 22.842 10.567 -18.983 1.00 85.38 353 ASP A O 1
ATOM 2887 N N . ARG A 1 354 ? 24.780 10.275 -17.906 1.00 77.12 354 ARG A N 1
ATOM 2888 C CA . ARG A 1 354 ? 24.965 8.892 -18.343 1.00 77.12 354 ARG A CA 1
ATOM 2889 C C . ARG A 1 354 ? 24.425 8.005 -17.235 1.00 77.12 354 ARG A C 1
ATOM 2891 O O . ARG A 1 354 ? 25.031 7.934 -16.176 1.00 77.12 354 ARG A O 1
ATOM 2898 N N . ASN A 1 355 ? 23.302 7.327 -17.464 1.00 64.75 355 ASN A N 1
ATOM 2899 C CA . ASN A 1 355 ? 22.724 6.387 -16.498 1.00 64.75 355 ASN A CA 1
ATOM 2900 C C . ASN A 1 355 ? 23.673 5.188 -16.274 1.00 64.75 355 ASN A C 1
ATOM 2902 O O . ASN A 1 355 ? 23.571 4.140 -16.921 1.00 64.75 355 ASN A O 1
ATOM 2906 N N . THR A 1 356 ? 24.651 5.367 -15.389 1.00 58.88 356 THR A N 1
ATOM 2907 C CA . THR A 1 356 ? 25.667 4.387 -15.027 1.00 58.88 356 THR A CA 1
ATOM 2908 C C . THR A 1 356 ? 25.108 3.496 -13.920 1.00 58.88 356 THR A C 1
ATOM 2910 O O . THR A 1 356 ? 25.531 3.548 -12.776 1.00 58.88 356 THR A O 1
ATOM 2913 N N . ASN A 1 357 ? 24.172 2.601 -14.258 1.00 52.56 357 ASN A N 1
ATOM 2914 C CA . ASN A 1 357 ? 23.663 1.554 -13.345 1.00 52.56 357 ASN A CA 1
ATOM 2915 C C . ASN A 1 357 ? 24.743 0.526 -12.906 1.00 52.56 357 ASN A C 1
ATOM 2917 O O . ASN A 1 357 ? 24.439 -0.632 -12.619 1.00 52.56 357 ASN A O 1
ATOM 2921 N N . ARG A 1 358 ? 26.028 0.892 -12.893 1.00 57.53 358 ARG A N 1
ATOM 2922 C CA . ARG A 1 358 ? 27.121 0.053 -12.415 1.00 57.53 358 ARG A CA 1
ATOM 2923 C C . ARG A 1 358 ? 27.354 0.365 -10.945 1.00 57.53 358 ARG A C 1
ATOM 2925 O O . ARG A 1 358 ? 27.690 1.492 -10.601 1.00 57.53 358 ARG A O 1
ATOM 2932 N N . ARG A 1 359 ? 27.252 -0.655 -10.088 1.00 59.47 359 ARG A N 1
ATOM 2933 C CA . ARG A 1 359 ? 27.841 -0.602 -8.744 1.00 59.47 359 ARG A CA 1
ATOM 2934 C C . ARG A 1 359 ? 29.347 -0.418 -8.910 1.00 59.47 359 ARG A C 1
ATOM 2936 O O . ARG A 1 359 ? 30.058 -1.370 -9.218 1.00 59.47 359 ARG A O 1
ATOM 2943 N N . MET A 1 360 ? 29.808 0.818 -8.788 1.00 66.69 360 MET A N 1
ATOM 2944 C CA . MET A 1 360 ? 31.223 1.162 -8.796 1.00 66.69 360 MET A CA 1
ATOM 2945 C C . MET A 1 360 ? 31.685 1.407 -7.366 1.00 66.69 360 MET A C 1
ATOM 2947 O O . MET A 1 360 ? 30.903 1.810 -6.507 1.00 66.69 360 MET A O 1
ATOM 2951 N N . HIS A 1 361 ? 32.965 1.150 -7.108 1.00 79.25 361 HIS A N 1
ATOM 2952 C CA . HIS A 1 361 ? 33.583 1.529 -5.842 1.00 79.25 361 HIS A CA 1
ATOM 2953 C C . HIS A 1 361 ? 33.426 3.051 -5.621 1.00 79.25 361 HIS A C 1
ATOM 2955 O O . HIS A 1 361 ? 33.588 3.789 -6.598 1.00 79.25 361 HIS A O 1
ATOM 2961 N N . PRO A 1 362 ? 33.190 3.544 -4.386 1.00 79.88 362 PRO A N 1
ATOM 2962 C CA . PRO A 1 362 ? 32.909 4.962 -4.118 1.00 79.88 362 PRO A CA 1
ATOM 2963 C C . PRO A 1 362 ? 33.932 5.959 -4.679 1.00 79.88 362 PRO A C 1
ATOM 2965 O O . PRO A 1 362 ? 33.588 7.086 -5.009 1.00 79.88 362 PRO A O 1
ATOM 2968 N N . ILE A 1 363 ? 35.199 5.553 -4.801 1.00 82.00 363 ILE A N 1
ATOM 2969 C CA . ILE A 1 363 ? 36.247 6.383 -5.421 1.00 82.00 363 ILE A CA 1
ATOM 2970 C C . ILE A 1 363 ? 36.088 6.425 -6.945 1.00 82.00 363 ILE A C 1
ATOM 2972 O O . ILE A 1 363 ? 36.197 7.484 -7.556 1.00 82.00 363 ILE A O 1
ATOM 2976 N N . LEU A 1 364 ? 35.814 5.281 -7.575 1.00 80.19 364 LEU A N 1
ATOM 2977 C CA . LEU A 1 364 ? 35.704 5.194 -9.030 1.00 80.19 364 LEU A CA 1
ATOM 2978 C C . LEU A 1 364 ? 34.433 5.875 -9.545 1.00 80.19 364 LEU A C 1
ATOM 2980 O O . LEU A 1 364 ? 34.439 6.379 -10.659 1.00 80.19 364 LEU A O 1
ATOM 2984 N N . SER A 1 365 ? 33.365 5.958 -8.750 1.00 80.81 365 SER A N 1
ATOM 2985 C CA . SER A 1 365 ? 32.168 6.716 -9.137 1.00 80.81 365 SER A CA 1
ATOM 2986 C C . SER A 1 365 ? 32.406 8.228 -9.243 1.00 80.81 365 SER A C 1
ATOM 2988 O O . SER A 1 365 ? 31.587 8.910 -9.843 1.00 80.81 365 SER A O 1
ATOM 2990 N N . ARG A 1 366 ? 33.525 8.753 -8.715 1.00 86.25 366 ARG A N 1
ATOM 2991 C CA . ARG A 1 366 ? 33.846 10.193 -8.694 1.00 86.25 366 ARG A CA 1
ATOM 2992 C C . ARG A 1 366 ? 34.606 10.712 -9.922 1.00 86.25 366 ARG A C 1
ATOM 2994 O O . ARG A 1 366 ? 35.091 11.842 -9.927 1.00 86.25 366 ARG A O 1
ATOM 3001 N N . HIS A 1 367 ? 34.778 9.897 -10.964 1.00 87.88 367 HIS A N 1
ATOM 3002 C CA . HIS A 1 367 ? 35.508 10.308 -12.166 1.00 87.88 367 HIS A CA 1
ATOM 3003 C C . HIS A 1 367 ? 34.606 11.001 -13.201 1.00 87.88 367 HIS A C 1
ATOM 3005 O O . HIS A 1 367 ? 33.417 10.701 -13.327 1.00 87.88 367 HIS A O 1
ATOM 3011 N N . LEU A 1 368 ? 35.208 11.820 -14.070 1.00 88.62 368 LEU A N 1
ATOM 3012 C CA . LEU A 1 368 ? 34.512 12.639 -15.075 1.00 88.62 368 LEU A CA 1
ATOM 3013 C C . LEU A 1 368 ? 33.488 11.885 -15.952 1.00 88.62 368 LEU A C 1
ATOM 3015 O O . LEU A 1 368 ? 32.485 12.460 -16.356 1.00 88.62 368 LEU A O 1
ATOM 3019 N N . VAL A 1 369 ? 33.744 10.619 -16.294 1.00 86.38 369 VAL A N 1
ATOM 3020 C CA . VAL A 1 369 ? 32.859 9.836 -17.181 1.00 86.38 369 VAL A CA 1
ATOM 3021 C C . VAL A 1 369 ? 31.592 9.309 -16.475 1.00 86.38 369 VAL A C 1
ATOM 3023 O O . VAL A 1 369 ? 30.634 8.967 -17.166 1.00 86.38 369 VAL A O 1
ATOM 3026 N N . ALA A 1 370 ? 31.584 9.220 -15.140 1.00 84.31 370 ALA A N 1
ATOM 3027 C CA . ALA A 1 370 ? 30.503 8.622 -14.348 1.00 84.31 370 ALA A CA 1
ATOM 3028 C C . ALA A 1 370 ? 29.696 9.655 -13.554 1.00 84.31 370 ALA A C 1
ATOM 3030 O O . ALA A 1 370 ? 28.518 9.414 -13.311 1.00 84.31 370 ALA A O 1
ATOM 3031 N N . GLU A 1 371 ? 30.322 10.771 -13.171 1.00 87.06 371 GLU A N 1
ATOM 3032 C CA . GLU A 1 371 ? 29.668 11.874 -12.463 1.00 87.06 371 GLU A CA 1
ATOM 3033 C C . GLU A 1 371 ? 28.500 12.476 -13.260 1.00 87.06 371 GLU A C 1
ATOM 3035 O O . GLU A 1 371 ? 28.465 12.398 -14.492 1.00 87.06 371 GLU A O 1
ATOM 3040 N N . SER A 1 372 ? 27.556 13.093 -12.545 1.00 86.69 372 SER A N 1
ATOM 3041 C CA . SER A 1 372 ? 26.303 13.644 -13.090 1.00 86.69 372 SER A CA 1
ATOM 3042 C C . SER A 1 372 ? 26.037 15.070 -12.595 1.00 86.69 372 SER A C 1
ATOM 3044 O O . SER A 1 372 ? 26.707 15.556 -11.680 1.00 86.69 372 SER A O 1
ATOM 3046 N N . GLY A 1 373 ? 25.094 15.768 -13.230 1.00 87.81 373 GLY A N 1
ATOM 3047 C CA . GLY A 1 373 ? 24.623 17.081 -12.786 1.00 87.81 373 GLY A CA 1
ATOM 3048 C C . GLY A 1 373 ? 25.723 18.144 -12.638 1.00 87.81 373 GLY A C 1
ATOM 3049 O O . GLY A 1 373 ? 26.614 18.286 -13.481 1.00 87.81 373 GLY A O 1
ATOM 3050 N N . ASP A 1 374 ? 25.647 18.935 -11.566 1.00 90.00 374 ASP A N 1
ATOM 3051 C CA . ASP A 1 374 ? 26.564 20.059 -11.333 1.00 90.00 374 ASP A CA 1
ATOM 3052 C C . ASP A 1 374 ? 27.988 19.619 -10.966 1.00 90.00 374 ASP A C 1
ATOM 3054 O O . ASP A 1 374 ? 28.954 20.305 -11.316 1.00 90.00 374 ASP A O 1
ATOM 3058 N N . ASP A 1 375 ? 28.150 18.441 -10.359 1.00 89.56 375 ASP A N 1
ATOM 3059 C CA . ASP A 1 375 ? 29.467 17.853 -10.111 1.00 89.56 375 ASP A CA 1
ATOM 3060 C C . ASP A 1 375 ? 30.166 17.481 -11.420 1.00 89.56 375 ASP A C 1
ATOM 3062 O O . ASP A 1 375 ? 31.340 17.820 -11.613 1.00 89.56 375 ASP A O 1
ATOM 3066 N N . TRP A 1 376 ? 29.438 16.884 -12.371 1.00 91.75 376 TRP A N 1
ATOM 3067 C CA . TRP A 1 376 ? 29.961 16.660 -13.717 1.00 91.75 376 TRP A CA 1
ATOM 3068 C C . TRP A 1 376 ? 30.385 17.974 -14.380 1.00 91.75 376 TRP A C 1
ATOM 3070 O O . TRP A 1 376 ? 31.500 18.050 -14.902 1.00 91.75 376 TRP A O 1
ATOM 3080 N N . LYS A 1 377 ? 29.555 19.029 -14.320 1.00 91.50 377 LYS A N 1
ATOM 3081 C CA . LYS A 1 377 ? 29.889 20.346 -14.903 1.00 91.50 377 LYS A CA 1
ATOM 3082 C C . LYS A 1 377 ? 31.177 20.913 -14.303 1.00 91.50 377 LYS A C 1
ATOM 3084 O O . LYS A 1 377 ? 32.061 21.345 -15.047 1.00 91.50 377 LYS A O 1
ATOM 3089 N N . ARG A 1 378 ? 31.306 20.877 -12.972 1.00 94.75 378 ARG A N 1
ATOM 3090 C CA . ARG A 1 378 ? 32.485 21.354 -12.234 1.00 94.75 378 ARG A CA 1
ATOM 3091 C C . ARG A 1 378 ? 33.742 20.566 -12.596 1.00 94.75 378 ARG A C 1
ATOM 3093 O O . ARG A 1 378 ? 34.778 21.155 -12.886 1.00 94.75 378 ARG A O 1
ATOM 3100 N N . ILE A 1 379 ? 33.677 19.236 -12.608 1.00 93.25 379 ILE A N 1
ATOM 3101 C CA . ILE A 1 379 ? 34.840 18.403 -12.950 1.00 93.25 379 ILE A CA 1
ATOM 3102 C C . ILE A 1 379 ? 35.202 18.591 -14.428 1.00 93.25 379 ILE A C 1
ATOM 3104 O O . ILE A 1 379 ? 36.379 18.721 -14.769 1.00 93.25 379 ILE A O 1
ATOM 3108 N N . ARG A 1 380 ? 34.209 18.662 -15.324 1.00 94.00 380 ARG A N 1
ATOM 3109 C CA . ARG A 1 380 ? 34.425 18.863 -16.762 1.00 94.00 380 ARG A CA 1
ATOM 3110 C C . ARG A 1 380 ? 35.097 20.200 -17.048 1.00 94.00 380 ARG A C 1
ATOM 3112 O O . ARG A 1 380 ? 35.994 20.223 -17.892 1.00 94.00 380 ARG A O 1
ATOM 3119 N N . SER A 1 381 ? 34.715 21.280 -16.365 1.00 95.19 381 SER A N 1
ATOM 3120 C CA . SER A 1 381 ? 35.324 22.603 -16.563 1.00 95.19 381 SER A CA 1
ATOM 3121 C C . SER A 1 381 ? 36.793 22.645 -16.131 1.00 95.19 381 SER A C 1
ATOM 3123 O O . SER A 1 381 ? 37.601 23.295 -16.789 1.00 95.19 381 SER A O 1
ATOM 3125 N N . ILE A 1 382 ? 37.158 21.886 -15.095 1.00 94.44 382 ILE A N 1
ATOM 3126 C CA . ILE A 1 382 ? 38.536 21.776 -14.597 1.00 94.44 382 ILE A CA 1
ATOM 3127 C C . ILE A 1 382 ? 39.393 20.874 -15.495 1.00 94.44 382 ILE A C 1
ATOM 3129 O O . ILE A 1 382 ? 40.536 21.207 -15.806 1.00 94.44 382 ILE A O 1
ATOM 3133 N N . VAL A 1 383 ? 38.861 19.722 -15.911 1.00 93.88 383 VAL A N 1
ATOM 3134 C CA . VAL A 1 383 ? 39.626 18.707 -16.653 1.00 93.88 383 VAL A CA 1
ATOM 3135 C C . VAL A 1 383 ? 39.754 19.056 -18.138 1.00 93.88 383 VAL A C 1
ATOM 3137 O O . VAL A 1 383 ? 40.782 18.783 -18.738 1.00 93.88 383 VAL A O 1
ATOM 3140 N N . THR A 1 384 ? 38.758 19.684 -18.768 1.00 94.69 384 THR A N 1
ATOM 3141 C CA . THR A 1 384 ? 38.794 19.944 -20.224 1.00 94.69 384 THR A CA 1
ATOM 3142 C C . THR A 1 384 ? 40.025 20.746 -20.692 1.00 94.69 384 THR A C 1
ATOM 3144 O O . THR A 1 384 ? 40.639 20.342 -21.682 1.00 94.69 384 THR A O 1
ATOM 3147 N N . PRO A 1 385 ? 40.469 21.818 -20.001 1.00 93.81 385 PRO A N 1
ATOM 3148 C CA . PRO A 1 385 ? 41.650 22.585 -20.407 1.00 93.81 385 PRO A CA 1
ATOM 3149 C C . PRO A 1 385 ? 42.970 21.794 -20.399 1.00 93.81 385 PRO A C 1
ATOM 3151 O O . PRO A 1 385 ? 43.916 22.178 -21.099 1.00 93.81 385 PRO A O 1
ATOM 3154 N N . THR A 1 386 ? 43.061 20.694 -19.638 1.00 92.69 386 THR A N 1
ATOM 3155 C CA . THR A 1 386 ? 44.283 19.869 -19.583 1.00 92.69 386 THR A CA 1
ATOM 3156 C C . THR A 1 386 ? 44.533 19.131 -20.897 1.00 92.69 386 THR A C 1
ATOM 3158 O O . THR A 1 386 ? 45.683 18.858 -21.224 1.00 92.69 386 THR A O 1
ATOM 3161 N N . PHE A 1 387 ? 43.483 18.920 -21.695 1.00 93.12 387 PHE A N 1
ATOM 3162 C CA . PHE A 1 387 ? 43.537 18.305 -23.023 1.00 93.12 387 PHE A CA 1
ATOM 3163 C C . PHE A 1 387 ? 43.703 19.322 -24.165 1.00 93.12 387 PHE A C 1
ATOM 3165 O O . PHE A 1 387 ? 43.498 18.994 -25.331 1.00 93.12 387 PHE A O 1
ATOM 3172 N N . SER A 1 388 ? 44.081 20.569 -23.864 1.00 93.81 388 SER A N 1
ATOM 3173 C CA . SER A 1 388 ? 44.415 21.551 -24.903 1.00 93.81 388 SER A CA 1
ATOM 3174 C C . SER A 1 388 ? 45.659 21.136 -25.696 1.00 93.81 388 SER A C 1
ATOM 3176 O O . SER A 1 388 ? 46.594 20.544 -25.153 1.00 93.81 388 SER A O 1
ATOM 3178 N N . SER A 1 389 ? 45.721 21.511 -26.979 1.00 93.62 389 SER A N 1
ATOM 3179 C CA . SER A 1 389 ? 46.831 21.151 -27.876 1.00 93.62 389 SER A CA 1
ATOM 3180 C C . SER A 1 389 ? 48.209 21.523 -27.313 1.00 93.62 389 SER A C 1
ATOM 3182 O O . SER A 1 389 ? 49.172 20.781 -27.489 1.00 93.62 389 SER A O 1
ATOM 3184 N N . SER A 1 390 ? 48.312 22.643 -26.588 1.00 93.38 390 SER A N 1
ATOM 3185 C CA . SER A 1 390 ? 49.565 23.090 -25.967 1.00 93.38 390 SER A CA 1
ATOM 3186 C C . SER A 1 390 ? 50.017 22.187 -24.814 1.00 93.38 390 SER A C 1
ATOM 3188 O O . SER A 1 390 ? 51.213 21.931 -24.678 1.00 93.38 390 SER A O 1
ATOM 3190 N N . LYS A 1 391 ? 49.087 21.679 -23.996 1.00 92.62 391 LYS A N 1
ATOM 3191 C CA . LYS A 1 391 ? 49.373 20.735 -22.906 1.00 92.62 391 LYS A CA 1
ATOM 3192 C C . LYS A 1 391 ? 49.654 19.338 -23.456 1.00 92.62 391 LYS A C 1
ATOM 3194 O O . LYS A 1 391 ? 50.642 18.731 -23.053 1.00 92.62 391 LYS A O 1
ATOM 3199 N N . MET A 1 392 ? 48.893 18.893 -24.457 1.00 95.06 392 MET A N 1
ATOM 3200 C CA . MET A 1 392 ? 49.140 17.624 -25.151 1.00 95.06 392 MET A CA 1
ATOM 3201 C C . MET A 1 392 ? 50.522 17.587 -25.813 1.00 95.06 392 MET A C 1
ATOM 3203 O O . MET A 1 392 ? 51.230 16.589 -25.701 1.00 95.06 392 MET A O 1
ATOM 3207 N N . LYS A 1 393 ? 50.973 18.697 -26.415 1.00 94.31 393 LYS A N 1
ATOM 3208 C CA . LYS A 1 393 ? 52.328 18.799 -26.983 1.00 94.31 393 LYS A CA 1
ATOM 3209 C C . LYS A 1 393 ? 53.429 18.604 -25.934 1.00 94.31 393 LYS A C 1
ATOM 3211 O O . LYS A 1 393 ? 54.481 18.071 -26.265 1.00 94.31 393 LYS A O 1
ATOM 3216 N N . LYS A 1 394 ? 53.191 18.987 -24.673 1.00 94.19 394 LYS A N 1
ATOM 3217 C CA . LYS A 1 394 ? 54.135 18.739 -23.568 1.00 94.19 394 LYS A CA 1
ATOM 3218 C C . LYS A 1 394 ? 54.192 17.266 -23.162 1.00 94.19 394 LYS A C 1
ATOM 3220 O O . LYS A 1 394 ? 55.242 16.813 -22.732 1.00 94.19 394 LYS A O 1
ATOM 3225 N N . MET A 1 395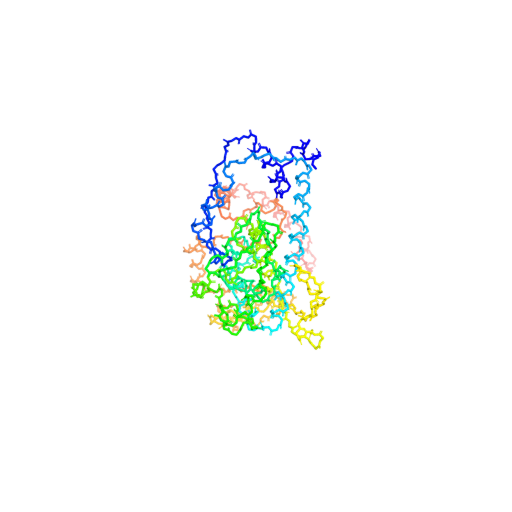 ? 53.088 16.530 -23.303 1.00 92.88 395 MET A N 1
ATOM 3226 C CA . MET A 1 395 ? 53.029 15.089 -23.019 1.00 92.88 395 MET A CA 1
ATOM 3227 C C . MET A 1 395 ? 53.588 14.233 -24.161 1.00 92.88 395 MET A C 1
ATOM 3229 O O . MET A 1 395 ? 53.981 13.091 -23.938 1.00 92.88 395 MET A O 1
ATOM 3233 N N . TYR A 1 396 ? 53.634 14.782 -25.378 1.00 94.62 396 TYR A N 1
ATOM 3234 C CA . TYR A 1 396 ? 54.025 14.059 -26.585 1.00 94.62 396 TYR A CA 1
ATOM 3235 C C . TYR A 1 396 ? 55.361 13.302 -26.481 1.00 94.62 396 TYR A C 1
ATOM 3237 O O . TYR A 1 396 ? 55.371 12.145 -26.887 1.00 94.62 396 TYR A O 1
ATOM 3245 N N . PRO A 1 397 ? 56.461 13.854 -25.920 1.00 96.25 397 PRO A N 1
ATOM 3246 C CA . PRO A 1 397 ? 57.727 13.120 -25.835 1.00 96.25 397 PRO A CA 1
ATOM 3247 C C . PRO A 1 397 ? 57.633 11.826 -25.015 1.00 96.25 397 PRO A C 1
ATOM 3249 O O . PRO A 1 397 ? 58.196 10.815 -25.410 1.00 96.25 397 PRO A O 1
ATOM 3252 N N . MET A 1 398 ? 56.879 11.830 -23.911 1.00 94.94 398 MET A N 1
ATOM 3253 C CA . MET A 1 398 ? 56.675 10.630 -23.092 1.00 94.94 398 MET A CA 1
ATOM 3254 C C . MET A 1 398 ? 55.854 9.580 -23.846 1.00 94.94 398 MET A C 1
ATOM 3256 O O . MET A 1 398 ? 56.204 8.407 -23.853 1.00 94.94 398 MET A O 1
ATOM 3260 N N . ILE A 1 399 ? 54.787 10.010 -24.526 1.00 94.94 399 ILE A N 1
ATOM 3261 C CA . ILE A 1 399 ? 53.962 9.120 -25.356 1.00 94.94 399 ILE A CA 1
ATOM 3262 C C . ILE A 1 399 ? 54.794 8.535 -26.506 1.00 94.94 399 ILE A C 1
ATOM 3264 O O . ILE A 1 399 ? 54.660 7.354 -26.813 1.00 94.94 399 ILE A O 1
ATOM 3268 N N . ARG A 1 400 ? 55.659 9.351 -27.124 1.00 95.56 400 ARG A N 1
ATOM 3269 C CA . ARG A 1 400 ? 56.596 8.928 -28.170 1.00 95.56 400 ARG A CA 1
ATOM 3270 C C . ARG A 1 400 ? 57.530 7.841 -27.651 1.00 95.56 400 ARG A C 1
ATOM 3272 O O . ARG A 1 400 ? 57.640 6.822 -28.308 1.00 95.56 400 ARG A O 1
ATOM 3279 N N . GLN A 1 401 ? 58.110 8.025 -26.466 1.00 94.81 401 GLN A N 1
ATOM 3280 C CA . GLN A 1 401 ? 58.977 7.015 -25.865 1.00 94.81 401 GLN A CA 1
ATOM 3281 C C . GLN A 1 401 ? 58.243 5.682 -25.678 1.00 94.81 401 GLN A C 1
ATOM 3283 O O . GLN A 1 401 ? 58.734 4.658 -26.129 1.00 94.81 401 GLN A O 1
ATOM 3288 N N . CYS A 1 402 ? 57.034 5.695 -25.103 1.00 92.94 402 CYS A N 1
ATOM 3289 C CA . CYS A 1 402 ? 56.245 4.468 -24.951 1.00 92.94 402 CYS A CA 1
ATOM 3290 C C . CYS A 1 402 ? 55.932 3.797 -26.298 1.00 92.94 402 CYS A C 1
ATOM 3292 O O . CYS A 1 402 ? 55.850 2.575 -26.377 1.00 92.94 402 CYS A O 1
ATOM 3294 N N . LEU A 1 403 ? 55.725 4.594 -27.350 1.00 93.94 403 LEU A N 1
ATOM 3295 C CA . LEU A 1 403 ? 55.513 4.083 -28.699 1.00 93.94 403 LEU A CA 1
ATOM 3296 C C . LEU A 1 403 ? 56.794 3.479 -29.285 1.00 93.94 403 LEU A C 1
ATOM 3298 O O . LEU A 1 403 ? 56.718 2.418 -29.891 1.00 93.94 403 LEU A O 1
ATOM 3302 N N . ASP A 1 404 ? 57.939 4.138 -29.116 1.00 94.88 404 ASP A N 1
ATOM 3303 C CA . ASP A 1 404 ? 59.231 3.657 -29.607 1.00 94.88 404 ASP A CA 1
ATOM 3304 C C . ASP A 1 404 ? 59.604 2.332 -28.911 1.00 94.88 404 ASP A C 1
ATOM 3306 O O . ASP A 1 404 ? 59.988 1.378 -29.586 1.00 94.88 404 ASP A O 1
ATOM 3310 N N . ASP A 1 405 ? 59.374 2.221 -27.596 1.00 90.44 405 ASP A N 1
ATOM 3311 C CA . ASP A 1 405 ? 59.555 0.975 -26.836 1.00 90.44 405 ASP A CA 1
ATOM 3312 C C . ASP A 1 405 ? 58.632 -0.140 -27.368 1.00 90.44 405 ASP A C 1
ATOM 3314 O O . ASP A 1 405 ? 59.064 -1.267 -27.606 1.00 90.44 405 ASP A O 1
ATOM 3318 N N . PHE A 1 406 ? 57.357 0.179 -27.624 1.00 89.31 406 PHE A N 1
ATOM 3319 C CA . PHE A 1 406 ? 56.401 -0.771 -28.197 1.00 89.31 406 PHE A CA 1
ATOM 3320 C C . PHE A 1 406 ? 56.779 -1.217 -29.619 1.00 89.31 406 PHE A C 1
ATOM 3322 O O . PHE A 1 406 ? 56.573 -2.378 -29.972 1.00 89.31 406 PHE A O 1
ATOM 3329 N N . ILE A 1 407 ? 57.346 -0.325 -30.439 1.00 90.38 407 ILE A N 1
ATOM 3330 C CA . ILE A 1 407 ? 57.827 -0.660 -31.787 1.00 90.38 407 ILE A CA 1
ATOM 3331 C C . ILE A 1 407 ? 58.993 -1.650 -31.714 1.00 90.38 407 ILE A C 1
ATOM 3333 O O . ILE A 1 407 ? 58.991 -2.624 -32.460 1.00 90.38 407 ILE A O 1
ATOM 3337 N N . VAL A 1 408 ? 59.943 -1.450 -30.796 1.00 88.94 408 VAL A N 1
ATOM 3338 C CA . VAL A 1 408 ? 61.063 -2.387 -30.600 1.00 88.94 408 VAL A CA 1
ATOM 3339 C C . VAL A 1 408 ? 60.557 -3.783 -30.230 1.00 88.94 408 VAL A C 1
ATOM 3341 O O . VAL A 1 408 ? 61.042 -4.774 -30.776 1.00 88.94 408 VAL A O 1
ATOM 3344 N N . GLU A 1 409 ? 59.555 -3.874 -29.353 1.00 83.75 409 GLU A N 1
ATOM 3345 C CA . GLU A 1 409 ? 58.918 -5.152 -29.015 1.00 83.75 409 GLU A CA 1
ATOM 3346 C C . GLU A 1 409 ? 58.219 -5.776 -30.232 1.00 83.75 409 GLU A C 1
ATOM 3348 O O . GLU A 1 409 ? 58.394 -6.962 -30.512 1.00 83.75 409 GLU A O 1
ATOM 3353 N N . LEU A 1 410 ? 57.479 -4.986 -31.018 1.00 84.94 410 LEU A N 1
ATOM 3354 C CA . LEU A 1 410 ? 56.855 -5.469 -32.255 1.00 84.94 410 LEU A CA 1
ATOM 3355 C C . LEU A 1 410 ? 57.879 -5.968 -33.286 1.00 84.94 410 LEU A C 1
ATOM 3357 O O . LEU A 1 410 ? 57.606 -6.966 -33.953 1.00 84.94 410 LEU A O 1
ATOM 3361 N N . ASP A 1 411 ? 59.052 -5.339 -33.397 1.00 86.12 411 ASP A N 1
ATOM 3362 C CA . ASP A 1 411 ? 60.129 -5.768 -34.300 1.00 86.12 411 ASP A CA 1
ATOM 3363 C C . ASP A 1 411 ? 60.682 -7.155 -33.938 1.00 86.12 411 ASP A C 1
ATOM 3365 O O . ASP A 1 411 ? 61.164 -7.879 -34.815 1.00 86.12 411 ASP A O 1
ATOM 3369 N N . VAL A 1 412 ? 60.601 -7.566 -32.666 1.00 82.25 412 VAL A N 1
ATOM 3370 C CA . VAL A 1 412 ? 60.936 -8.937 -32.250 1.00 82.25 412 VAL A CA 1
ATOM 3371 C C . VAL A 1 412 ? 59.935 -9.923 -32.844 1.00 82.25 412 VAL A C 1
ATOM 3373 O O . VAL A 1 412 ? 60.347 -10.870 -33.511 1.00 82.25 412 VAL A O 1
ATOM 3376 N N . TYR A 1 413 ? 58.634 -9.670 -32.681 1.00 79.94 413 TYR A N 1
ATOM 3377 C CA . TYR A 1 413 ? 57.581 -10.532 -33.229 1.00 79.94 413 TYR A CA 1
ATOM 3378 C C . TYR A 1 413 ? 57.544 -10.526 -34.765 1.00 79.94 413 TYR A C 1
ATOM 3380 O O . TYR A 1 413 ? 57.221 -11.536 -35.390 1.00 79.94 413 TYR A O 1
ATOM 3388 N N . ALA A 1 414 ? 57.906 -9.407 -35.397 1.00 83.44 414 ALA A N 1
ATOM 3389 C CA . ALA A 1 414 ? 57.894 -9.264 -36.849 1.00 83.44 414 ALA A CA 1
ATOM 3390 C C . ALA A 1 414 ? 58.929 -10.156 -37.565 1.00 83.44 414 ALA A C 1
ATOM 3392 O O . ALA A 1 414 ? 58.735 -10.492 -38.738 1.00 83.44 414 ALA A O 1
ATOM 3393 N N . LYS A 1 415 ? 60.012 -10.568 -36.884 1.00 81.56 415 LYS A N 1
ATOM 3394 C CA . LYS A 1 415 ? 61.067 -11.429 -37.459 1.00 81.56 415 LYS A CA 1
ATOM 3395 C C . LYS A 1 415 ? 60.554 -12.802 -37.878 1.00 81.56 415 LYS A C 1
ATOM 3397 O O . LYS A 1 415 ? 60.989 -13.318 -38.907 1.00 81.56 415 LYS A O 1
ATOM 3402 N N . ASP A 1 416 ? 59.601 -13.346 -37.131 1.00 77.88 416 ASP A N 1
ATOM 3403 C CA . ASP A 1 416 ? 59.104 -14.704 -37.341 1.00 77.88 416 ASP A CA 1
ATOM 3404 C C . ASP A 1 416 ? 58.063 -14.784 -38.470 1.00 77.88 416 ASP A C 1
ATOM 3406 O O . ASP A 1 416 ? 57.724 -15.880 -38.913 1.00 77.88 416 ASP A O 1
ATOM 3410 N N . LYS A 1 417 ? 57.566 -13.632 -38.965 1.00 78.25 417 LYS A N 1
ATOM 3411 C CA . LYS A 1 417 ? 56.503 -13.513 -39.992 1.00 78.25 417 LYS A CA 1
ATOM 3412 C C . LYS A 1 417 ? 55.284 -14.418 -39.733 1.00 78.25 417 LYS A C 1
ATOM 3414 O O . LYS A 1 417 ? 54.583 -14.794 -40.672 1.00 78.25 417 LYS A O 1
ATOM 3419 N N . GLY A 1 418 ? 55.065 -14.783 -38.473 1.00 77.25 418 GLY A N 1
ATOM 3420 C CA . GLY A 1 418 ? 53.995 -15.663 -38.026 1.00 77.25 418 GLY A CA 1
ATOM 3421 C C . GLY A 1 418 ? 52.787 -14.893 -37.506 1.00 77.25 418 GLY A C 1
ATOM 3422 O O . GLY A 1 418 ? 52.762 -13.661 -37.490 1.00 77.25 418 GLY A O 1
ATOM 3423 N N . ASP A 1 419 ? 51.785 -15.640 -37.054 1.00 79.06 419 ASP A N 1
ATOM 3424 C CA . ASP A 1 419 ? 50.579 -15.067 -36.466 1.00 79.06 419 ASP A CA 1
ATOM 3425 C C . ASP A 1 419 ? 50.885 -14.471 -35.086 1.00 79.06 419 ASP A C 1
ATOM 3427 O O . ASP A 1 419 ? 51.358 -15.160 -34.180 1.00 79.06 419 ASP A O 1
ATOM 3431 N N . VAL A 1 420 ? 50.572 -13.186 -34.908 1.00 78.94 420 VAL A N 1
ATOM 3432 C CA . VAL A 1 420 ? 50.732 -12.477 -33.632 1.00 78.94 420 VAL A CA 1
ATOM 3433 C C . VAL A 1 420 ? 49.359 -12.105 -33.086 1.00 78.94 420 VAL A C 1
ATOM 3435 O O . VAL A 1 420 ? 48.550 -11.467 -33.763 1.00 78.94 420 VAL A O 1
ATOM 3438 N N . ASN A 1 421 ? 49.096 -12.457 -31.826 1.00 77.12 421 ASN A N 1
ATOM 3439 C CA . ASN A 1 421 ? 47.939 -11.934 -31.110 1.00 77.12 421 ASN A CA 1
ATOM 3440 C C . ASN A 1 421 ? 48.211 -10.479 -30.700 1.00 77.12 421 ASN A C 1
ATOM 3442 O O . ASN A 1 421 ? 48.851 -10.218 -29.689 1.00 77.12 421 ASN A O 1
ATOM 3446 N N . VAL A 1 422 ? 47.699 -9.530 -31.484 1.00 75.44 422 VAL A N 1
ATOM 3447 C CA . VAL A 1 422 ? 47.877 -8.080 -31.267 1.00 75.44 422 VAL A CA 1
ATOM 3448 C C . VAL A 1 422 ? 47.131 -7.525 -30.047 1.00 75.44 422 VAL A C 1
ATOM 3450 O O . VAL A 1 422 ? 47.242 -6.339 -29.741 1.00 75.44 422 VAL A O 1
ATOM 3453 N N . LYS A 1 423 ? 46.345 -8.355 -29.352 1.00 67.12 423 LYS A N 1
ATOM 3454 C CA . LYS A 1 423 ? 45.733 -8.011 -28.069 1.00 67.12 423 LYS A CA 1
ATOM 3455 C C . LYS A 1 423 ? 46.654 -8.487 -26.941 1.00 67.12 423 LYS A C 1
ATOM 3457 O O . LYS A 1 423 ? 46.417 -9.552 -26.369 1.00 67.12 423 LYS A O 1
ATOM 3462 N N . ILE A 1 424 ? 47.688 -7.694 -26.668 1.00 51.22 424 ILE A N 1
ATOM 3463 C CA . ILE A 1 424 ? 48.602 -7.842 -25.525 1.00 51.22 424 ILE A CA 1
ATOM 3464 C C . ILE A 1 424 ? 48.136 -6.924 -24.396 1.00 51.22 424 ILE A C 1
ATOM 3466 O O . ILE A 1 424 ? 47.774 -5.762 -24.704 1.00 51.22 424 ILE A O 1
#

Foldseek 3Di:
DVVVVVDPDDDDDPLVVVVVLQVVLVPPDDDDDPPDDPALQPLADDPVLVVVLCVVPVPDRSHDDPVRSVVVVVCCVVVLPQQLVQLLLLLLLLCQVVVVLLVVLLVLLVVQADPVRDDDPVSLRVRQSLSLSSLLSCLQAQQFFKDKDFACAWDDDPPPRDIHHHGDMDMDGLNCLSQDCVQPPVSNHRDSVCSGPVNSVSHDHPSRASQHDGNNGNPCVVVSSSVNSVVNSVQSNFKRKHADPPADVPFDWDDDDTGIGTPDGDIDIDTDQPQCVCQCVCVVVVFAFDRQDGQAWCPVVCVVPPPVVVVVVGCVVRNQWHWTDGRSDIDIHHRDVVVCCCCVPVVCVVVVADPCPDPDDPVVCQDLNNDGDPSNVVNCVVVVVCPDPVNVVVCVVVVVVVVVVVVVVVVVVVVVVDDDDPPD